Protein AF-A0A1X0QDD9-F1 (afdb_monomer_lite)

Foldseek 3Di:
DDEDEFADDPLLVVLLVLLVVLCVVVVHPLLCLLVDPDDDPVSVLSNVLNVCSQQAFLVLSLVSLVVVVVVQVVVVDPPDSCPDPSVVVSNVSSVVRVVVLVVVVVVCCVPDVDDDDDDDADDDDPDRDGDDGDLVRNCVRRLNVVVVVVCVVPVPFQEEEEEADPVSQVSVVVNCVVVPRDRYHYYYLVRLLPDQADDQRYEYEYSADDPSSVVVCVRRHVDRYHYYYYDYPPGPSVVSVVVVVVVVVVVVVVVVVVVVVVVVVVVVVVPPQPPDPQPAAWEKEFAPVCVVDPQVVLLVSNNSYDYDYDHDPAAGMAGPVLRAGEHEDEPVRLVVCLVVVVVVVRCVVPHQEYEYEYQDPDDDPPCDPVNVVSVVVVCVVRVRYYYHYDNDSNVVSVVVVVVVVVRPPDPPDPDPPVQLVVQCPQPLDDNQLSVLCVVPDVDVVCQLPDDLVVLCVSDPNVSSVSNNCRSVPDD

pLDDT: mean 75.13, std 14.87, range [26.61, 94.81]

Structure (mmCIF, N/CA/C/O backbone):
data_AF-A0A1X0QDD9-F1
#
_entry.id   AF-A0A1X0QDD9-F1
#
loop_
_atom_site.group_PDB
_atom_site.id
_atom_site.type_symbol
_atom_site.label_atom_id
_atom_site.label_alt_id
_atom_site.label_comp_id
_atom_site.label_asym_id
_atom_site.label_entity_id
_atom_site.label_seq_id
_atom_site.pdbx_PDB_ins_code
_atom_site.Cartn_x
_atom_site.Cartn_y
_atom_site.Cartn_z
_atom_site.occupancy
_atom_site.B_iso_or_equiv
_atom_site.auth_seq_id
_atom_site.auth_comp_id
_atom_site.auth_asym_id
_atom_site.auth_atom_id
_atom_site.pdbx_PDB_model_num
ATOM 1 N N . MET A 1 1 ? -27.969 7.303 19.891 1.00 76.69 1 MET A N 1
ATOM 2 C CA . MET A 1 1 ? -26.537 6.961 20.025 1.00 76.69 1 MET A CA 1
ATOM 3 C C . MET A 1 1 ? -26.000 7.583 21.304 1.00 76.69 1 MET A C 1
ATOM 5 O O . MET A 1 1 ? -26.308 8.738 21.564 1.00 76.69 1 MET A O 1
ATOM 9 N N . SER A 1 2 ? -25.249 6.839 22.111 1.00 81.94 2 SER A N 1
ATOM 10 C CA . SER A 1 2 ? -24.605 7.339 23.332 1.00 81.94 2 SER A CA 1
ATOM 11 C C . SER A 1 2 ? -23.143 6.913 23.369 1.00 81.94 2 SER A C 1
ATOM 13 O O . SER A 1 2 ? -22.840 5.727 23.225 1.00 81.94 2 SER A O 1
ATOM 15 N N . VAL A 1 3 ? -22.249 7.875 23.578 1.00 79.50 3 VAL A N 1
ATOM 16 C CA . VAL A 1 3 ? -20.815 7.630 23.754 1.00 79.50 3 VAL A CA 1
ATOM 17 C C . VAL A 1 3 ? -20.539 7.467 25.244 1.00 79.50 3 VAL A C 1
ATOM 19 O O . VAL A 1 3 ? -20.981 8.278 26.055 1.00 79.50 3 VAL A O 1
ATOM 22 N N . ILE A 1 4 ? -19.866 6.381 25.608 1.00 82.06 4 ILE A N 1
ATOM 23 C CA . ILE A 1 4 ? -19.446 6.091 26.975 1.00 82.06 4 ILE A CA 1
ATOM 24 C C . ILE A 1 4 ? -17.966 6.398 27.058 1.00 82.06 4 ILE A C 1
ATOM 26 O O . ILE A 1 4 ? -17.125 5.660 26.538 1.00 82.06 4 ILE A O 1
ATOM 30 N N . ASP A 1 5 ? -17.688 7.494 27.744 1.00 82.50 5 ASP A N 1
ATOM 31 C CA . ASP A 1 5 ? -16.347 7.996 27.955 1.00 82.50 5 ASP A CA 1
ATOM 32 C C . ASP A 1 5 ? -15.663 7.231 29.081 1.00 82.50 5 ASP A C 1
ATOM 34 O O . ASP A 1 5 ? -16.140 7.162 30.217 1.00 82.50 5 ASP A O 1
ATOM 38 N N . ILE A 1 6 ? -14.525 6.637 28.751 1.00 82.00 6 ILE A N 1
ATOM 39 C CA . ILE A 1 6 ? -13.714 5.854 29.667 1.00 82.00 6 ILE A CA 1
ATOM 40 C C . ILE A 1 6 ? -12.437 6.638 29.931 1.00 82.00 6 ILE A C 1
ATOM 42 O O . ILE A 1 6 ? -11.706 6.991 29.008 1.00 82.00 6 ILE A O 1
ATOM 46 N N . LYS A 1 7 ? -12.150 6.904 31.208 1.00 80.69 7 LYS A N 1
ATOM 47 C CA . LYS A 1 7 ? -10.894 7.546 31.602 1.00 80.69 7 LYS A CA 1
ATOM 48 C C . LYS A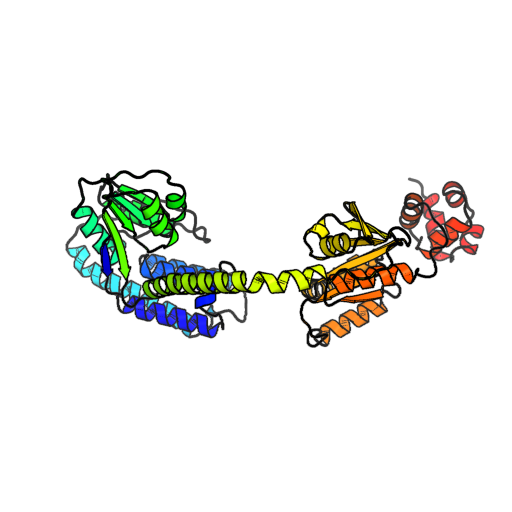 1 7 ? -9.722 6.627 31.263 1.00 80.69 7 LYS A C 1
ATOM 50 O O . LYS A 1 7 ? -9.707 5.466 31.683 1.00 80.69 7 LYS A O 1
ATOM 55 N N . THR A 1 8 ? -8.743 7.153 30.539 1.00 77.00 8 THR A N 1
ATOM 56 C CA . THR A 1 8 ? -7.539 6.401 30.181 1.00 77.00 8 THR A CA 1
ATOM 57 C C . THR A 1 8 ? -6.650 6.209 31.415 1.00 77.00 8 THR A C 1
ATOM 59 O O . THR A 1 8 ? -6.353 7.180 32.114 1.00 77.00 8 THR A O 1
ATOM 62 N N . PRO A 1 9 ? -6.243 4.968 31.739 1.00 78.94 9 PRO A N 1
ATOM 63 C CA . PRO A 1 9 ? -5.255 4.704 32.782 1.00 78.94 9 PRO A CA 1
ATOM 64 C C . PRO A 1 9 ? -3.921 5.409 32.499 1.00 78.94 9 PRO A C 1
ATOM 66 O O . PRO A 1 9 ? -3.457 5.418 31.360 1.00 78.94 9 PRO A O 1
ATOM 69 N N . THR A 1 10 ? -3.264 5.932 33.537 1.00 78.06 10 THR A N 1
ATOM 70 C CA . THR A 1 10 ? -1.965 6.628 33.423 1.00 78.06 10 THR A CA 1
ATOM 71 C C . THR A 1 10 ? -0.878 5.754 32.797 1.00 78.06 10 THR A C 1
ATOM 73 O O . THR A 1 10 ? -0.136 6.223 31.943 1.00 78.06 10 THR A O 1
ATOM 76 N N . PHE A 1 11 ? -0.844 4.460 33.126 1.00 77.31 11 PHE A N 1
ATOM 77 C CA . PHE A 1 11 ? 0.091 3.504 32.524 1.00 77.31 11 PHE A CA 1
ATOM 78 C C . PHE A 1 11 ? -0.073 3.372 31.003 1.00 77.31 11 PHE A C 1
ATOM 80 O O . PHE A 1 11 ? 0.915 3.281 30.281 1.00 77.31 11 PHE A O 1
ATOM 87 N N . ILE A 1 12 ? -1.313 3.408 30.500 1.00 77.06 12 ILE A N 1
ATOM 88 C CA . ILE A 1 12 ? -1.587 3.343 29.058 1.00 77.06 12 ILE A CA 1
ATOM 89 C C . ILE A 1 12 ? -1.065 4.607 28.364 1.00 77.06 12 ILE A C 1
ATOM 91 O O . ILE A 1 12 ? -0.484 4.515 27.285 1.00 77.06 12 ILE A O 1
ATOM 95 N N . LEU A 1 13 ? -1.206 5.772 29.002 1.00 78.69 13 LEU A N 1
ATOM 96 C CA . LEU A 1 13 ? -0.646 7.028 28.500 1.00 78.69 13 LEU A CA 1
ATOM 97 C C . LEU A 1 13 ? 0.887 6.970 28.429 1.00 78.69 13 LEU A C 1
ATOM 99 O O . LEU A 1 13 ? 1.445 7.248 27.372 1.00 78.69 13 LEU A O 1
ATOM 103 N N . GLU A 1 14 ? 1.560 6.536 29.497 1.00 80.56 14 GLU A N 1
ATOM 104 C CA . GLU A 1 14 ? 3.029 6.410 29.533 1.00 80.56 14 GLU A CA 1
ATOM 105 C C . GLU A 1 14 ? 3.574 5.440 28.475 1.00 80.56 14 GLU A C 1
ATOM 107 O O . GLU A 1 14 ? 4.566 5.726 27.808 1.00 80.56 14 GLU A O 1
ATOM 112 N N . ILE A 1 15 ? 2.928 4.288 28.285 1.00 81.25 15 ILE A N 1
ATOM 113 C CA . ILE A 1 15 ? 3.357 3.317 27.271 1.00 81.25 15 ILE A CA 1
ATOM 114 C C . ILE A 1 15 ? 3.113 3.874 25.860 1.00 81.25 15 ILE A C 1
ATOM 116 O O . ILE A 1 15 ? 3.958 3.725 24.976 1.00 81.25 15 ILE A O 1
ATOM 120 N N . SER A 1 16 ? 1.991 4.570 25.650 1.00 79.56 16 SER A N 1
ATOM 121 C CA . SER A 1 16 ? 1.663 5.177 24.357 1.00 79.56 16 SER A CA 1
ATOM 122 C C . SER A 1 16 ? 2.676 6.252 23.941 1.00 79.56 16 SER A C 1
ATOM 124 O O . SER A 1 16 ? 3.084 6.287 22.778 1.00 79.56 16 SER A O 1
ATOM 126 N N . THR A 1 17 ? 3.154 7.082 24.878 1.00 81.38 17 THR A N 1
ATOM 127 C CA . THR A 1 17 ? 4.172 8.107 24.594 1.00 81.38 17 THR A CA 1
ATOM 128 C C . THR A 1 17 ? 5.520 7.479 24.261 1.00 81.38 17 THR A C 1
ATOM 130 O O . THR A 1 17 ? 6.166 7.911 23.307 1.00 81.38 17 THR A O 1
ATOM 133 N N . LEU A 1 18 ? 5.911 6.409 24.959 1.00 80.44 18 LEU A N 1
ATOM 134 C CA . LEU A 1 18 ? 7.145 5.673 24.674 1.00 80.44 18 LEU A CA 1
ATOM 135 C C . LEU A 1 18 ? 7.142 5.037 23.281 1.00 80.44 18 LEU A C 1
ATOM 137 O O . LEU A 1 18 ? 8.135 5.139 22.558 1.00 80.44 18 LEU A O 1
ATOM 141 N N . ILE A 1 19 ? 6.024 4.430 22.871 1.00 78.88 19 ILE A N 1
ATOM 142 C CA . ILE A 1 19 ? 5.895 3.858 21.525 1.00 78.88 19 ILE A CA 1
ATOM 143 C C . ILE A 1 19 ? 5.967 4.963 20.461 1.00 78.88 19 ILE A C 1
ATOM 145 O O . ILE A 1 19 ? 6.662 4.810 19.453 1.00 78.88 19 ILE A O 1
ATOM 149 N N . LEU A 1 20 ? 5.314 6.107 20.689 1.00 76.31 20 LEU A N 1
ATOM 150 C CA . LEU A 1 20 ? 5.383 7.253 19.777 1.00 76.31 20 LEU A CA 1
ATOM 151 C C . LEU A 1 20 ? 6.803 7.820 19.663 1.00 76.31 20 LEU A C 1
ATOM 153 O O . LEU A 1 20 ? 7.259 8.139 18.564 1.00 76.31 20 LEU A O 1
ATOM 157 N N . ASP A 1 21 ? 7.530 7.923 20.771 1.00 78.38 21 ASP A N 1
ATOM 158 C CA . ASP A 1 21 ? 8.904 8.417 20.765 1.00 78.38 21 ASP A CA 1
ATOM 159 C C . ASP A 1 21 ? 9.880 7.447 20.099 1.00 78.38 21 ASP A C 1
ATOM 161 O O . ASP A 1 21 ? 10.873 7.895 19.512 1.00 78.38 21 ASP A O 1
ATOM 165 N N . LEU A 1 22 ? 9.605 6.144 20.160 1.00 76.75 22 LEU A N 1
ATOM 166 C CA . LEU A 1 22 ? 10.356 5.105 19.464 1.00 76.75 22 LEU A CA 1
ATOM 167 C C . LEU A 1 22 ? 10.107 5.156 17.944 1.00 76.75 22 LEU A C 1
ATOM 169 O O . LEU A 1 22 ? 11.061 5.130 17.162 1.00 76.75 22 LEU A O 1
ATOM 173 N N . LEU A 1 23 ? 8.856 5.364 17.519 1.00 72.50 23 LEU A N 1
ATOM 174 C CA . LEU A 1 23 ? 8.504 5.598 16.112 1.00 72.50 23 LEU A CA 1
ATOM 175 C C . LEU A 1 23 ? 9.161 6.868 15.549 1.00 72.50 23 LEU A C 1
ATOM 177 O O . LEU A 1 23 ? 9.715 6.844 14.447 1.00 72.50 23 LEU A O 1
ATOM 181 N N . LYS A 1 24 ? 9.185 7.963 16.323 1.00 72.19 24 LYS A N 1
ATOM 182 C CA . LYS A 1 24 ? 9.881 9.202 15.932 1.00 72.19 24 LYS A CA 1
ATOM 183 C C . LYS A 1 24 ? 11.381 8.986 15.731 1.00 72.19 24 LYS A C 1
ATOM 185 O O . LYS A 1 24 ? 11.941 9.526 14.780 1.00 72.19 24 LYS A O 1
ATOM 190 N N . SER A 1 25 ? 12.044 8.190 16.581 1.00 69.56 25 SER A N 1
ATOM 191 C CA . SER A 1 25 ? 13.472 7.874 16.382 1.00 69.56 25 SER A CA 1
ATOM 192 C C . SER A 1 25 ? 13.748 7.095 15.098 1.00 69.56 25 SER A C 1
ATOM 194 O O . SER A 1 25 ? 14.832 7.231 14.540 1.00 69.56 25 SER A O 1
ATOM 196 N N . MET A 1 26 ? 12.768 6.352 14.583 1.00 65.25 26 MET A N 1
ATOM 197 C CA . MET A 1 26 ? 12.878 5.652 13.299 1.00 65.25 26 MET A CA 1
ATOM 198 C C . MET A 1 26 ? 12.591 6.552 12.087 1.00 65.25 26 MET A C 1
ATOM 200 O O . MET A 1 26 ? 12.575 6.063 10.961 1.00 65.25 26 MET A O 1
ATOM 204 N N . LYS A 1 27 ? 12.361 7.862 12.289 1.00 61.50 27 LYS A N 1
ATOM 205 C CA . LYS A 1 27 ? 11.940 8.824 11.249 1.00 61.50 27 LYS A CA 1
ATOM 206 C C . LYS A 1 27 ? 10.673 8.395 10.495 1.00 61.50 27 LYS A C 1
ATOM 208 O O . LYS A 1 27 ? 10.457 8.814 9.359 1.00 61.50 27 LYS A O 1
ATOM 213 N N . ILE A 1 28 ? 9.832 7.575 11.120 1.00 59.09 28 ILE A N 1
ATOM 214 C CA . ILE A 1 28 ? 8.534 7.201 10.570 1.00 59.09 28 ILE A CA 1
ATOM 215 C C . ILE A 1 28 ? 7.546 8.289 10.973 1.00 59.09 28 ILE A C 1
ATOM 217 O O . ILE A 1 28 ? 7.386 8.599 12.156 1.00 59.09 28 ILE A O 1
ATOM 221 N N . ASP A 1 29 ? 6.874 8.875 9.988 1.00 55.72 29 ASP A N 1
ATOM 222 C CA . ASP A 1 29 ? 5.761 9.774 10.254 1.00 55.72 29 ASP A CA 1
ATOM 223 C C . ASP A 1 29 ? 4.583 8.950 10.788 1.00 55.72 29 ASP A C 1
ATOM 225 O O . ASP A 1 29 ? 3.884 8.254 10.046 1.00 55.72 29 ASP A O 1
ATOM 229 N N . TYR A 1 30 ? 4.430 8.964 12.113 1.00 56.34 30 TYR A N 1
ATOM 230 C CA . TYR A 1 30 ? 3.503 8.112 12.848 1.00 56.34 30 TYR A CA 1
ATOM 231 C C . TYR A 1 30 ? 2.071 8.224 12.307 1.00 56.34 30 TYR A C 1
ATOM 233 O O . TYR A 1 30 ? 1.445 7.196 12.060 1.00 56.34 30 TYR A O 1
ATOM 241 N N . LEU A 1 31 ? 1.568 9.430 12.003 1.00 54.31 31 LEU A N 1
ATOM 242 C CA . LEU A 1 31 ? 0.230 9.596 11.413 1.00 54.31 31 LEU A CA 1
ATOM 243 C C . LEU A 1 31 ? 0.096 8.877 10.073 1.00 54.31 31 LEU A C 1
ATOM 245 O O . LEU A 1 31 ? -0.909 8.211 9.814 1.00 54.31 31 LEU A O 1
ATOM 249 N N . ASN A 1 32 ? 1.101 9.029 9.215 1.00 54.78 32 ASN A N 1
ATOM 250 C CA . ASN A 1 32 ? 1.096 8.426 7.893 1.00 54.78 32 ASN A CA 1
ATOM 251 C C . ASN A 1 32 ? 1.218 6.898 7.979 1.00 54.78 32 ASN A C 1
ATOM 253 O O . ASN A 1 32 ? 0.568 6.208 7.198 1.00 54.78 32 ASN A O 1
ATOM 257 N N . ALA A 1 33 ? 1.917 6.350 8.978 1.00 52.28 33 ALA A N 1
ATOM 258 C CA . ALA A 1 33 ? 1.925 4.911 9.266 1.00 52.28 33 ALA A CA 1
ATOM 259 C C . ALA A 1 33 ? 0.574 4.374 9.767 1.00 52.28 33 ALA A C 1
ATOM 261 O O . ALA A 1 33 ? 0.136 3.289 9.369 1.00 52.28 33 ALA A O 1
ATOM 262 N N . PHE A 1 34 ? -0.142 5.138 10.596 1.00 54.88 34 PHE A N 1
ATOM 263 C CA . PHE A 1 34 ? -1.468 4.735 11.071 1.00 54.88 34 PHE A CA 1
ATOM 264 C C . PHE A 1 34 ? -2.535 4.794 9.971 1.00 54.88 34 PHE A C 1
ATOM 266 O O . PHE A 1 34 ? -3.437 3.951 9.957 1.00 54.88 34 PHE A O 1
ATOM 273 N N . LEU A 1 35 ? -2.414 5.717 9.017 1.00 53.94 35 LEU A N 1
ATOM 274 C CA . LEU A 1 35 ? -3.421 5.929 7.975 1.00 53.94 35 LEU A CA 1
ATOM 275 C C . LEU A 1 35 ? -3.078 5.285 6.618 1.00 53.94 35 LEU A C 1
ATOM 277 O O . LEU A 1 35 ? -3.975 5.109 5.795 1.00 53.94 35 LEU A O 1
ATOM 281 N N . SER A 1 36 ? -1.819 4.909 6.370 1.00 52.59 36 SER A N 1
ATOM 282 C CA . SER A 1 36 ? -1.400 4.203 5.152 1.00 52.59 36 SER A CA 1
ATOM 283 C C . SER A 1 36 ? -1.433 2.676 5.345 1.00 52.59 36 SER A C 1
ATOM 285 O O . SER A 1 36 ? -0.996 2.178 6.386 1.00 52.59 36 SER A O 1
ATOM 287 N N . PRO A 1 37 ? -1.936 1.901 4.364 1.00 48.81 37 PRO A N 1
ATOM 288 C CA . PRO A 1 37 ? -1.899 0.438 4.392 1.00 48.81 37 PRO A CA 1
ATOM 289 C C . PRO A 1 37 ? -0.529 -0.162 4.029 1.00 48.81 37 PRO A C 1
ATOM 291 O O . PRO A 1 37 ? -0.337 -1.355 4.238 1.00 48.81 37 PRO A O 1
ATOM 294 N N . PHE A 1 38 ? 0.419 0.635 3.521 1.00 46.44 38 PHE A N 1
ATOM 295 C CA . PHE A 1 38 ? 1.728 0.156 3.063 1.00 46.44 38 PHE A CA 1
ATOM 296 C C . PHE A 1 38 ? 2.860 0.977 3.670 1.00 46.44 38 PHE A C 1
ATOM 298 O O . PHE A 1 38 ? 3.272 1.978 3.088 1.00 46.44 38 PHE A O 1
ATOM 305 N N . ILE A 1 39 ? 3.367 0.552 4.825 1.00 52.56 39 ILE A N 1
ATOM 306 C CA . ILE A 1 39 ? 4.686 0.955 5.327 1.00 52.56 39 ILE A CA 1
ATOM 307 C C . ILE A 1 39 ? 5.344 -0.293 5.934 1.00 52.56 39 ILE A C 1
ATOM 309 O O . ILE A 1 39 ? 4.629 -1.175 6.405 1.00 52.56 39 ILE A O 1
ATOM 313 N N . ASP A 1 40 ? 6.676 -0.352 5.836 1.00 63.41 40 ASP A N 1
ATOM 314 C CA . ASP A 1 40 ? 7.637 -1.280 6.459 1.00 63.41 40 ASP A CA 1
ATOM 315 C C . ASP A 1 40 ? 7.094 -2.161 7.609 1.00 63.41 40 ASP A C 1
ATOM 317 O O . ASP A 1 40 ? 6.344 -1.692 8.467 1.00 63.41 40 ASP A O 1
ATOM 321 N N . GLU A 1 41 ? 7.523 -3.427 7.671 1.00 67.06 41 GLU A N 1
ATOM 322 C CA . GLU A 1 41 ? 7.015 -4.453 8.602 1.00 67.06 41 GLU A CA 1
ATOM 323 C C . GLU A 1 41 ? 7.024 -3.979 10.069 1.00 67.06 41 GLU A C 1
ATOM 325 O O . GLU A 1 41 ? 6.073 -4.208 10.819 1.00 67.06 41 GLU A O 1
ATOM 330 N N . ASN A 1 42 ? 8.041 -3.206 10.461 1.00 69.19 42 ASN A N 1
ATOM 331 C CA . ASN A 1 42 ? 8.134 -2.596 11.788 1.00 69.19 42 ASN A CA 1
ATOM 332 C C . ASN A 1 42 ? 7.025 -1.568 12.059 1.00 69.19 42 ASN A C 1
ATOM 334 O O . ASN A 1 42 ? 6.407 -1.586 13.123 1.00 69.19 42 ASN A O 1
ATOM 338 N N . SER A 1 43 ? 6.717 -0.700 11.093 1.00 67.31 43 SER A N 1
ATOM 339 C CA . SER A 1 43 ? 5.636 0.292 11.221 1.00 67.31 43 SER A CA 1
ATOM 340 C C . SER A 1 43 ? 4.281 -0.385 11.404 1.00 67.31 43 SER A C 1
ATOM 342 O O . SER A 1 43 ? 3.459 0.058 12.209 1.00 67.31 43 SER A O 1
ATOM 344 N N . TYR A 1 44 ? 4.063 -1.484 10.679 1.00 69.00 44 TYR A N 1
ATOM 345 C CA . TYR A 1 44 ? 2.879 -2.316 10.831 1.00 69.00 44 TYR A CA 1
ATOM 346 C C . TYR A 1 44 ? 2.805 -2.917 12.243 1.00 69.00 44 TYR A C 1
ATOM 348 O O . TYR A 1 44 ? 1.793 -2.760 12.925 1.00 69.00 44 TYR A O 1
ATOM 356 N N . ASN A 1 45 ? 3.889 -3.524 12.726 1.00 71.50 45 ASN A N 1
ATOM 357 C CA . ASN A 1 45 ? 3.947 -4.143 14.051 1.00 71.50 45 ASN A CA 1
ATOM 358 C C . ASN A 1 45 ? 3.685 -3.140 15.191 1.00 71.50 45 ASN A C 1
ATOM 360 O O . ASN A 1 45 ? 2.836 -3.394 16.048 1.00 71.50 45 ASN A O 1
ATOM 364 N N . PHE A 1 46 ? 4.315 -1.962 15.171 1.00 73.94 46 PHE A N 1
ATOM 365 C CA . PHE A 1 46 ? 4.083 -0.926 16.188 1.00 73.94 46 PHE A CA 1
ATOM 366 C C . PHE A 1 46 ? 2.674 -0.333 16.141 1.00 73.94 46 PHE A C 1
ATOM 368 O O . PHE A 1 46 ? 2.092 -0.031 17.186 1.00 73.94 46 PHE A O 1
ATOM 375 N N . LYS A 1 47 ? 2.082 -0.215 14.948 1.00 70.31 47 LYS A N 1
ATOM 376 C CA . LYS A 1 47 ? 0.674 0.168 14.795 1.00 70.31 47 LYS A CA 1
ATOM 377 C C . LYS A 1 47 ? -0.252 -0.820 15.501 1.00 70.31 47 LYS A C 1
ATOM 379 O O . LYS A 1 47 ? -1.163 -0.403 16.216 1.00 70.31 47 LYS A O 1
ATOM 384 N N . TRP A 1 48 ? -0.007 -2.116 15.336 1.00 70.56 48 TRP A N 1
ATOM 385 C CA . TRP A 1 48 ? -0.766 -3.157 16.026 1.00 70.56 48 TRP A CA 1
ATOM 386 C C . TRP A 1 48 ? -0.549 -3.142 17.534 1.00 70.56 48 TRP A C 1
ATOM 388 O O . TRP A 1 48 ? -1.524 -3.245 18.274 1.00 70.56 48 TRP A O 1
ATOM 398 N N . LEU A 1 49 ? 0.685 -2.923 17.994 1.00 75.88 49 LEU A N 1
ATOM 399 C CA . LEU A 1 49 ? 0.990 -2.794 19.419 1.00 75.88 49 LEU A CA 1
ATOM 400 C C . LEU A 1 49 ? 0.181 -1.662 20.074 1.00 75.88 49 LEU A C 1
ATOM 402 O O . LEU A 1 49 ? -0.420 -1.865 21.126 1.00 75.88 49 LEU A O 1
ATOM 406 N N . MET A 1 50 ? 0.086 -0.504 19.415 1.00 73.81 50 MET A N 1
ATOM 407 C CA . MET A 1 50 ? -0.721 0.628 19.894 1.00 73.81 50 MET A CA 1
ATOM 408 C C . MET A 1 50 ? -2.218 0.322 19.921 1.00 73.81 50 MET A C 1
ATOM 410 O O . MET A 1 50 ? -2.910 0.683 20.868 1.00 73.81 50 MET A O 1
ATOM 414 N N . ILE A 1 51 ? -2.732 -0.380 18.909 1.00 69.94 51 ILE A N 1
ATOM 415 C CA . ILE A 1 51 ? -4.135 -0.815 18.880 1.00 69.94 51 ILE A CA 1
ATOM 416 C C . ILE A 1 51 ? -4.425 -1.802 20.020 1.00 69.94 51 ILE A C 1
ATOM 418 O O . ILE A 1 51 ? -5.489 -1.742 20.640 1.00 69.94 51 ILE A O 1
ATOM 422 N N . PHE A 1 52 ? -3.495 -2.714 20.304 1.00 72.00 52 PHE A N 1
ATOM 423 C CA . PHE A 1 52 ? -3.650 -3.710 21.358 1.00 72.00 52 PHE A CA 1
ATOM 424 C C . PHE A 1 52 ? -3.502 -3.123 22.761 1.00 72.00 52 PHE A C 1
ATOM 426 O O . PHE A 1 52 ? -4.228 -3.559 23.650 1.00 72.00 52 PHE A O 1
ATOM 433 N N . LEU A 1 53 ? -2.678 -2.089 22.951 1.00 75.94 53 LEU A N 1
ATOM 434 C CA . LEU A 1 53 ? -2.488 -1.414 24.240 1.00 75.94 53 LEU A CA 1
ATOM 435 C C . LEU A 1 53 ? -3.810 -0.978 24.896 1.00 75.94 53 LEU A C 1
ATOM 437 O O . LEU A 1 53 ? -3.966 -1.074 26.110 1.00 75.94 53 LEU A O 1
ATOM 441 N N . HIS A 1 54 ? -4.777 -0.520 24.099 1.00 70.69 54 HIS A N 1
ATOM 442 C CA . HIS A 1 54 ? -6.076 -0.065 24.602 1.00 70.69 54 HIS A CA 1
ATOM 443 C C . HIS A 1 54 ? -7.101 -1.197 24.788 1.00 70.69 54 HIS A C 1
ATOM 445 O O . HIS A 1 54 ? -8.132 -0.991 25.423 1.00 70.69 54 HIS A O 1
ATOM 451 N N . ASN A 1 55 ? -6.860 -2.381 24.220 1.00 68.31 55 ASN A N 1
ATOM 452 C CA . ASN A 1 55 ? -7.910 -3.378 23.993 1.00 68.31 55 ASN A CA 1
ATOM 453 C C . ASN A 1 55 ? -7.575 -4.796 24.476 1.00 68.31 55 ASN A C 1
ATOM 455 O O . ASN A 1 55 ? -8.464 -5.643 24.452 1.00 68.31 55 ASN A O 1
ATOM 459 N N . ILE A 1 56 ? -6.332 -5.064 24.883 1.00 65.94 56 ILE A N 1
ATOM 460 C CA . ILE A 1 56 ? -5.829 -6.384 25.289 1.00 65.94 56 ILE A CA 1
ATOM 461 C C . ILE A 1 56 ? -5.231 -6.321 26.705 1.00 65.94 56 ILE A C 1
ATOM 463 O O . ILE A 1 56 ? -4.902 -5.248 27.210 1.00 65.94 56 ILE A O 1
ATOM 467 N N . ASP A 1 57 ? -5.128 -7.475 27.367 1.00 67.44 57 ASP A N 1
ATOM 468 C CA . ASP A 1 57 ? -4.478 -7.631 28.667 1.00 67.44 57 ASP A CA 1
ATOM 469 C C . ASP A 1 57 ? -2.951 -7.398 28.619 1.00 67.44 57 ASP A C 1
ATOM 471 O O . ASP A 1 57 ? -2.281 -7.602 27.605 1.00 67.44 57 ASP A O 1
ATOM 475 N N . ALA A 1 58 ? -2.383 -6.992 29.757 1.00 69.44 58 ALA A N 1
ATOM 476 C CA . ALA A 1 58 ? -0.964 -6.651 29.878 1.00 69.44 58 ALA A CA 1
ATOM 477 C C . ALA A 1 58 ? -0.012 -7.813 29.546 1.00 69.44 58 ALA A C 1
ATOM 479 O O . ALA A 1 58 ? 1.071 -7.588 29.007 1.00 69.44 58 ALA A O 1
ATOM 480 N N . PHE A 1 59 ? -0.408 -9.052 29.851 1.00 67.75 59 PHE A N 1
ATOM 481 C CA . PHE A 1 59 ? 0.426 -10.235 29.643 1.00 67.75 59 PHE A CA 1
ATOM 482 C C . PHE A 1 59 ? 0.523 -10.584 28.163 1.00 67.75 59 PHE A C 1
ATOM 484 O O . PHE A 1 59 ? 1.620 -10.784 27.640 1.00 67.75 59 PHE A O 1
ATOM 491 N N . THR A 1 60 ? -0.610 -10.596 27.464 1.00 68.38 60 THR A N 1
ATOM 492 C CA . THR A 1 60 ? -0.641 -10.793 26.017 1.00 68.38 60 THR A CA 1
ATOM 493 C C . THR A 1 60 ? 0.096 -9.673 25.297 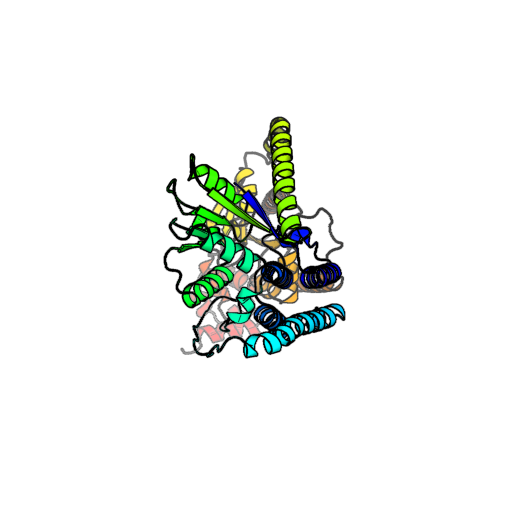1.00 68.38 60 THR A C 1
ATOM 495 O O . THR A 1 60 ? 0.839 -9.954 24.359 1.00 68.38 60 THR A O 1
ATOM 498 N N . LEU A 1 61 ? -0.044 -8.424 25.751 1.00 73.88 61 LEU A N 1
ATOM 499 C CA . LEU A 1 61 ? 0.693 -7.298 25.182 1.00 73.88 61 LEU A CA 1
ATOM 500 C C . LEU A 1 61 ? 2.215 -7.484 25.313 1.00 73.88 61 LEU A C 1
ATOM 502 O O . LEU A 1 61 ? 2.939 -7.300 24.334 1.00 73.88 61 LEU A O 1
ATOM 506 N N . LEU A 1 62 ? 2.692 -7.910 26.488 1.00 75.56 62 LEU A N 1
ATOM 507 C CA . LEU A 1 62 ? 4.107 -8.202 26.722 1.00 75.56 62 LEU A CA 1
ATOM 508 C C . LEU A 1 62 ? 4.599 -9.373 25.855 1.00 75.56 62 LEU A C 1
ATOM 510 O O . LEU A 1 62 ? 5.668 -9.280 25.255 1.00 75.56 62 LEU A O 1
ATOM 514 N N . ARG A 1 63 ? 3.810 -10.449 25.725 1.00 73.12 63 ARG A N 1
ATOM 515 C CA . ARG A 1 63 ? 4.141 -11.590 24.852 1.00 73.12 63 ARG A CA 1
ATOM 516 C C . ARG A 1 63 ? 4.267 -11.168 23.388 1.00 73.12 63 ARG A C 1
ATOM 518 O O . ARG A 1 63 ? 5.231 -11.546 22.731 1.00 73.12 63 ARG A O 1
ATOM 525 N N . ILE A 1 64 ? 3.331 -10.357 22.889 1.00 73.12 64 ILE A N 1
ATOM 526 C CA . ILE A 1 64 ? 3.370 -9.827 21.518 1.00 73.12 64 ILE A CA 1
ATOM 527 C C . ILE A 1 64 ? 4.649 -9.013 21.301 1.00 73.12 64 ILE A C 1
ATOM 529 O O . ILE A 1 64 ? 5.331 -9.202 20.295 1.00 73.12 64 ILE A O 1
ATOM 533 N N . TYR A 1 65 ? 4.996 -8.140 22.249 1.00 80.62 65 TYR A N 1
ATOM 534 C CA . TYR A 1 65 ? 6.201 -7.322 22.150 1.00 80.62 65 TYR A CA 1
ATOM 535 C C . TYR A 1 65 ? 7.488 -8.162 22.183 1.00 80.62 65 TYR A C 1
ATOM 537 O O . TYR A 1 65 ? 8.377 -7.954 21.358 1.00 80.62 65 TYR A O 1
ATOM 545 N N . ASN A 1 66 ? 7.568 -9.169 23.057 1.00 79.94 66 ASN A N 1
ATOM 546 C CA . ASN A 1 66 ? 8.702 -10.097 23.094 1.00 79.94 66 ASN A CA 1
ATOM 547 C C . ASN A 1 66 ? 8.852 -10.874 21.782 1.00 79.94 66 ASN A C 1
ATOM 549 O O . ASN A 1 66 ? 9.953 -10.980 21.250 1.00 79.94 66 ASN A O 1
ATOM 553 N N . SER A 1 67 ? 7.743 -11.319 21.194 1.00 76.25 67 SER A N 1
ATOM 554 C CA . SER A 1 67 ? 7.784 -12.013 19.909 1.00 76.25 67 SER A CA 1
ATOM 555 C C . SER A 1 67 ? 8.259 -11.113 18.756 1.00 76.25 67 SER A C 1
ATOM 557 O O . SER A 1 67 ? 8.979 -11.565 17.864 1.00 76.25 67 SER A O 1
ATOM 559 N N . MET A 1 68 ? 7.931 -9.812 18.786 1.00 77.62 68 MET A N 1
ATOM 560 C CA . MET A 1 68 ? 8.500 -8.836 17.843 1.00 77.62 68 MET A CA 1
ATOM 561 C C . MET A 1 68 ? 10.020 -8.721 17.997 1.00 77.62 68 MET A C 1
ATOM 563 O O . MET A 1 68 ? 10.730 -8.667 16.994 1.00 77.62 68 MET A O 1
ATOM 567 N N . ILE A 1 69 ? 10.518 -8.703 19.237 1.00 79.62 69 ILE A N 1
ATOM 568 C CA . ILE A 1 69 ? 11.955 -8.667 19.525 1.00 79.62 69 ILE A CA 1
ATOM 569 C C . ILE A 1 69 ? 12.641 -9.931 18.995 1.00 79.62 69 ILE A C 1
ATOM 571 O O . ILE A 1 69 ? 13.686 -9.829 18.354 1.00 79.62 69 ILE A O 1
ATOM 575 N N . ASP A 1 70 ? 12.074 -11.111 19.232 1.00 79.12 70 ASP A N 1
ATOM 576 C CA . ASP A 1 70 ? 12.722 -12.372 18.864 1.00 79.12 70 ASP A CA 1
ATOM 577 C C . ASP A 1 70 ? 12.807 -12.561 17.347 1.00 79.12 70 ASP A C 1
ATOM 579 O O . ASP A 1 70 ? 13.892 -12.827 16.830 1.00 79.12 70 ASP A O 1
ATOM 583 N N . LYS A 1 71 ? 11.737 -12.255 16.605 1.00 75.50 71 LYS A N 1
ATOM 584 C CA . LYS A 1 71 ? 11.778 -12.213 15.131 1.00 75.50 71 LYS A CA 1
ATOM 585 C C . LYS A 1 71 ? 12.847 -11.278 14.589 1.00 75.50 71 LYS A C 1
ATOM 587 O O . LYS A 1 71 ? 13.519 -11.548 13.598 1.00 75.50 71 LYS A O 1
ATOM 592 N N . GLN A 1 72 ? 12.991 -10.131 15.230 1.00 74.62 72 GLN A N 1
ATOM 593 C CA . GLN A 1 72 ? 13.908 -9.114 14.768 1.00 74.62 72 GLN A CA 1
ATOM 594 C C . GLN A 1 72 ? 15.370 -9.464 15.128 1.00 74.62 72 GLN A C 1
ATOM 596 O O . GLN A 1 72 ? 16.277 -9.074 14.387 1.00 74.62 72 GLN A O 1
ATOM 601 N N . LYS A 1 73 ? 15.606 -10.267 16.180 1.00 77.81 73 LYS A N 1
ATOM 602 C CA . LYS A 1 73 ? 16.902 -10.922 16.438 1.00 77.81 73 LYS A CA 1
ATOM 603 C C . LYS A 1 73 ? 17.223 -11.982 15.382 1.00 77.81 73 LYS A C 1
ATOM 605 O O . LYS A 1 73 ? 18.365 -12.037 14.934 1.00 77.81 73 LYS A O 1
ATOM 610 N N . GLU A 1 74 ? 16.242 -12.782 14.957 1.00 77.81 74 GLU A N 1
ATOM 611 C CA . GLU A 1 74 ? 16.422 -13.799 13.904 1.00 77.81 74 GLU A CA 1
ATOM 612 C C . GLU A 1 74 ? 16.869 -13.186 12.568 1.00 77.81 74 GLU A C 1
ATOM 614 O O . GLU A 1 74 ? 17.675 -13.777 11.851 1.00 77.81 74 GLU A O 1
ATOM 619 N N . LEU A 1 75 ? 16.411 -11.969 12.256 1.00 70.94 75 LEU A N 1
ATOM 620 C CA . LEU A 1 75 ? 16.804 -11.238 11.047 1.00 70.94 75 LEU A CA 1
ATOM 621 C C . LEU A 1 75 ? 18.257 -10.718 11.072 1.00 70.94 75 LEU A C 1
ATOM 623 O O . LEU A 1 75 ? 18.779 -10.344 10.023 1.00 70.94 75 LEU A O 1
ATOM 627 N N . GLY A 1 76 ? 18.922 -10.678 12.235 1.00 60.84 76 GLY A N 1
ATOM 628 C CA . GLY A 1 76 ? 20.354 -10.359 12.350 1.00 60.84 76 GLY A CA 1
ATOM 629 C C . GLY A 1 76 ? 20.770 -8.953 11.886 1.00 60.84 76 GLY A C 1
ATOM 630 O O . GLY A 1 76 ? 21.932 -8.736 11.539 1.00 60.84 76 GLY A O 1
ATOM 631 N N . ILE A 1 77 ? 19.843 -7.991 11.838 1.00 63.31 77 ILE A N 1
ATOM 632 C CA . ILE A 1 77 ? 20.108 -6.634 11.335 1.00 63.31 77 ILE A CA 1
ATOM 633 C C . ILE A 1 77 ? 20.860 -5.817 12.399 1.00 63.31 77 ILE A C 1
ATOM 635 O O . ILE A 1 77 ? 20.337 -5.571 13.484 1.00 63.31 77 ILE A O 1
ATOM 639 N N . VAL A 1 78 ? 22.073 -5.362 12.059 1.00 50.44 78 VAL A N 1
ATOM 640 C CA . VAL A 1 78 ? 22.998 -4.629 12.953 1.00 50.44 78 VAL A CA 1
ATOM 641 C C . VAL A 1 78 ? 22.421 -3.290 13.447 1.00 50.44 78 VAL A C 1
ATOM 643 O O . VAL A 1 78 ? 22.672 -2.909 14.585 1.00 50.44 78 VAL A O 1
ATOM 646 N N . ASP A 1 79 ? 21.571 -2.634 12.649 1.00 56.44 79 ASP A N 1
ATOM 647 C CA . ASP A 1 79 ? 20.880 -1.376 12.991 1.00 56.44 79 ASP A CA 1
ATOM 648 C C . ASP A 1 79 ? 19.413 -1.601 13.410 1.00 56.44 79 ASP A C 1
ATOM 650 O O . ASP A 1 79 ? 18.510 -0.836 13.062 1.00 56.44 79 ASP A O 1
ATOM 654 N N . SER A 1 80 ? 19.133 -2.698 14.115 1.00 67.50 80 SER A N 1
ATOM 655 C CA . SER A 1 80 ? 17.777 -2.970 14.586 1.00 67.50 80 SER A CA 1
ATOM 656 C C . SER A 1 80 ? 17.345 -2.019 15.708 1.00 67.50 80 SER A C 1
ATOM 658 O O . SER A 1 80 ? 18.109 -1.707 16.623 1.00 67.50 80 SER A O 1
ATOM 660 N N . TRP A 1 81 ? 16.067 -1.632 15.698 1.00 74.69 81 TRP A N 1
ATOM 661 C CA . TRP A 1 81 ? 15.454 -0.819 16.747 1.00 74.69 81 TRP A CA 1
ATOM 662 C C . TRP A 1 81 ? 15.486 -1.454 18.143 1.00 74.69 81 TRP A C 1
ATOM 664 O O . TRP A 1 81 ? 15.361 -0.722 19.126 1.00 74.69 81 TRP A O 1
ATOM 674 N N . ILE A 1 82 ? 15.677 -2.777 18.246 1.00 75.38 82 ILE A N 1
ATOM 675 C CA . ILE A 1 82 ? 15.773 -3.491 19.531 1.00 75.38 82 ILE A CA 1
ATOM 676 C C . ILE A 1 82 ? 16.887 -2.903 20.408 1.00 75.38 82 ILE A C 1
ATOM 678 O O . ILE A 1 82 ? 16.749 -2.848 21.626 1.00 75.38 82 ILE A O 1
ATOM 682 N N . TYR A 1 83 ? 17.984 -2.445 19.799 1.00 75.75 83 TYR A N 1
ATOM 683 C CA . TYR A 1 83 ? 19.157 -1.941 20.520 1.00 75.75 83 TYR A CA 1
ATOM 684 C C . TYR A 1 83 ? 19.020 -0.483 20.978 1.00 75.75 83 TYR A C 1
ATOM 686 O O . TYR A 1 83 ? 19.960 0.081 21.530 1.00 75.75 83 TYR A O 1
ATOM 694 N N . SER A 1 84 ? 17.868 0.150 20.749 1.00 79.12 84 SER A N 1
ATOM 695 C CA . SER A 1 84 ? 17.606 1.498 21.243 1.00 79.12 84 SER A CA 1
ATOM 696 C C . SER A 1 84 ? 17.285 1.485 22.739 1.00 79.12 84 SER A C 1
ATOM 698 O O . SER A 1 84 ? 16.446 0.703 23.188 1.00 79.12 84 SER A O 1
ATOM 700 N N . ASP A 1 85 ? 17.835 2.440 23.494 1.00 78.44 85 ASP A N 1
ATOM 701 C CA . ASP A 1 85 ? 17.508 2.657 24.916 1.00 78.44 85 ASP A CA 1
ATOM 702 C C . ASP A 1 85 ? 15.992 2.769 25.165 1.00 78.44 85 ASP A C 1
ATOM 704 O O . ASP A 1 85 ? 15.469 2.334 26.193 1.00 78.44 85 ASP A O 1
ATOM 708 N N . LYS A 1 86 ? 15.254 3.310 24.187 1.00 80.12 86 LYS A N 1
ATOM 709 C CA . LYS A 1 86 ? 13.793 3.443 24.236 1.00 80.12 86 LYS A CA 1
ATOM 710 C C . LYS A 1 86 ? 13.069 2.097 24.170 1.00 80.12 86 LYS A C 1
ATOM 712 O O . LYS A 1 86 ? 12.046 1.937 24.829 1.00 80.12 86 LYS A O 1
ATOM 717 N N . ALA A 1 87 ? 13.589 1.135 23.405 1.00 80.12 87 ALA A N 1
ATOM 718 C CA . ALA A 1 87 ? 13.004 -0.202 23.292 1.00 80.12 87 ALA A CA 1
ATOM 719 C C . ALA A 1 87 ? 13.134 -0.972 24.614 1.00 80.12 87 ALA A C 1
ATOM 721 O O . ALA A 1 87 ? 12.199 -1.664 25.027 1.00 80.12 87 ALA A O 1
ATOM 722 N N . PHE A 1 88 ? 14.263 -0.791 25.307 1.00 81.31 88 PHE A N 1
ATOM 723 C CA . PHE A 1 88 ? 14.490 -1.339 26.643 1.00 81.31 88 PHE A CA 1
ATOM 724 C C . PHE A 1 88 ? 13.587 -0.681 27.695 1.00 81.31 88 PHE A C 1
ATOM 726 O O . PHE A 1 88 ? 12.969 -1.369 28.507 1.00 81.31 88 PHE A O 1
ATOM 733 N N . LEU A 1 89 ? 13.450 0.650 27.653 1.00 84.19 89 LEU A N 1
ATOM 734 C CA . LEU A 1 89 ? 12.554 1.375 28.555 1.00 84.19 89 LEU A CA 1
ATOM 735 C C . LEU A 1 89 ? 11.089 0.946 28.378 1.00 84.19 89 LEU A C 1
ATOM 737 O O . LEU A 1 89 ? 10.378 0.777 29.369 1.00 84.19 89 LEU A O 1
ATOM 741 N N . LEU A 1 90 ? 10.654 0.730 27.132 1.00 83.69 90 LEU A N 1
ATOM 742 C CA . LEU A 1 90 ? 9.323 0.215 26.818 1.00 83.69 90 LEU A CA 1
ATOM 743 C C . LEU A 1 90 ? 9.101 -1.187 27.404 1.00 83.69 90 LEU A C 1
ATOM 745 O O . LEU A 1 90 ? 8.061 -1.419 28.016 1.00 83.69 90 LEU A O 1
ATOM 749 N N . LEU A 1 91 ? 10.080 -2.091 27.276 1.00 83.62 91 LEU A N 1
ATOM 750 C CA . LEU A 1 91 ? 10.002 -3.432 27.862 1.00 83.62 91 LEU A CA 1
ATOM 751 C C . LEU A 1 91 ? 9.810 -3.362 29.381 1.00 83.62 91 LEU A C 1
ATOM 753 O O . LEU A 1 91 ? 8.860 -3.935 29.909 1.00 83.62 91 LEU A O 1
ATOM 757 N N . LYS A 1 92 ? 10.657 -2.587 30.067 1.00 83.38 92 LYS A N 1
ATOM 758 C CA . LYS A 1 92 ? 10.585 -2.417 31.522 1.00 83.38 92 LYS A CA 1
ATOM 759 C C . LYS A 1 92 ? 9.231 -1.860 31.966 1.00 83.38 92 LYS A C 1
ATOM 761 O O . LYS A 1 92 ? 8.659 -2.321 32.945 1.00 83.38 92 LYS A O 1
ATOM 766 N N . LYS A 1 93 ? 8.689 -0.887 31.231 1.00 82.50 93 LYS A N 1
ATOM 767 C CA . LYS A 1 93 ? 7.376 -0.296 31.525 1.00 82.50 93 LYS A CA 1
ATOM 768 C C . LYS A 1 93 ? 6.218 -1.270 31.300 1.00 82.50 93 LYS A C 1
ATOM 770 O O . LYS A 1 93 ? 5.246 -1.232 32.049 1.00 82.50 93 LYS A O 1
ATOM 775 N N . LEU A 1 94 ? 6.319 -2.156 30.309 1.00 80.56 94 LEU A N 1
ATOM 776 C CA . LEU A 1 94 ? 5.352 -3.238 30.104 1.00 80.56 94 LEU A CA 1
ATOM 777 C C . LEU A 1 94 ? 5.414 -4.282 31.230 1.00 80.56 94 LEU A C 1
ATOM 779 O O . LEU A 1 94 ? 4.368 -4.764 31.664 1.00 80.56 94 LEU A O 1
ATOM 783 N N . GLU A 1 95 ? 6.608 -4.593 31.738 1.00 81.50 95 GLU A N 1
ATOM 784 C CA . GLU A 1 95 ? 6.789 -5.455 32.914 1.00 81.50 95 GLU A CA 1
ATOM 785 C C . GLU A 1 95 ? 6.234 -4.805 34.189 1.00 81.50 95 GLU A C 1
ATOM 787 O O . GLU A 1 95 ? 5.445 -5.433 34.886 1.00 81.50 95 GLU A O 1
ATOM 792 N N . GLU A 1 96 ? 6.529 -3.523 34.439 1.00 81.81 96 GLU A N 1
ATOM 793 C CA . GLU A 1 96 ? 5.934 -2.750 35.543 1.00 81.81 96 GLU A CA 1
ATOM 794 C C . GLU A 1 96 ? 4.398 -2.748 35.459 1.00 81.81 96 GLU A C 1
ATOM 796 O O . GLU A 1 96 ? 3.709 -2.916 36.467 1.00 81.81 96 GLU A O 1
ATOM 801 N N . TYR A 1 97 ? 3.840 -2.598 34.252 1.00 77.31 97 TYR A N 1
ATOM 802 C CA . TYR A 1 97 ? 2.396 -2.649 34.044 1.00 77.31 97 TYR A CA 1
ATOM 803 C C . TYR A 1 97 ? 1.825 -4.032 34.371 1.00 77.31 97 TYR A C 1
ATOM 805 O O . TYR A 1 97 ? 0.838 -4.120 35.102 1.00 77.31 97 TYR A O 1
ATOM 813 N N . ARG A 1 98 ? 2.462 -5.112 33.905 1.00 74.19 98 ARG A N 1
ATOM 814 C CA . ARG A 1 98 ? 2.104 -6.492 34.265 1.00 74.19 98 ARG A CA 1
ATOM 815 C C . ARG A 1 98 ? 2.127 -6.693 35.785 1.00 74.19 98 ARG A C 1
ATOM 817 O O . ARG A 1 98 ? 1.148 -7.185 36.349 1.00 74.19 98 ARG A O 1
ATOM 824 N N . ASP A 1 99 ? 3.204 -6.273 36.439 1.00 74.00 99 ASP A N 1
ATOM 825 C CA . ASP A 1 99 ? 3.444 -6.506 37.866 1.00 74.00 99 ASP A CA 1
ATOM 826 C C . ASP A 1 99 ? 2.478 -5.698 38.746 1.00 74.00 99 ASP A C 1
ATOM 828 O O . ASP A 1 99 ? 1.904 -6.233 39.694 1.00 74.00 99 ASP A O 1
ATOM 832 N N . SER A 1 100 ? 2.153 -4.460 38.353 1.00 69.56 100 SER A N 1
ATOM 833 C CA . SER A 1 100 ? 1.122 -3.651 39.024 1.00 69.56 100 SER A CA 1
ATOM 834 C C . SER A 1 100 ? -0.256 -4.324 39.037 1.00 69.56 100 SER A C 1
ATOM 836 O O . SER A 1 100 ? -1.072 -4.099 39.933 1.00 69.56 100 SER A O 1
ATOM 838 N N . ILE A 1 101 ? -0.542 -5.173 38.045 1.00 65.19 101 ILE A N 1
ATOM 839 C CA . ILE A 1 101 ? -1.812 -5.892 37.969 1.00 65.19 101 ILE A CA 1
ATOM 840 C C . ILE A 1 101 ? -1.771 -7.184 38.807 1.00 65.19 101 ILE A C 1
ATOM 842 O O . ILE A 1 101 ? -2.832 -7.597 39.296 1.00 65.19 101 ILE A O 1
ATOM 846 N N . LEU A 1 102 ? -0.583 -7.772 39.006 1.00 62.34 102 LEU A N 1
ATOM 847 C CA . LEU A 1 102 ? -0.308 -8.933 39.867 1.00 62.34 102 LEU A CA 1
ATOM 848 C C . LEU A 1 102 ? -0.407 -8.603 41.367 1.00 62.34 102 LEU A C 1
ATOM 850 O O . LEU A 1 102 ? -1.062 -9.329 42.112 1.00 62.34 102 LEU A O 1
ATOM 854 N N . GLU A 1 103 ? 0.131 -7.470 41.820 1.00 54.81 103 GLU A N 1
ATOM 855 C CA . GLU A 1 103 ? 0.018 -7.067 43.238 1.00 54.81 103 GLU A CA 1
ATOM 856 C C . GLU A 1 103 ? -1.450 -6.873 43.672 1.00 54.81 103 GLU A C 1
ATOM 858 O O . GLU A 1 103 ? -1.849 -7.166 44.801 1.00 54.81 103 GLU A O 1
ATOM 863 N N . VAL A 1 104 ? -2.304 -6.448 42.737 1.00 52.31 104 VAL A N 1
ATOM 864 C CA . VAL A 1 104 ? -3.754 -6.329 42.949 1.00 52.31 104 VAL A CA 1
ATOM 865 C C . VAL A 1 104 ? -4.458 -7.697 42.903 1.00 52.31 104 VAL A C 1
ATOM 867 O O . VAL A 1 104 ? -5.579 -7.818 43.390 1.00 52.31 104 VAL A O 1
ATOM 870 N N . THR A 1 105 ? -3.873 -8.738 42.291 1.00 44.09 105 THR A N 1
ATOM 871 C CA . THR A 1 105 ? -4.466 -10.090 42.312 1.00 44.09 105 THR A CA 1
ATOM 872 C C . THR A 1 105 ? -4.249 -10.815 43.630 1.00 44.09 105 THR A C 1
ATOM 874 O O . THR A 1 105 ? -5.199 -11.453 44.069 1.00 44.09 105 THR A O 1
ATOM 877 N N . ASP A 1 106 ? -3.108 -10.659 44.308 1.00 41.50 106 ASP A N 1
ATOM 878 C CA . ASP A 1 106 ? -2.838 -11.362 45.580 1.00 41.50 106 ASP A CA 1
ATOM 879 C C . ASP A 1 106 ? -3.785 -10.946 46.718 1.00 41.50 106 ASP A C 1
ATOM 881 O O . ASP A 1 106 ? -4.043 -11.702 47.653 1.00 41.50 106 ASP A O 1
ATOM 885 N N . THR A 1 107 ? -4.386 -9.761 46.610 1.00 42.41 107 THR A N 1
ATOM 886 C CA . THR A 1 107 ? -5.423 -9.281 47.534 1.00 42.41 107 THR A CA 1
ATOM 887 C C . THR A 1 107 ? -6.838 -9.773 47.190 1.00 42.41 107 THR A C 1
ATOM 889 O O . THR A 1 107 ? -7.690 -9.828 48.076 1.00 42.41 107 THR A O 1
ATOM 892 N N . ILE A 1 108 ? -7.109 -10.161 45.935 1.00 37.91 108 ILE A N 1
ATOM 893 C CA . ILE A 1 108 ? -8.445 -10.564 45.441 1.00 37.91 108 ILE A CA 1
ATOM 894 C C . ILE A 1 108 ? -8.573 -12.094 45.302 1.00 37.91 108 ILE A C 1
ATOM 896 O O . ILE A 1 108 ? -9.652 -12.646 45.520 1.00 37.91 108 ILE A O 1
ATOM 900 N N . SER A 1 109 ? -7.484 -12.808 45.010 1.00 36.28 109 SER A N 1
ATOM 901 C CA . SER A 1 109 ? -7.438 -14.279 44.990 1.00 36.28 109 SER A CA 1
ATOM 902 C C . SER A 1 109 ? -7.742 -14.886 46.366 1.00 36.28 109 SER A C 1
ATOM 904 O O . SER A 1 109 ? -8.329 -15.960 46.447 1.00 36.28 109 SER A O 1
ATOM 906 N N . ALA A 1 110 ? -7.468 -14.153 47.452 1.00 36.56 110 ALA A N 1
ATOM 907 C CA . ALA A 1 110 ? -7.879 -14.517 48.808 1.00 36.56 110 ALA A CA 1
ATOM 908 C C . ALA A 1 110 ? -9.406 -14.439 49.047 1.00 36.56 110 ALA A C 1
ATOM 910 O O . ALA A 1 110 ? -9.899 -14.992 50.027 1.00 36.56 110 ALA A O 1
ATOM 911 N N . THR A 1 111 ? -10.168 -13.754 48.182 1.00 35.62 111 THR A N 1
ATOM 912 C CA . THR A 1 111 ? -11.622 -13.547 48.341 1.00 35.62 111 THR A CA 1
ATOM 913 C C . THR A 1 111 ? -12.485 -14.334 47.355 1.00 35.62 111 THR A C 1
ATOM 915 O O . THR A 1 111 ? -13.684 -14.479 47.592 1.00 35.62 111 THR A O 1
ATOM 918 N N . LEU A 1 112 ? -11.919 -14.871 46.271 1.00 32.16 112 LEU A N 1
ATOM 919 C CA . LEU A 1 112 ? -12.662 -15.610 45.249 1.00 32.16 112 LEU A CA 1
ATOM 920 C C . LEU A 1 112 ? -11.906 -16.893 44.880 1.00 32.16 112 LEU A C 1
ATOM 922 O O . LEU A 1 112 ? -10.917 -16.847 44.155 1.00 32.16 112 LEU A O 1
ATOM 926 N N . ASN A 1 113 ? -12.399 -18.037 45.370 1.00 36.44 113 ASN A N 1
ATOM 927 C CA . ASN A 1 113 ? -11.953 -19.376 44.968 1.00 36.44 113 ASN A CA 1
ATOM 928 C C . ASN A 1 113 ? -12.149 -19.559 43.453 1.00 36.44 113 ASN A C 1
ATOM 930 O O . ASN A 1 113 ? -13.244 -19.899 43.001 1.00 36.44 113 ASN A O 1
ATOM 934 N N . LEU A 1 114 ? -11.101 -19.322 42.670 1.00 35.06 114 LEU A N 1
ATOM 935 C CA . LEU A 1 114 ? -11.098 -19.479 41.219 1.00 35.06 114 LEU A CA 1
ATOM 936 C C . LEU A 1 114 ? -10.148 -20.625 40.861 1.00 35.06 114 LEU A C 1
ATOM 938 O O . LEU A 1 114 ? -8.933 -20.473 40.928 1.00 35.06 114 LEU A O 1
ATOM 942 N N . ASN A 1 115 ? -10.717 -21.775 40.488 1.00 31.11 115 ASN A N 1
ATOM 943 C CA . ASN A 1 115 ? -9.968 -22.879 39.891 1.00 31.11 115 ASN A CA 1
ATOM 944 C C . ASN A 1 115 ? -9.641 -22.521 38.435 1.00 31.11 115 ASN A C 1
ATOM 946 O O . ASN A 1 115 ? -10.540 -22.299 37.620 1.00 31.11 115 ASN A O 1
ATOM 950 N N . SER A 1 116 ? -8.350 -22.449 38.133 1.00 32.56 116 SER A N 1
ATOM 951 C CA . SER A 1 116 ? -7.786 -22.279 36.799 1.00 32.56 116 SER A CA 1
ATOM 952 C C . SER A 1 116 ? -7.759 -23.624 36.080 1.00 32.56 116 SER A C 1
ATOM 954 O O . SER A 1 116 ? -6.916 -24.430 36.430 1.00 32.56 116 SER A O 1
ATOM 956 N N . ASP A 1 117 ? -8.640 -23.877 35.112 1.00 28.06 117 ASP A N 1
ATOM 957 C CA . ASP A 1 117 ? -8.474 -24.994 34.164 1.00 28.06 117 ASP A CA 1
ATOM 958 C C . ASP A 1 117 ? -9.453 -24.852 32.989 1.00 28.06 117 ASP A C 1
ATOM 960 O O . ASP A 1 117 ? -10.505 -25.472 33.006 1.00 28.06 117 ASP A O 1
ATOM 964 N N . TYR A 1 118 ? -9.139 -24.038 31.973 1.00 31.20 118 TYR A N 1
ATOM 965 C CA . TYR A 1 118 ? -9.678 -24.204 30.609 1.00 31.20 118 TYR A CA 1
ATOM 966 C C . TYR A 1 118 ? -8.728 -23.547 29.593 1.00 31.20 118 TYR A C 1
ATOM 968 O O . TYR A 1 118 ? -8.529 -22.334 29.606 1.00 31.20 118 TYR A O 1
ATOM 976 N N . VAL A 1 119 ? -8.139 -24.361 28.711 1.00 26.61 119 VAL A N 1
ATOM 977 C CA . VAL A 1 119 ? -7.201 -23.966 27.643 1.00 26.61 119 VAL A CA 1
ATOM 978 C C . VAL A 1 119 ? -7.889 -24.181 26.293 1.00 26.61 119 VAL A C 1
ATOM 980 O O . VAL A 1 119 ? -8.394 -25.272 26.041 1.00 26.61 119 VAL A O 1
ATOM 983 N N . PHE A 1 120 ? -7.903 -23.168 25.421 1.00 32.69 120 PHE A N 1
ATOM 984 C CA . PHE A 1 120 ? -8.368 -23.291 24.031 1.00 32.69 120 PHE A CA 1
ATOM 985 C C . PHE A 1 120 ? -7.388 -22.621 23.056 1.00 32.69 120 PHE A C 1
ATOM 987 O O . PHE A 1 120 ? -6.891 -21.526 23.320 1.00 32.69 120 PHE A O 1
ATOM 994 N N . GLU A 1 121 ? -7.122 -23.300 21.936 1.00 26.83 121 GLU A N 1
ATOM 995 C CA . GLU A 1 121 ? -6.131 -22.942 20.909 1.00 26.83 121 GLU A CA 1
ATOM 996 C C . GLU A 1 121 ? -6.623 -21.847 19.942 1.00 26.83 121 GLU A C 1
ATOM 998 O O . GLU A 1 121 ? -7.800 -21.797 19.583 1.00 26.83 121 GLU A O 1
ATOM 1003 N N . ILE A 1 122 ? -5.705 -20.984 19.480 1.00 33.84 122 ILE A N 1
ATOM 1004 C CA . ILE A 1 122 ? -5.942 -19.964 18.443 1.00 33.84 122 ILE A CA 1
ATOM 1005 C C . ILE A 1 122 ? -4.723 -19.892 17.515 1.00 33.84 122 ILE A C 1
ATOM 1007 O O . ILE A 1 122 ? -3.601 -19.749 17.995 1.00 33.84 122 ILE A O 1
ATOM 1011 N N . ASN A 1 123 ? -4.975 -19.886 16.203 1.00 30.48 123 ASN A N 1
ATOM 1012 C CA . ASN A 1 123 ? -4.050 -19.443 15.154 1.00 30.48 123 ASN A CA 1
ATOM 1013 C C . ASN A 1 123 ? -4.495 -18.053 14.651 1.00 30.48 123 ASN A C 1
ATOM 1015 O O . ASN A 1 123 ? -5.695 -17.796 14.623 1.00 30.48 123 ASN A O 1
ATOM 1019 N N . GLU A 1 124 ? -3.544 -17.207 14.222 1.00 34.81 124 GLU A N 1
ATOM 1020 C CA . GLU A 1 124 ? -3.692 -15.861 13.600 1.00 34.81 124 GLU A CA 1
ATOM 1021 C C . GLU A 1 124 ? -3.239 -14.628 14.425 1.00 34.81 124 GLU A C 1
ATOM 1023 O O . GLU A 1 124 ? -3.885 -13.579 14.449 1.00 34.81 124 GLU A O 1
ATOM 1028 N N . ILE A 1 125 ? -2.041 -14.698 15.009 1.00 36.16 125 ILE A N 1
ATOM 1029 C CA . ILE A 1 125 ? -1.053 -13.598 14.931 1.00 36.16 125 ILE A CA 1
ATOM 1030 C C . ILE A 1 125 ? 0.041 -14.075 13.955 1.00 36.16 125 ILE A C 1
ATOM 1032 O O . ILE A 1 125 ? 0.136 -15.283 13.736 1.00 36.16 125 ILE A O 1
ATOM 1036 N N . PRO A 1 126 ? 0.890 -13.221 13.340 1.00 36.62 126 PRO A N 1
ATOM 1037 C CA . PRO A 1 126 ? 2.019 -13.678 12.517 1.00 36.62 126 PRO A CA 1
ATOM 1038 C C . PRO A 1 126 ? 3.084 -14.469 13.298 1.00 36.62 126 PRO A C 1
ATOM 1040 O O . PRO A 1 126 ? 4.234 -14.530 12.882 1.00 36.62 126 PRO A O 1
ATOM 1043 N N . THR A 1 127 ? 2.747 -15.007 14.458 1.00 35.62 127 THR A N 1
ATOM 1044 C CA . THR A 1 127 ? 3.542 -15.880 15.302 1.00 35.62 127 THR A CA 1
ATOM 1045 C C . THR A 1 127 ? 2.637 -17.079 15.537 1.00 35.62 127 THR A C 1
ATOM 1047 O O . THR A 1 127 ? 1.509 -16.911 16.002 1.00 35.62 127 THR A O 1
ATOM 1050 N N . ASN A 1 128 ? 3.085 -18.271 15.147 1.00 36.19 128 ASN A N 1
ATOM 1051 C CA . ASN A 1 128 ? 2.394 -19.540 15.389 1.00 36.19 128 ASN A CA 1
ATOM 1052 C C . ASN A 1 128 ? 2.391 -19.869 16.899 1.00 36.19 128 ASN A C 1
ATOM 1054 O O . ASN A 1 128 ? 2.903 -20.901 17.315 1.00 36.19 128 ASN A O 1
ATOM 1058 N N . GLU A 1 129 ? 1.876 -18.966 17.731 1.00 36.66 129 GLU A N 1
ATOM 1059 C CA . GLU A 1 129 ? 1.777 -19.119 19.175 1.00 36.66 129 GLU A CA 1
ATOM 1060 C C . GLU A 1 129 ? 0.340 -18.863 19.624 1.00 36.66 129 GLU A C 1
ATOM 1062 O O . GLU A 1 129 ? -0.257 -17.819 19.348 1.00 36.66 129 GLU A O 1
ATOM 1067 N N . THR A 1 130 ? -0.202 -19.838 20.348 1.00 40.72 130 THR A N 1
ATOM 1068 C CA . THR A 1 130 ? -1.525 -19.809 20.968 1.00 40.72 130 THR A CA 1
ATOM 1069 C C . THR A 1 130 ? -1.618 -18.683 21.993 1.00 40.72 130 THR A C 1
ATOM 1071 O O . THR A 1 130 ? -0.967 -18.707 23.042 1.00 40.72 130 THR A O 1
ATOM 1074 N N . ILE A 1 131 ? -2.463 -17.693 21.713 1.00 46.41 131 ILE A N 1
ATOM 1075 C CA . ILE A 1 131 ? -2.707 -16.574 22.621 1.00 46.41 131 ILE A CA 1
ATOM 1076 C C . ILE A 1 131 ? -3.721 -17.006 23.676 1.00 46.41 131 ILE A C 1
ATOM 1078 O O . ILE A 1 131 ? -4.929 -16.926 23.476 1.00 46.41 131 ILE A O 1
ATOM 1082 N N . LEU A 1 132 ? -3.223 -17.463 24.818 1.00 48.41 132 LEU A N 1
ATOM 1083 C CA . LEU A 1 132 ? -4.033 -17.589 26.029 1.00 48.41 132 LEU A CA 1
ATOM 1084 C C . LEU A 1 132 ? -4.305 -16.194 26.602 1.00 48.41 132 LEU A C 1
ATOM 1086 O O . LEU A 1 132 ? -3.350 -15.457 26.855 1.00 48.41 132 LEU A O 1
ATOM 1090 N N . PHE A 1 133 ? -5.585 -15.856 26.774 1.00 58.84 133 PHE A N 1
ATOM 1091 C CA . PHE A 1 133 ? -6.045 -14.671 27.495 1.00 58.84 133 PHE A CA 1
ATOM 1092 C C . PHE A 1 133 ? -6.423 -15.082 28.916 1.00 58.84 133 PHE A C 1
ATOM 1094 O O . PHE A 1 133 ? -7.265 -15.960 29.106 1.00 58.84 133 PHE A O 1
ATOM 1101 N N . ASP A 1 134 ? -5.832 -14.444 29.922 1.00 61.81 134 ASP A N 1
ATOM 1102 C CA . ASP A 1 134 ? -6.212 -14.712 31.305 1.00 61.81 134 ASP A CA 1
ATOM 1103 C C . ASP A 1 134 ? -7.464 -13.901 31.680 1.00 61.81 134 ASP A C 1
ATOM 1105 O O . ASP A 1 134 ? -7.450 -12.669 31.793 1.00 61.81 134 ASP A O 1
ATOM 1109 N N . ILE A 1 135 ? -8.573 -14.619 31.866 1.00 62.06 135 ILE A N 1
ATOM 1110 C CA . ILE A 1 135 ? -9.912 -14.070 32.110 1.00 62.06 135 ILE A CA 1
ATOM 1111 C C . ILE A 1 135 ? -9.926 -13.155 33.342 1.00 62.06 135 ILE A C 1
ATOM 1113 O O . ILE A 1 135 ? -10.600 -12.121 33.326 1.00 62.06 135 ILE A O 1
ATOM 1117 N N . ASN A 1 136 ? -9.134 -13.467 34.374 1.00 60.59 136 ASN A N 1
ATOM 1118 C CA . ASN A 1 136 ? -9.060 -12.665 35.598 1.00 60.59 136 ASN A CA 1
ATOM 1119 C C . ASN A 1 136 ? -8.511 -11.254 35.337 1.00 60.59 136 ASN A C 1
ATOM 1121 O O . ASN A 1 136 ? -8.871 -10.289 36.020 1.00 60.59 136 ASN A O 1
ATOM 1125 N N . TYR A 1 137 ? -7.672 -11.115 34.314 1.00 64.50 137 TYR A N 1
ATOM 1126 C CA . TYR A 1 137 ? -7.049 -9.855 33.925 1.00 64.50 137 TYR A CA 1
ATOM 1127 C C . TYR A 1 137 ? -7.890 -9.108 32.888 1.00 64.50 137 TYR A C 1
ATOM 1129 O O . TYR A 1 137 ? -7.976 -7.879 32.947 1.00 64.50 137 TYR A O 1
ATOM 1137 N N . VAL A 1 138 ? -8.608 -9.823 32.018 1.00 66.94 138 VAL A N 1
ATOM 1138 C CA . VAL A 1 138 ? -9.541 -9.227 31.044 1.00 66.94 138 VAL A CA 1
ATOM 1139 C C . VAL A 1 138 ? -10.642 -8.412 31.742 1.00 66.94 138 VAL A C 1
ATOM 1141 O O . VAL A 1 138 ? -10.968 -7.313 31.290 1.00 66.94 138 VAL A O 1
ATOM 1144 N N . ILE A 1 139 ? -11.150 -8.857 32.903 1.00 65.88 139 ILE A N 1
ATOM 1145 C CA . ILE A 1 139 ? -12.128 -8.096 33.720 1.00 65.88 139 ILE A CA 1
ATOM 1146 C C . ILE A 1 139 ? -11.583 -6.720 34.123 1.00 65.88 139 ILE A C 1
ATOM 1148 O O . ILE A 1 139 ? -12.343 -5.766 34.313 1.00 65.88 139 ILE A O 1
ATOM 1152 N N . LYS A 1 140 ? -10.265 -6.596 34.317 1.00 68.25 140 LYS A N 1
ATOM 1153 C CA . LYS A 1 140 ? -9.655 -5.361 34.818 1.00 68.25 140 LYS A CA 1
ATOM 1154 C C . LYS A 1 140 ? -9.622 -4.262 33.753 1.00 68.25 140 LYS A C 1
ATOM 1156 O O . LYS A 1 140 ? -9.591 -3.090 34.138 1.00 68.25 140 LYS A O 1
ATOM 1161 N N . ILE A 1 141 ? -9.730 -4.615 32.468 1.00 76.94 141 ILE A N 1
ATOM 1162 C CA . ILE A 1 141 ? -9.769 -3.670 31.347 1.00 76.94 141 ILE A CA 1
ATOM 1163 C C . ILE A 1 141 ? -10.984 -2.731 31.500 1.00 76.94 141 ILE A C 1
ATOM 1165 O O . ILE A 1 141 ? -12.127 -3.196 31.547 1.00 76.94 141 ILE A O 1
ATOM 1169 N N . PRO A 1 142 ? -10.786 -1.398 31.547 1.00 79.25 142 PRO A N 1
ATOM 1170 C CA . PRO A 1 142 ? -11.880 -0.439 31.721 1.00 79.25 142 PRO A CA 1
ATOM 1171 C C . PRO A 1 142 ? -13.007 -0.563 30.683 1.00 79.25 142 PRO A C 1
ATOM 1173 O O . PRO A 1 142 ? -14.180 -0.503 31.056 1.00 79.25 142 PRO A O 1
ATOM 1176 N N . LYS A 1 143 ? -12.680 -0.811 29.404 1.00 83.19 143 LYS A N 1
ATOM 1177 C CA . LYS A 1 143 ? -13.673 -1.102 28.354 1.00 83.19 143 LYS A CA 1
ATOM 1178 C C . LYS A 1 143 ? -14.510 -2.339 28.651 1.00 83.19 143 LYS A C 1
ATOM 1180 O O . LYS A 1 143 ? -15.728 -2.283 28.512 1.00 83.19 143 LYS A O 1
ATOM 1185 N N . VAL A 1 144 ? -13.893 -3.421 29.123 1.00 82.06 144 VAL A N 1
ATOM 1186 C CA . VAL A 1 144 ? -14.608 -4.653 29.486 1.00 82.06 144 VAL A CA 1
ATOM 1187 C C . VAL A 1 144 ? -15.509 -4.422 30.704 1.00 82.06 144 VAL A C 1
ATOM 1189 O O . VAL A 1 144 ? -16.649 -4.879 30.712 1.00 82.06 144 VAL A O 1
ATOM 1192 N N . LYS A 1 145 ? -15.082 -3.625 31.695 1.00 80.81 145 LYS A N 1
ATOM 1193 C CA . LYS A 1 145 ? -15.951 -3.224 32.822 1.00 80.81 145 LYS A CA 1
ATOM 1194 C C . LYS A 1 145 ? -17.174 -2.431 32.360 1.00 80.81 145 LYS A C 1
ATOM 1196 O O . LYS A 1 145 ? -18.278 -2.662 32.850 1.00 80.81 145 LYS A O 1
ATOM 1201 N N . SER A 1 146 ? -16.993 -1.492 31.433 1.00 83.56 146 SER A N 1
ATOM 1202 C CA . SER A 1 146 ? -18.101 -0.729 30.845 1.00 83.56 146 SER A CA 1
ATOM 1203 C C . SER A 1 146 ? -19.018 -1.617 30.004 1.00 83.56 146 SER A C 1
ATOM 1205 O O . SER A 1 146 ? -20.238 -1.505 30.109 1.00 83.56 146 SER A O 1
ATOM 1207 N N . LEU A 1 147 ? -18.446 -2.556 29.248 1.00 85.25 147 LEU A N 1
ATOM 1208 C CA . LEU A 1 147 ? -19.185 -3.562 28.493 1.00 85.25 147 LEU A CA 1
ATOM 1209 C C . LEU A 1 147 ? -20.040 -4.439 29.421 1.00 85.25 147 LEU A C 1
ATOM 1211 O O . LEU A 1 147 ? -21.234 -4.579 29.186 1.00 85.25 147 LEU A O 1
ATOM 1215 N N . LEU A 1 148 ? -19.481 -4.940 30.527 1.00 82.19 148 LEU A N 1
ATOM 1216 C CA . LEU A 1 148 ? -20.218 -5.704 31.539 1.00 82.19 148 LEU A CA 1
ATOM 1217 C C . LEU A 1 148 ? -21.401 -4.922 32.125 1.00 82.19 148 LEU A C 1
ATOM 1219 O O . LEU A 1 148 ? -22.472 -5.487 32.340 1.00 82.19 148 LEU A O 1
ATOM 1223 N N . LYS A 1 149 ? -21.230 -3.620 32.392 1.00 82.38 149 LYS A N 1
ATOM 1224 C CA . LYS A 1 149 ? -22.326 -2.762 32.875 1.00 82.38 149 LYS A CA 1
ATOM 1225 C C . LYS A 1 149 ? -23.461 -2.668 31.853 1.00 82.38 149 LYS A C 1
ATOM 1227 O O . LYS A 1 149 ? -24.623 -2.673 32.249 1.00 82.38 149 LYS A O 1
ATOM 1232 N N . LEU A 1 150 ? -23.139 -2.607 30.560 1.00 83.56 150 LEU A N 1
ATOM 1233 C CA . LEU A 1 150 ? -24.135 -2.576 29.486 1.00 83.56 150 LEU A CA 1
ATOM 1234 C C . LEU A 1 150 ? -24.827 -3.922 29.304 1.00 83.56 150 LEU A C 1
ATOM 1236 O O . LEU A 1 150 ? -26.050 -3.957 29.236 1.00 83.56 150 LEU A O 1
ATOM 1240 N N . ILE A 1 151 ? -24.069 -5.018 29.304 1.00 83.44 151 ILE A N 1
ATOM 1241 C CA . ILE A 1 151 ? -24.623 -6.373 29.206 1.00 83.44 151 ILE A CA 1
ATOM 1242 C C . ILE A 1 151 ? -25.583 -6.633 30.371 1.00 83.44 151 ILE A C 1
ATOM 1244 O O . ILE A 1 151 ? -26.694 -7.107 30.167 1.00 83.44 151 ILE A O 1
ATOM 1248 N N . ASN A 1 152 ? -25.209 -6.239 31.593 1.00 80.56 152 ASN A N 1
ATOM 1249 C CA . ASN A 1 152 ? -26.084 -6.370 32.758 1.00 80.56 152 ASN A CA 1
ATOM 1250 C C . ASN A 1 152 ? -27.344 -5.498 32.684 1.00 80.56 152 ASN A C 1
ATOM 1252 O O . ASN A 1 152 ? -28.365 -5.871 33.257 1.00 80.56 152 ASN A O 1
ATOM 1256 N N . LYS A 1 153 ? -27.277 -4.347 32.008 1.00 81.81 153 LYS A N 1
ATOM 1257 C CA . LYS A 1 153 ? -28.416 -3.439 31.832 1.00 81.81 153 LYS A CA 1
ATOM 1258 C C . LYS A 1 153 ? -29.417 -3.947 30.789 1.00 81.81 153 LYS A C 1
ATOM 1260 O O . LYS A 1 153 ? -30.598 -3.644 30.909 1.00 81.81 153 LYS A O 1
ATOM 1265 N N . PHE A 1 154 ? -28.955 -4.697 29.792 1.00 79.94 154 PHE A N 1
ATOM 1266 C CA . PHE A 1 154 ? -29.738 -5.123 28.628 1.00 79.94 154 PHE A CA 1
ATOM 1267 C C . PHE A 1 154 ? -29.766 -6.651 28.476 1.00 79.94 154 PHE A C 1
ATOM 1269 O O . PHE A 1 154 ? -29.643 -7.166 27.371 1.00 79.94 154 PHE A O 1
ATOM 1276 N N . LYS A 1 155 ? -29.911 -7.388 29.586 1.00 69.12 155 LYS A N 1
ATOM 1277 C CA . LYS A 1 155 ? -29.861 -8.864 29.594 1.00 69.12 155 LYS A CA 1
ATOM 1278 C C . LYS A 1 155 ? -30.916 -9.544 28.712 1.00 69.12 155 LYS A C 1
ATOM 1280 O O . LYS A 1 155 ? -30.693 -10.676 28.302 1.00 69.12 155 LYS A O 1
ATOM 1285 N N . GLU A 1 156 ? -32.044 -8.880 28.466 1.00 69.25 156 GLU A N 1
ATOM 1286 C CA . GLU A 1 156 ? -33.175 -9.422 27.696 1.00 69.25 156 GLU A CA 1
ATOM 1287 C C . GLU A 1 156 ? -33.144 -9.026 26.208 1.00 69.25 156 GLU A C 1
ATOM 1289 O O . GLU A 1 156 ? -33.824 -9.650 25.397 1.00 69.25 156 GLU A O 1
ATOM 1294 N N . ASP A 1 157 ? -32.331 -8.031 25.832 1.00 75.56 157 ASP A N 1
ATOM 1295 C CA . ASP A 1 157 ? -32.240 -7.538 24.453 1.00 75.56 157 ASP A CA 1
ATOM 1296 C C . ASP A 1 157 ? -31.192 -8.335 23.650 1.00 75.56 157 ASP A C 1
ATOM 1298 O O . ASP A 1 157 ? -30.192 -8.822 24.187 1.00 75.56 157 ASP A O 1
ATOM 1302 N N . LYS A 1 158 ? -31.359 -8.422 22.322 1.00 77.81 158 LYS A N 1
ATOM 1303 C CA . LYS A 1 158 ? -30.331 -9.000 21.437 1.00 77.81 158 LYS A CA 1
ATOM 1304 C C . LYS A 1 158 ? -29.128 -8.057 21.342 1.00 77.81 158 LYS A C 1
ATOM 1306 O O . LYS A 1 158 ? -29.184 -7.020 20.675 1.00 77.81 158 LYS A O 1
ATOM 1311 N N . LEU A 1 159 ? -28.026 -8.432 21.989 1.00 84.69 159 LEU A N 1
ATOM 1312 C CA . LEU A 1 159 ? -26.792 -7.646 22.032 1.00 84.69 159 LEU A CA 1
ATOM 1313 C C . LEU A 1 159 ? -25.870 -7.988 20.858 1.00 84.69 159 LEU A C 1
ATOM 1315 O O . LEU A 1 159 ? -25.469 -9.140 20.687 1.00 84.69 159 LEU A O 1
ATOM 1319 N N . LYS A 1 160 ? -25.462 -6.976 20.086 1.00 87.00 160 LYS A N 1
ATOM 1320 C CA . LYS A 1 160 ? -24.426 -7.113 19.053 1.00 87.00 160 LYS A CA 1
ATOM 1321 C C . LYS A 1 160 ? -23.201 -6.293 19.425 1.00 87.00 160 LYS A C 1
ATOM 1323 O O . LYS A 1 160 ? -23.280 -5.072 19.547 1.00 87.00 160 LYS A O 1
ATOM 1328 N N . ILE A 1 161 ? -22.059 -6.955 19.569 1.00 87.88 161 ILE A N 1
ATOM 1329 C CA . ILE A 1 161 ? -20.787 -6.320 19.916 1.00 87.88 161 ILE A CA 1
ATOM 1330 C C . ILE A 1 161 ? -19.925 -6.235 18.660 1.00 87.88 161 ILE A C 1
ATOM 1332 O O . ILE A 1 161 ? -19.653 -7.242 18.008 1.00 87.88 161 ILE A O 1
ATOM 1336 N N . ILE A 1 162 ? -19.485 -5.029 18.316 1.00 88.81 162 ILE A N 1
ATOM 1337 C CA . ILE A 1 162 ? -18.655 -4.773 17.142 1.00 88.81 162 ILE A CA 1
ATOM 1338 C C . ILE A 1 162 ? -17.232 -4.472 17.609 1.00 88.81 162 ILE A C 1
ATOM 1340 O O . ILE A 1 162 ? -17.006 -3.563 18.411 1.00 88.81 162 ILE A O 1
ATOM 1344 N N . VAL A 1 163 ? -16.273 -5.246 17.102 1.00 87.38 163 VAL A N 1
ATOM 1345 C CA . VAL A 1 163 ? -14.860 -5.194 17.497 1.00 87.38 163 VAL A CA 1
ATOM 1346 C C . VAL A 1 163 ? -13.943 -4.941 16.306 1.00 87.38 163 VAL A C 1
ATOM 1348 O O . VAL A 1 163 ? -14.290 -5.200 15.152 1.00 87.38 163 VAL A O 1
ATOM 1351 N N . GLN A 1 164 ? -12.726 -4.475 16.587 1.00 80.62 164 GLN A N 1
ATOM 1352 C CA . GLN A 1 164 ? -11.773 -4.133 15.536 1.00 80.62 164 GLN A CA 1
ATOM 1353 C C . GLN A 1 164 ? -11.183 -5.349 14.824 1.00 80.62 164 GLN A C 1
ATOM 1355 O O . GLN A 1 164 ? -11.118 -5.366 13.596 1.00 80.62 164 GLN A O 1
ATOM 1360 N N . ASN A 1 165 ? -10.779 -6.363 15.592 1.00 78.75 165 ASN A N 1
ATOM 1361 C CA . ASN A 1 165 ? -9.957 -7.474 15.115 1.00 78.75 165 ASN A CA 1
ATOM 1362 C C . ASN A 1 165 ? -10.461 -8.821 15.640 1.00 78.75 165 ASN A C 1
ATOM 1364 O O . ASN A 1 165 ? -11.151 -8.883 16.661 1.00 78.75 165 ASN A O 1
ATOM 1368 N N . THR A 1 166 ? -10.068 -9.903 14.967 1.00 74.69 166 THR A N 1
ATOM 1369 C CA . THR A 1 166 ? -10.399 -11.287 15.344 1.00 74.69 166 THR A CA 1
ATOM 1370 C C . THR A 1 166 ? -9.845 -11.658 16.719 1.00 74.69 166 THR A C 1
ATOM 1372 O O . THR A 1 166 ? -10.559 -12.274 17.502 1.00 74.69 166 THR A O 1
ATOM 1375 N N . SER A 1 167 ? -8.648 -11.196 17.087 1.00 70.88 167 SER A N 1
ATOM 1376 C CA . SER A 1 167 ? -8.068 -11.454 18.416 1.00 70.88 167 SER A CA 1
ATOM 1377 C C . SER A 1 167 ? -8.941 -10.898 19.551 1.00 70.88 167 SER A C 1
ATOM 1379 O O . SER A 1 167 ? -9.214 -11.592 20.525 1.00 70.88 167 SER A O 1
ATOM 1381 N N . ILE A 1 168 ? -9.460 -9.671 19.394 1.00 77.06 168 ILE A N 1
ATOM 1382 C CA . ILE A 1 168 ? -10.371 -9.045 20.372 1.00 77.06 168 ILE A CA 1
ATOM 1383 C C . ILE A 1 168 ? -11.717 -9.778 20.387 1.00 77.06 168 ILE A C 1
ATOM 1385 O O . ILE A 1 168 ? -12.287 -9.991 21.454 1.00 77.06 168 ILE A O 1
ATOM 1389 N N . LYS A 1 169 ? -12.219 -10.203 19.216 1.00 80.31 169 LYS A N 1
ATOM 1390 C CA . LYS A 1 169 ? -13.432 -11.029 19.118 1.00 80.31 169 LYS A CA 1
ATOM 1391 C C . LYS A 1 169 ? -13.292 -12.280 19.980 1.00 80.31 169 LYS A C 1
ATOM 1393 O O . LYS A 1 169 ? -14.167 -12.537 20.797 1.00 80.31 169 LYS A O 1
ATOM 1398 N N . ILE A 1 170 ? -12.188 -13.013 19.834 1.00 73.56 170 ILE A N 1
ATOM 1399 C CA . ILE A 1 170 ? -11.958 -14.254 20.578 1.00 73.56 170 ILE A CA 1
ATOM 1400 C C . ILE A 1 170 ? -11.829 -13.981 22.080 1.00 73.56 170 ILE A C 1
ATOM 1402 O O . ILE A 1 170 ? -12.485 -14.663 22.861 1.00 73.56 170 ILE A O 1
ATOM 1406 N N . MET A 1 171 ? -11.083 -12.943 22.478 1.00 78.25 171 MET A N 1
ATOM 1407 C CA . MET A 1 171 ? -10.968 -12.531 23.883 1.00 78.25 171 MET A CA 1
ATOM 1408 C C . MET A 1 171 ? -12.348 -12.289 24.517 1.00 78.25 171 MET A C 1
ATOM 1410 O O . MET A 1 171 ? -12.631 -12.793 25.602 1.00 78.25 171 MET A O 1
ATOM 1414 N N . ILE A 1 172 ? -13.235 -11.550 23.838 1.00 78.88 172 ILE A N 1
ATOM 1415 C CA . ILE A 1 172 ? -14.580 -11.269 24.362 1.00 78.88 172 ILE A CA 1
ATOM 1416 C C . ILE A 1 172 ? -15.452 -12.533 24.361 1.00 78.88 172 ILE A C 1
ATOM 1418 O O . ILE A 1 172 ? -16.185 -12.742 25.323 1.00 78.88 172 ILE A O 1
ATOM 1422 N N . VAL A 1 173 ? -15.365 -13.403 23.346 1.00 79.12 173 VAL A N 1
ATOM 1423 C CA . VAL A 1 173 ? -16.088 -14.692 23.344 1.00 79.12 173 VAL A CA 1
ATOM 1424 C C . VAL A 1 173 ? -15.665 -15.559 24.533 1.00 79.12 173 VAL A C 1
ATOM 1426 O O . VAL A 1 173 ? -16.524 -16.027 25.278 1.00 79.12 173 VAL A O 1
ATOM 1429 N N . GLN A 1 174 ? -14.358 -15.731 24.756 1.00 72.06 174 GLN A N 1
ATOM 1430 C CA . GLN A 1 174 ? -13.826 -16.504 25.883 1.00 72.06 174 GLN A CA 1
ATOM 1431 C C . GLN A 1 174 ? -14.317 -15.929 27.214 1.00 72.06 174 GLN A C 1
ATOM 1433 O O . GLN A 1 174 ? -14.873 -16.647 28.047 1.00 72.06 174 GLN A O 1
ATOM 1438 N N . PHE 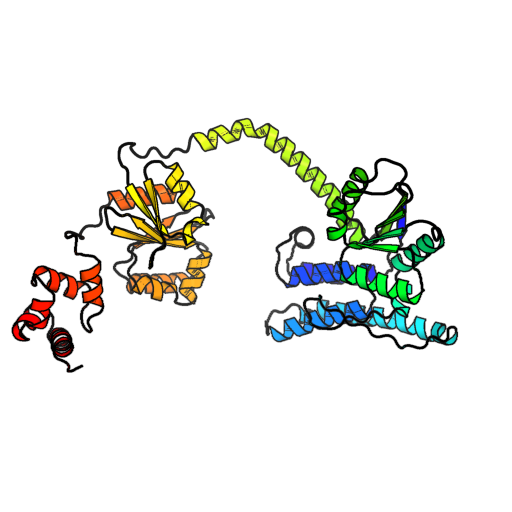A 1 175 ? -14.214 -14.612 27.365 1.00 75.94 175 PHE A N 1
ATOM 1439 C CA . PHE A 1 175 ? -14.687 -13.895 28.538 1.00 75.94 175 PHE A CA 1
ATOM 1440 C C . PHE A 1 175 ? -16.189 -14.095 28.795 1.00 75.94 175 PHE A C 1
ATOM 1442 O O . PHE A 1 175 ? -16.593 -14.429 29.906 1.00 75.94 175 PHE A O 1
ATOM 1449 N N . LEU A 1 176 ? -17.038 -13.927 27.781 1.00 76.50 176 LEU A N 1
ATOM 1450 C CA . LEU A 1 176 ? -18.486 -14.072 27.943 1.00 76.50 176 LEU A CA 1
ATOM 1451 C C . LEU A 1 176 ? -18.908 -15.526 28.172 1.00 76.50 176 LEU A C 1
ATOM 1453 O O . LEU A 1 176 ? -19.848 -15.762 28.933 1.00 76.50 176 LEU A O 1
ATOM 1457 N N . SER A 1 177 ? -18.199 -16.488 27.572 1.00 74.06 177 SER A N 1
ATOM 1458 C CA . SER A 1 177 ? -18.442 -17.917 27.798 1.00 74.06 177 SER A CA 1
ATOM 1459 C C . SER A 1 177 ? -18.146 -18.328 29.243 1.00 74.06 177 SER A C 1
ATOM 1461 O O . SER A 1 177 ? -18.928 -19.062 29.843 1.00 74.06 177 SER A O 1
ATOM 1463 N N . TYR A 1 178 ? -17.091 -17.767 29.845 1.00 71.38 178 TYR A N 1
ATOM 1464 C CA . TYR A 1 178 ? -16.751 -17.985 31.249 1.00 71.38 178 TYR A CA 1
ATOM 1465 C C . TYR A 1 178 ? -17.872 -17.539 32.198 1.00 71.38 178 TYR A C 1
ATOM 1467 O O . TYR A 1 178 ? -18.210 -18.239 33.151 1.00 71.38 178 TYR A O 1
ATOM 1475 N N . TYR A 1 179 ? -18.506 -16.402 31.900 1.00 68.62 179 TYR A N 1
ATOM 1476 C CA . TYR A 1 179 ? -19.620 -15.868 32.688 1.00 68.62 179 TYR A CA 1
ATOM 1477 C C . TYR A 1 179 ? -21.004 -16.407 32.286 1.00 68.62 179 TYR A C 1
ATOM 1479 O O . TYR A 1 179 ? -22.005 -15.952 32.840 1.00 68.62 179 TYR A O 1
ATOM 1487 N N . LYS A 1 180 ? -21.075 -17.380 31.364 1.00 68.31 180 LYS A N 1
ATOM 1488 C CA . LYS A 1 180 ? -22.318 -18.017 30.885 1.00 68.31 180 LYS A CA 1
ATOM 1489 C C . LYS A 1 180 ? -23.370 -17.035 30.347 1.00 68.31 180 LYS A C 1
ATOM 1491 O O . LYS A 1 180 ? -24.563 -17.196 30.591 1.00 68.31 180 LYS A O 1
ATOM 1496 N N . TYR A 1 181 ? -22.943 -16.008 29.616 1.00 70.62 181 TYR A N 1
ATOM 1497 C CA . TYR A 1 181 ? -23.878 -15.203 28.827 1.00 70.62 181 TYR A CA 1
ATOM 1498 C C . TYR A 1 181 ? -24.187 -15.933 27.514 1.00 70.62 181 TYR A C 1
ATOM 1500 O O . TYR A 1 181 ? -23.263 -16.373 26.843 1.00 70.62 181 TYR A O 1
ATOM 1508 N N . GLU A 1 182 ? -25.458 -16.062 27.131 1.00 66.00 182 GLU A N 1
ATOM 1509 C CA . GLU A 1 182 ? -25.855 -16.826 25.927 1.00 66.00 182 GLU A CA 1
ATOM 1510 C C . GLU A 1 182 ? -26.489 -15.956 24.824 1.00 66.00 182 GLU A C 1
ATOM 1512 O O . GLU A 1 182 ? -26.626 -16.392 23.685 1.00 66.00 182 GLU A O 1
ATOM 1517 N N . HIS A 1 183 ? -26.836 -14.700 25.121 1.00 74.62 183 HIS A N 1
ATOM 1518 C CA . HIS A 1 183 ? -27.587 -13.823 24.213 1.00 74.62 183 HIS A CA 1
ATOM 1519 C C . HIS A 1 183 ? -26.724 -12.707 23.601 1.00 74.62 183 HIS A C 1
ATOM 1521 O O . HIS A 1 183 ? -27.006 -11.523 23.787 1.00 74.62 183 HIS A O 1
ATOM 1527 N N . TYR A 1 184 ? -25.654 -13.062 22.881 1.00 80.31 184 TYR A N 1
ATOM 1528 C CA . TYR A 1 184 ? -24.807 -12.078 22.196 1.00 80.31 184 TYR A CA 1
ATOM 1529 C C . TYR A 1 184 ? -24.322 -12.545 20.814 1.00 80.31 184 TYR A C 1
ATOM 1531 O O . TYR A 1 184 ? -24.026 -13.717 20.602 1.00 80.31 184 TYR A O 1
ATOM 1539 N N . GLU A 1 185 ? -24.168 -11.602 19.883 1.00 84.75 185 GLU A N 1
ATOM 1540 C CA . GLU A 1 185 ? -23.463 -11.802 18.611 1.00 84.75 185 GLU A CA 1
ATOM 1541 C C . GLU A 1 185 ? -22.246 -10.869 18.544 1.00 84.75 185 GLU A C 1
ATOM 1543 O O . GLU A 1 185 ? -22.368 -9.669 18.794 1.00 84.75 185 GLU A O 1
ATOM 1548 N N . ILE A 1 186 ? -21.066 -11.384 18.179 1.00 85.31 186 ILE A N 1
ATOM 1549 C CA . ILE A 1 186 ? -19.853 -10.560 18.028 1.00 85.31 186 ILE A CA 1
ATOM 1550 C C . ILE A 1 186 ? -19.408 -10.523 16.569 1.00 85.31 186 ILE A C 1
ATOM 1552 O O . ILE A 1 186 ? -19.155 -11.563 15.956 1.00 85.31 186 ILE A O 1
ATOM 1556 N N . PHE A 1 187 ? -19.235 -9.318 16.035 1.00 86.44 187 PHE A N 1
ATOM 1557 C CA . PHE A 1 187 ? -18.799 -9.076 14.662 1.00 86.44 187 PHE A CA 1
ATOM 1558 C C . PHE A 1 187 ? -17.497 -8.285 14.640 1.00 86.44 187 PHE A C 1
ATOM 1560 O O . PHE A 1 187 ? -17.332 -7.328 15.396 1.00 86.44 187 PHE A O 1
ATOM 1567 N N . THR A 1 188 ? -16.575 -8.637 13.743 1.00 87.12 188 THR A N 1
ATOM 1568 C CA . THR A 1 188 ? -15.504 -7.695 13.395 1.00 87.12 188 THR A CA 1
ATOM 1569 C C . THR A 1 188 ? -16.071 -6.574 12.519 1.00 87.12 188 THR A C 1
ATOM 1571 O O . THR A 1 188 ? -17.089 -6.768 11.853 1.00 87.12 188 THR A O 1
ATOM 1574 N N . HIS A 1 189 ? -15.413 -5.412 12.444 1.00 85.38 189 HIS A N 1
ATOM 1575 C CA . HIS A 1 189 ? -15.828 -4.352 11.507 1.00 85.38 189 HIS A CA 1
ATOM 1576 C C . HIS A 1 189 ? -15.897 -4.834 10.046 1.00 85.38 189 HIS A C 1
ATOM 1578 O O . HIS A 1 189 ? -16.694 -4.312 9.270 1.00 85.38 189 HIS A O 1
ATOM 1584 N N . LYS A 1 190 ? -15.080 -5.824 9.654 1.00 84.06 190 LYS A N 1
ATOM 1585 C CA . LYS A 1 190 ? -15.125 -6.423 8.310 1.00 84.06 190 LYS A CA 1
ATOM 1586 C C . LYS A 1 190 ? -16.377 -7.276 8.127 1.00 84.06 190 LYS A C 1
ATOM 1588 O O . LYS A 1 190 ? -17.096 -7.077 7.155 1.00 84.06 190 LYS A O 1
ATOM 1593 N N . ASP A 1 191 ? -16.664 -8.157 9.083 1.00 85.31 191 ASP A N 1
ATOM 1594 C CA . ASP A 1 191 ? -17.855 -9.016 9.044 1.00 85.31 191 ASP A CA 1
ATOM 1595 C C . ASP A 1 191 ? -19.135 -8.176 9.070 1.00 85.31 191 ASP A C 1
ATOM 1597 O O . ASP A 1 191 ? -20.099 -8.464 8.366 1.00 85.31 191 ASP A O 1
ATOM 1601 N N . PHE A 1 192 ? -19.128 -7.099 9.861 1.00 85.69 192 PHE A N 1
ATOM 1602 C CA . PHE A 1 192 ? -20.280 -6.227 10.032 1.00 85.69 192 PHE A CA 1
ATOM 1603 C C . PHE A 1 192 ? -20.670 -5.502 8.738 1.00 85.69 192 PHE A C 1
ATOM 1605 O O . PHE A 1 192 ? -21.858 -5.353 8.467 1.00 85.69 192 PHE A O 1
ATOM 1612 N N . LYS A 1 193 ? -19.696 -5.118 7.901 1.00 83.94 193 LYS A N 1
ATOM 1613 C CA . LYS A 1 193 ? -19.953 -4.489 6.591 1.00 83.94 193 LYS A CA 1
ATOM 1614 C C . LYS A 1 193 ? -20.728 -5.383 5.624 1.00 83.94 193 LYS A C 1
ATOM 1616 O O . LYS A 1 193 ? -21.435 -4.867 4.768 1.00 83.94 193 LYS A O 1
ATOM 1621 N N . ASN A 1 194 ? -20.612 -6.702 5.755 1.00 82.62 194 ASN A N 1
ATOM 1622 C CA . ASN A 1 194 ? -21.319 -7.645 4.886 1.00 82.62 194 ASN A CA 1
ATOM 1623 C C . ASN A 1 194 ? -22.778 -7.863 5.313 1.00 82.62 194 ASN A C 1
ATOM 1625 O O . ASN A 1 194 ? -23.543 -8.491 4.585 1.00 82.62 194 ASN A O 1
ATOM 1629 N N . LYS A 1 195 ? -23.174 -7.379 6.495 1.00 79.56 195 LYS A N 1
ATOM 1630 C CA . LYS A 1 195 ? -24.545 -7.512 6.989 1.00 79.56 195 LYS A CA 1
ATOM 1631 C C . LYS A 1 195 ? -25.457 -6.549 6.229 1.00 79.56 195 LYS A C 1
ATOM 1633 O O . LYS A 1 195 ? -25.106 -5.387 6.072 1.00 79.56 195 LYS A O 1
ATOM 1638 N N . THR A 1 196 ? -26.610 -7.020 5.771 1.00 69.81 196 THR A N 1
ATOM 1639 C CA . THR A 1 196 ? -27.551 -6.227 4.957 1.00 69.81 196 THR A CA 1
ATOM 1640 C C . THR A 1 196 ? -28.805 -5.806 5.717 1.00 69.81 196 THR A C 1
ATOM 1642 O O . THR A 1 196 ? -29.440 -4.832 5.335 1.00 69.81 196 THR A O 1
ATOM 1645 N N . GLU A 1 197 ? -29.149 -6.508 6.800 1.00 74.31 197 GLU A N 1
ATOM 1646 C CA . GLU A 1 197 ? -30.386 -6.296 7.555 1.00 74.31 197 GLU A CA 1
ATOM 1647 C C . GLU A 1 197 ? -30.139 -6.221 9.066 1.00 74.31 197 GLU A C 1
ATOM 1649 O O . GLU A 1 197 ? -29.233 -6.858 9.623 1.00 74.31 197 GLU A O 1
ATOM 1654 N N . GLY A 1 198 ? -30.978 -5.429 9.729 1.00 72.69 198 GLY A N 1
ATOM 1655 C CA . GLY A 1 198 ? -30.909 -5.140 11.150 1.00 72.69 198 GLY A CA 1
ATOM 1656 C C . GLY A 1 198 ? -32.300 -5.020 11.757 1.00 72.69 198 GLY A C 1
ATOM 1657 O O . GLY A 1 198 ? -33.223 -4.524 11.114 1.00 72.69 198 GLY A O 1
ATOM 1658 N N . GLN A 1 199 ? -32.465 -5.511 12.985 1.00 72.88 199 GLN A N 1
ATOM 1659 C CA . GLN A 1 199 ? -33.748 -5.483 13.689 1.00 72.88 199 GLN A CA 1
ATOM 1660 C C . GLN A 1 199 ? -33.805 -4.281 14.638 1.00 72.88 199 GLN A C 1
ATOM 1662 O O . GLN A 1 199 ? -32.802 -3.879 15.224 1.00 72.88 199 GLN A O 1
ATOM 1667 N N . LYS A 1 200 ? -34.999 -3.709 14.805 1.00 65.62 200 LYS A N 1
ATOM 1668 C CA . LYS A 1 200 ? -35.218 -2.482 15.585 1.00 65.62 200 LYS A CA 1
ATOM 1669 C C . LYS A 1 200 ? -34.883 -2.627 17.077 1.00 65.62 200 LYS A C 1
ATOM 1671 O O . LYS A 1 200 ? -34.401 -1.672 17.676 1.00 65.62 200 LYS A O 1
ATOM 1676 N N . ASP A 1 201 ? -35.079 -3.816 17.645 1.00 71.94 201 ASP A N 1
ATOM 1677 C CA . ASP A 1 201 ? -34.898 -4.088 19.082 1.00 71.94 201 ASP A CA 1
ATOM 1678 C C . ASP A 1 201 ? -33.466 -4.512 19.453 1.00 71.94 201 ASP A C 1
ATOM 1680 O O . ASP A 1 201 ? -33.205 -5.011 20.547 1.00 71.94 201 ASP A O 1
ATOM 1684 N N . GLU A 1 202 ? -32.511 -4.343 18.540 1.00 81.94 202 GLU A N 1
ATOM 1685 C CA . GLU A 1 202 ? -31.123 -4.726 18.773 1.00 81.94 202 GLU A CA 1
ATOM 1686 C C . GLU A 1 202 ? -30.341 -3.604 19.458 1.00 81.94 202 GLU A C 1
ATOM 1688 O O . GLU A 1 202 ? -30.504 -2.412 19.180 1.00 81.94 202 GLU A O 1
ATOM 1693 N N . VAL A 1 203 ? -29.441 -3.999 20.357 1.00 86.12 203 VAL A N 1
ATOM 1694 C CA . VAL A 1 203 ? -28.522 -3.081 21.028 1.00 86.12 203 VAL A CA 1
ATOM 1695 C C . VAL A 1 203 ? -27.136 -3.270 20.429 1.00 86.12 203 VAL A C 1
ATOM 1697 O O . VAL A 1 203 ? -26.534 -4.338 20.550 1.00 86.12 203 VAL A O 1
ATOM 1700 N N . LEU A 1 204 ? -26.621 -2.223 19.782 1.00 88.50 204 LEU A N 1
ATOM 1701 C CA . LEU A 1 204 ? -25.299 -2.229 19.161 1.00 88.50 204 LEU A CA 1
ATOM 1702 C C . LEU A 1 204 ? -24.276 -1.629 20.120 1.00 88.50 204 LEU A C 1
ATOM 1704 O O . LEU A 1 204 ? -24.413 -0.481 20.540 1.00 88.50 204 LEU A O 1
ATOM 1708 N N . ILE A 1 205 ? -23.230 -2.385 20.437 1.00 89.56 205 ILE A N 1
ATOM 1709 C CA . ILE A 1 205 ? -22.120 -1.931 21.273 1.00 89.56 205 ILE A CA 1
ATOM 1710 C C . ILE A 1 205 ? -20.842 -1.946 20.442 1.00 89.56 205 ILE A C 1
ATOM 1712 O O . ILE A 1 205 ? -20.303 -2.999 20.111 1.00 89.56 205 ILE A O 1
ATOM 1716 N N . PHE A 1 206 ? -20.331 -0.766 20.127 1.00 89.75 206 PHE A N 1
ATOM 1717 C CA . PHE A 1 206 ? -19.029 -0.586 19.507 1.00 89.75 206 PHE A CA 1
ATOM 1718 C C . PHE A 1 206 ? -17.956 -0.600 20.590 1.00 89.75 206 PHE A C 1
ATOM 1720 O O . PHE A 1 206 ? -17.861 0.329 21.393 1.00 89.75 206 PHE A O 1
ATOM 1727 N N . PHE A 1 207 ? -17.154 -1.665 20.614 1.00 86.62 207 PHE A N 1
ATOM 1728 C CA . PHE A 1 207 ? -16.006 -1.763 21.515 1.00 86.62 207 PHE A CA 1
ATOM 1729 C C . PHE A 1 207 ? -14.900 -0.783 21.107 1.00 86.62 207 PHE A C 1
ATOM 1731 O O . PHE A 1 207 ? -14.272 -0.166 21.967 1.00 86.62 207 PHE A O 1
ATOM 1738 N N . ASN A 1 208 ? -14.725 -0.614 19.791 1.00 83.50 208 ASN A N 1
ATOM 1739 C CA . ASN A 1 208 ? -13.846 0.373 19.173 1.00 83.50 208 ASN A CA 1
ATOM 1740 C C . ASN A 1 208 ? -14.630 1.166 18.129 1.00 83.50 208 ASN A C 1
ATOM 1742 O O . ASN A 1 208 ? -15.573 0.659 17.509 1.00 83.50 208 ASN A O 1
ATOM 1746 N N . TYR A 1 209 ? -14.206 2.405 17.911 1.00 83.25 209 TYR A N 1
ATOM 1747 C CA . TYR A 1 209 ? -14.796 3.259 16.897 1.00 83.25 209 TYR A CA 1
ATOM 1748 C C . TYR A 1 209 ? -14.344 2.867 15.477 1.00 83.25 209 TYR A C 1
ATOM 1750 O O . TYR A 1 209 ? -13.160 2.655 15.214 1.00 83.25 209 TYR A O 1
ATOM 1758 N N . ASN A 1 210 ? -15.284 2.849 14.526 1.00 85.38 210 ASN A N 1
ATOM 1759 C CA . ASN A 1 210 ? -14.975 2.793 13.099 1.00 85.38 210 ASN A CA 1
ATOM 1760 C C . ASN A 1 210 ? -16.041 3.527 12.279 1.00 85.38 210 ASN A C 1
ATOM 1762 O O . ASN A 1 210 ? -17.193 3.091 12.236 1.00 85.38 210 ASN A O 1
ATOM 1766 N N . LEU A 1 211 ? -15.635 4.585 11.572 1.00 85.00 211 LEU A N 1
ATOM 1767 C CA . LEU A 1 211 ? -16.538 5.453 10.808 1.00 85.00 211 LEU A CA 1
ATOM 1768 C C . LEU A 1 211 ? -17.332 4.684 9.747 1.00 85.00 211 LEU A C 1
ATOM 1770 O O . LEU A 1 211 ? -18.541 4.857 9.620 1.00 85.00 211 LEU A O 1
ATOM 1774 N N . GLY A 1 212 ? -16.676 3.762 9.038 1.00 86.81 212 GLY A N 1
ATOM 1775 C CA . GLY A 1 212 ? -17.332 2.938 8.023 1.00 86.81 212 GLY A CA 1
ATOM 1776 C C . GLY A 1 212 ? -18.400 2.008 8.601 1.00 86.81 212 GLY A C 1
ATOM 1777 O O . GLY A 1 212 ? -19.443 1.826 7.987 1.00 86.81 212 GLY A O 1
ATOM 1778 N N . SER A 1 213 ? -18.167 1.439 9.785 1.00 87.94 213 SER A N 1
ATOM 1779 C CA . SER A 1 213 ? -19.160 0.583 10.450 1.00 87.94 213 SER A CA 1
ATOM 1780 C C . SER A 1 213 ? -20.313 1.396 11.037 1.00 87.94 213 SER A C 1
ATOM 1782 O O . SER A 1 213 ? -21.447 0.936 11.010 1.00 87.94 213 SER A O 1
ATOM 1784 N N . LEU A 1 214 ? -20.038 2.605 11.532 1.00 88.38 214 LEU A N 1
ATOM 1785 C CA . LEU A 1 214 ? -21.056 3.512 12.055 1.00 88.38 214 LEU A CA 1
ATOM 1786 C C . LEU A 1 214 ? -22.011 3.989 10.950 1.00 88.38 214 LEU A C 1
ATOM 1788 O O . LEU A 1 214 ? -23.221 3.845 11.081 1.00 88.38 214 LEU A O 1
ATOM 1792 N N . ARG A 1 215 ? -21.491 4.423 9.801 1.00 88.00 215 ARG A N 1
ATOM 1793 C CA . ARG A 1 215 ? -22.334 4.751 8.636 1.00 88.00 215 ARG A CA 1
ATOM 1794 C C . ARG A 1 215 ? -23.112 3.554 8.110 1.00 88.00 215 ARG A C 1
ATOM 1796 O O . ARG A 1 215 ? -24.257 3.680 7.694 1.00 88.00 215 ARG A O 1
ATOM 1803 N N . HIS A 1 216 ? -22.511 2.367 8.174 1.00 88.44 216 HIS A N 1
ATOM 1804 C CA . HIS A 1 216 ? -23.219 1.135 7.840 1.00 88.44 216 HIS A CA 1
ATOM 1805 C C . HIS A 1 216 ? -24.394 0.881 8.791 1.00 88.44 216 HIS A C 1
ATOM 1807 O O . HIS A 1 216 ? -25.455 0.451 8.348 1.00 88.44 216 HIS A O 1
ATOM 1813 N N . THR A 1 217 ? -24.259 1.207 10.086 1.00 87.75 217 THR A N 1
ATOM 1814 C CA . THR A 1 217 ? -25.405 1.146 11.009 1.00 87.75 217 THR A CA 1
ATOM 1815 C C . THR A 1 217 ? -26.498 2.146 10.664 1.00 87.75 217 THR A C 1
ATOM 1817 O O . THR A 1 217 ? -27.665 1.782 10.733 1.00 87.75 217 THR A O 1
ATOM 1820 N N . GLU A 1 218 ? -26.144 3.362 10.249 1.00 86.38 218 GLU A N 1
ATOM 1821 C CA . GLU A 1 218 ? -27.124 4.364 9.808 1.00 86.38 218 GLU A CA 1
ATOM 1822 C C . GLU A 1 218 ? -27.908 3.884 8.579 1.00 86.38 218 GLU A C 1
ATOM 1824 O O . GLU A 1 218 ? -29.100 4.148 8.465 1.00 86.38 218 GLU A O 1
ATOM 1829 N N . PHE A 1 219 ? -27.256 3.135 7.685 1.00 86.56 219 PHE A N 1
ATOM 1830 C CA . PHE A 1 219 ? -27.896 2.573 6.499 1.00 86.56 219 PHE A CA 1
ATOM 1831 C C . PHE A 1 219 ? -28.814 1.382 6.814 1.00 86.56 219 PHE A C 1
ATOM 1833 O O . PHE A 1 219 ? -29.943 1.330 6.332 1.00 86.56 219 PHE A O 1
ATOM 1840 N N . ILE A 1 220 ? -28.342 0.413 7.606 1.00 86.12 220 ILE A N 1
ATOM 1841 C CA . ILE A 1 220 ? -29.098 -0.820 7.881 1.00 86.12 220 ILE A CA 1
ATOM 1842 C C . ILE A 1 220 ? -30.287 -0.571 8.824 1.00 86.12 220 ILE A C 1
ATOM 1844 O O . ILE A 1 220 ? -31.305 -1.257 8.724 1.00 86.12 220 ILE A O 1
ATOM 1848 N N . TYR A 1 221 ? -30.154 0.359 9.774 1.00 84.19 221 TYR A N 1
ATOM 1849 C CA . TYR A 1 221 ? -31.122 0.550 10.853 1.00 84.19 221 TYR A CA 1
ATOM 1850 C C . TYR A 1 221 ? -31.840 1.898 10.714 1.00 84.19 221 TYR A C 1
ATOM 1852 O O . TYR A 1 221 ? -31.341 2.901 11.223 1.00 84.19 221 TYR A O 1
ATOM 1860 N N . PRO A 1 222 ? -33.026 1.938 10.077 1.00 68.69 222 PRO A N 1
ATOM 1861 C CA . PRO A 1 222 ? -33.708 3.192 9.768 1.00 68.69 222 PRO A CA 1
ATOM 1862 C C . PRO A 1 222 ? -34.135 3.976 11.019 1.00 68.69 222 PRO A C 1
ATOM 1864 O O . PRO A 1 222 ? -33.914 5.180 11.062 1.00 68.69 222 PRO A O 1
ATOM 1867 N N . GLU A 1 223 ? -34.692 3.330 12.058 1.00 73.25 223 GLU A N 1
ATOM 1868 C CA . GLU A 1 223 ? -35.053 3.993 13.326 1.00 73.25 223 GLU A CA 1
ATOM 1869 C C . GLU A 1 223 ? -35.113 3.021 14.518 1.00 73.25 223 GLU A C 1
ATOM 1871 O O . GLU A 1 223 ? -35.542 1.878 14.374 1.00 73.25 223 GLU A O 1
ATOM 1876 N N . GLY A 1 224 ? -34.794 3.507 15.728 1.00 73.25 224 GLY A N 1
ATOM 1877 C CA . GLY A 1 224 ? -35.099 2.832 17.004 1.00 73.25 224 GLY A CA 1
ATOM 1878 C C . GLY A 1 224 ? -33.968 2.037 17.664 1.00 73.25 224 GLY A C 1
ATOM 1879 O O . GLY A 1 224 ? -34.161 1.538 18.770 1.00 73.25 224 GLY A O 1
ATOM 1880 N N . VAL A 1 225 ? -32.782 1.974 17.055 1.00 83.94 225 VAL A N 1
ATOM 1881 C CA . VAL A 1 225 ? -31.648 1.205 17.591 1.00 83.94 225 VAL A CA 1
ATOM 1882 C C . VAL A 1 225 ? -30.852 1.970 18.640 1.00 83.94 225 VAL A C 1
ATOM 1884 O O . VAL A 1 225 ? -30.479 3.138 18.472 1.00 83.94 225 VAL A O 1
ATOM 1887 N N . LYS A 1 226 ? -30.525 1.278 19.734 1.00 86.50 226 LYS A N 1
ATOM 1888 C CA . LYS A 1 226 ? -29.660 1.809 20.792 1.00 86.50 226 LYS A CA 1
ATOM 1889 C C . LYS A 1 226 ? -28.204 1.507 20.451 1.00 86.50 226 LYS A C 1
ATOM 1891 O O . LYS A 1 226 ? -27.750 0.373 20.570 1.00 86.50 226 LYS A O 1
ATOM 1896 N N . ILE A 1 227 ? -27.474 2.542 20.045 1.00 88.81 227 ILE A N 1
ATOM 1897 C CA . ILE A 1 227 ? -26.040 2.463 19.739 1.00 88.81 227 ILE A CA 1
ATOM 1898 C C . ILE A 1 227 ? -25.230 2.992 20.923 1.00 88.81 227 ILE A C 1
ATOM 1900 O O . ILE A 1 227 ? -25.390 4.158 21.297 1.00 88.81 227 ILE A O 1
ATOM 1904 N N . PHE A 1 228 ? -24.343 2.162 21.467 1.00 90.19 228 PHE A N 1
ATOM 1905 C CA . PHE A 1 228 ? -23.358 2.507 22.488 1.00 90.19 228 PHE A CA 1
ATOM 1906 C C . PHE A 1 228 ? -21.952 2.439 21.898 1.00 90.19 228 PHE A C 1
ATOM 1908 O O . PHE A 1 228 ? -21.591 1.436 21.293 1.00 90.19 228 PHE A O 1
ATOM 1915 N N . ILE A 1 229 ? -21.148 3.482 22.091 1.00 89.00 229 ILE A N 1
ATOM 1916 C CA . ILE A 1 229 ? -19.748 3.514 21.645 1.00 89.00 229 ILE A CA 1
ATOM 1917 C C . ILE A 1 229 ? -18.862 3.654 22.871 1.00 89.00 229 ILE A C 1
ATOM 1919 O O . ILE A 1 229 ? -19.044 4.590 23.645 1.00 89.00 229 ILE A O 1
ATOM 1923 N N . LEU A 1 230 ? -17.923 2.731 23.060 1.00 88.69 230 LEU A N 1
ATOM 1924 C CA . LEU A 1 230 ? -16.911 2.825 24.108 1.00 88.69 230 LEU A CA 1
ATOM 1925 C C . LEU A 1 230 ? -15.713 3.602 23.561 1.00 88.69 230 LEU A C 1
ATOM 1927 O O . LEU A 1 230 ? -15.124 3.185 22.567 1.00 88.69 230 LEU A O 1
ATOM 1931 N N . ASN A 1 231 ? -15.346 4.709 24.206 1.00 84.75 231 ASN A N 1
ATOM 1932 C CA . ASN A 1 231 ? -14.194 5.505 23.790 1.00 84.75 231 ASN A CA 1
ATOM 1933 C C . ASN A 1 231 ? -13.301 5.858 24.982 1.00 84.75 231 ASN A C 1
ATOM 1935 O O . ASN A 1 231 ? -13.797 6.222 26.050 1.00 84.75 231 ASN A O 1
ATOM 1939 N N . TYR A 1 232 ? -11.985 5.767 24.798 1.00 84.19 232 TYR A N 1
ATOM 1940 C CA . TYR A 1 232 ? -11.016 6.244 25.779 1.00 84.19 232 TYR A CA 1
ATOM 1941 C C . TYR A 1 232 ? -10.763 7.736 25.588 1.00 84.19 232 TYR A C 1
ATOM 1943 O O . TYR A 1 232 ? -10.291 8.148 24.532 1.00 84.19 232 TYR A O 1
ATOM 1951 N N . ARG A 1 233 ? -11.022 8.539 26.622 1.00 83.69 233 ARG A N 1
ATOM 1952 C CA . ARG A 1 233 ? -10.748 9.981 26.594 1.00 83.69 233 ARG A CA 1
ATOM 1953 C C . ARG A 1 233 ? -9.274 10.291 26.785 1.00 83.69 233 ARG A C 1
ATOM 1955 O O . ARG A 1 233 ? -8.602 9.599 27.548 1.00 83.69 233 ARG A O 1
ATOM 1962 N N . GLU A 1 234 ? -8.808 11.350 26.132 1.00 82.19 234 GLU A N 1
ATOM 1963 C CA . GLU A 1 234 ? -7.416 11.811 26.172 1.00 82.19 234 GLU A CA 1
ATOM 1964 C C . GLU A 1 234 ? -6.441 10.713 25.715 1.00 82.19 234 GLU A C 1
ATOM 1966 O O . GLU A 1 234 ? -5.342 10.586 26.241 1.00 82.19 234 GLU A O 1
ATOM 1971 N N . SER A 1 235 ? -6.853 9.867 24.765 1.00 81.62 235 SER A N 1
ATOM 1972 C CA . SER A 1 235 ? -6.072 8.710 24.316 1.00 81.62 235 SER A CA 1
ATOM 1973 C C . SER A 1 235 ? -5.694 8.785 22.840 1.00 81.62 235 SER A C 1
ATOM 1975 O O . SER A 1 235 ? -6.306 9.510 22.055 1.00 81.62 235 SER A O 1
ATOM 1977 N N . VAL A 1 236 ? -4.722 7.958 22.444 1.00 76.75 236 VAL A N 1
ATOM 1978 C CA . VAL A 1 236 ? -4.346 7.794 21.032 1.00 76.75 236 VAL A CA 1
ATOM 1979 C C . VAL A 1 236 ? -5.510 7.233 20.204 1.00 76.75 236 VAL A C 1
ATOM 1981 O O . VAL A 1 236 ? -5.650 7.583 19.035 1.00 76.75 236 VAL A O 1
ATOM 1984 N N . GLU A 1 237 ? -6.388 6.414 20.795 1.00 78.38 237 GLU A N 1
ATOM 1985 C CA . GLU A 1 237 ? -7.601 5.931 20.120 1.00 78.38 237 GLU A CA 1
ATOM 1986 C C . GLU A 1 237 ? -8.544 7.087 19.738 1.00 78.38 237 GLU A C 1
ATOM 1988 O O . GLU A 1 237 ? -9.016 7.140 18.600 1.00 78.38 237 GLU A O 1
ATOM 1993 N N . GLU A 1 238 ? -8.766 8.042 20.648 1.00 83.25 238 GLU A N 1
ATOM 1994 C CA . GLU A 1 238 ? -9.579 9.236 20.378 1.00 83.25 238 GLU A CA 1
ATOM 1995 C C . GLU A 1 238 ? -8.924 10.136 19.323 1.00 83.25 238 GLU A C 1
ATOM 1997 O O . GLU A 1 238 ? -9.600 10.621 18.417 1.00 83.25 238 GLU A O 1
ATOM 2002 N N . GLU A 1 239 ? -7.604 10.316 19.380 1.00 82.25 239 GLU A N 1
ATOM 2003 C CA . GLU A 1 239 ? -6.878 11.125 18.399 1.00 82.25 239 GLU A CA 1
ATOM 2004 C C . GLU A 1 239 ? -6.957 10.530 16.982 1.00 82.25 239 GLU A C 1
ATOM 2006 O O . GLU A 1 239 ? -7.211 11.253 16.015 1.00 82.25 239 GLU A O 1
ATOM 2011 N N . ILE A 1 240 ? -6.787 9.207 16.850 1.00 78.94 240 ILE A N 1
ATOM 2012 C CA . ILE A 1 240 ? -6.947 8.492 15.573 1.00 78.94 240 ILE A CA 1
ATOM 2013 C C . ILE A 1 240 ? -8.364 8.692 15.036 1.00 78.94 240 ILE A C 1
ATOM 2015 O O . ILE A 1 240 ? -8.541 8.938 13.839 1.00 78.94 240 ILE A O 1
ATOM 2019 N N . TYR A 1 241 ? -9.367 8.615 15.912 1.00 81.62 241 TYR A N 1
ATOM 2020 C CA . TYR A 1 241 ? -10.751 8.853 15.534 1.00 81.62 241 TYR A CA 1
ATOM 2021 C C . TYR A 1 241 ? -10.958 10.278 14.996 1.00 81.62 241 TYR A C 1
ATOM 2023 O O . TYR A 1 241 ? -11.400 10.437 13.855 1.00 81.62 241 TYR A O 1
ATOM 2031 N N . LEU A 1 242 ? -10.587 11.307 15.759 1.00 85.44 242 LEU A N 1
ATOM 2032 C CA . LEU A 1 242 ? -10.772 12.708 15.361 1.00 85.44 242 LEU A CA 1
ATOM 2033 C C . LEU A 1 242 ? -10.044 13.034 14.050 1.00 85.44 242 LEU A C 1
ATOM 2035 O O . LEU A 1 242 ? -10.600 13.690 13.170 1.00 85.44 242 LEU A O 1
ATOM 2039 N N . LYS A 1 243 ? -8.828 12.506 13.873 1.00 83.12 243 LYS A N 1
ATOM 2040 C CA . LYS A 1 243 ? -8.058 12.663 12.632 1.00 83.12 243 LYS A CA 1
ATOM 2041 C C . LYS A 1 243 ? -8.688 11.953 11.445 1.00 83.12 243 LYS A C 1
ATOM 2043 O O . LYS A 1 243 ? -8.570 12.448 10.330 1.00 83.12 243 LYS A O 1
ATOM 2048 N N . SER A 1 244 ? -9.338 10.809 11.659 1.00 82.00 244 SER A N 1
ATOM 2049 C CA . SER A 1 244 ? -10.029 10.103 10.578 1.00 82.00 244 SER A CA 1
ATOM 2050 C C . SER A 1 244 ? -11.200 10.913 10.020 1.00 82.00 244 SER A C 1
ATOM 2052 O O . SER A 1 244 ? -11.358 10.940 8.804 1.00 82.00 244 SER A O 1
ATOM 2054 N N . ILE A 1 245 ? -11.944 11.622 10.882 1.00 87.25 245 ILE A N 1
ATOM 2055 C CA . ILE A 1 245 ? -13.013 12.538 10.459 1.00 87.25 245 ILE A CA 1
ATOM 2056 C C . ILE A 1 245 ? -12.414 13.730 9.717 1.00 87.25 245 ILE A C 1
ATOM 2058 O O . ILE A 1 245 ? -12.742 13.944 8.558 1.00 87.25 245 ILE A O 1
ATOM 2062 N N . SER A 1 246 ? -11.476 14.445 10.349 1.00 89.06 246 SER A N 1
ATOM 2063 C CA . SER A 1 246 ? -10.871 15.649 9.759 1.00 89.06 246 SER A CA 1
ATOM 2064 C C . SER A 1 246 ? -10.248 15.366 8.393 1.00 89.06 246 SER A C 1
ATOM 2066 O O . SER A 1 246 ? -10.451 16.119 7.451 1.00 89.06 246 SER A O 1
ATOM 2068 N N . ARG A 1 247 ? -9.530 14.244 8.253 1.00 87.38 247 ARG A N 1
ATOM 2069 C CA . ARG A 1 247 ? -8.933 13.846 6.975 1.00 87.38 247 ARG A CA 1
ATOM 2070 C C . ARG A 1 247 ? -9.987 13.569 5.909 1.00 87.38 247 ARG A C 1
ATOM 2072 O O . ARG A 1 247 ? -9.719 13.787 4.732 1.00 87.38 247 ARG A O 1
ATOM 2079 N N . GLU A 1 248 ? -11.121 12.992 6.285 1.00 87.38 248 GLU A N 1
ATOM 2080 C CA . GLU A 1 248 ? -12.188 12.740 5.328 1.00 87.38 248 GLU A CA 1
ATOM 2081 C C . GLU A 1 248 ? -12.786 14.055 4.819 1.00 87.38 248 GLU A C 1
ATOM 2083 O O . GLU A 1 248 ? -12.918 14.216 3.606 1.00 87.38 248 GLU A O 1
ATOM 2088 N N . ASP A 1 249 ? -13.042 15.002 5.721 1.00 91.56 249 ASP A N 1
ATOM 2089 C CA . ASP A 1 249 ? -13.538 16.338 5.379 1.00 91.56 249 ASP A CA 1
ATOM 2090 C C . ASP A 1 249 ? -12.568 17.063 4.427 1.00 91.56 249 ASP A C 1
ATOM 2092 O O . ASP A 1 249 ? -12.968 17.480 3.337 1.00 91.56 249 ASP A O 1
ATOM 2096 N N . ASP A 1 250 ? -11.272 17.086 4.761 1.00 92.38 250 ASP A N 1
ATOM 2097 C CA . ASP A 1 250 ? -10.222 17.696 3.931 1.00 92.38 250 ASP A CA 1
ATOM 2098 C C . ASP A 1 250 ? -10.155 17.068 2.522 1.00 92.38 250 ASP A C 1
ATOM 2100 O O . ASP A 1 250 ? -9.939 17.745 1.510 1.00 92.38 250 ASP A O 1
ATOM 2104 N N . LEU A 1 251 ? -10.320 15.741 2.431 1.00 90.62 251 LEU A N 1
ATOM 2105 C CA . LEU A 1 251 ? -10.295 15.019 1.157 1.00 90.62 251 LEU A CA 1
ATOM 2106 C C . LEU A 1 251 ? -11.526 15.330 0.300 1.00 90.62 251 LEU A C 1
ATOM 2108 O O . LEU A 1 251 ? -11.394 15.431 -0.924 1.00 90.62 251 LEU A O 1
ATOM 2112 N N . PHE A 1 252 ? -12.702 15.485 0.912 1.00 93.19 252 PHE A N 1
ATOM 2113 C CA . PHE A 1 252 ? -13.914 15.876 0.196 1.00 93.19 252 PHE A CA 1
ATOM 2114 C C . PHE A 1 252 ? -13.837 17.309 -0.317 1.00 93.19 252 PHE A C 1
ATOM 2116 O O . PHE A 1 252 ? -14.159 17.535 -1.486 1.00 93.19 252 PHE A O 1
ATOM 2123 N N . GLU A 1 253 ? -13.362 18.253 0.496 1.00 94.56 253 GLU A N 1
ATOM 2124 C CA . GLU A 1 253 ? -13.137 19.633 0.052 1.00 94.56 253 GLU A CA 1
ATOM 2125 C C . GLU A 1 253 ? -12.189 19.668 -1.144 1.00 94.56 253 GLU A C 1
ATOM 2127 O O . GLU A 1 253 ? -12.532 20.208 -2.200 1.00 94.56 253 GLU A O 1
ATOM 2132 N N . LYS A 1 254 ? -11.046 18.981 -1.038 1.00 92.56 254 LYS A N 1
ATOM 2133 C CA . LYS A 1 254 ? -10.084 18.884 -2.136 1.00 92.56 254 LYS A CA 1
ATOM 2134 C C . LYS A 1 254 ? -10.699 18.281 -3.400 1.00 92.56 254 LYS A C 1
ATOM 2136 O O . LYS A 1 254 ? -10.470 18.788 -4.494 1.00 92.56 254 LYS A O 1
ATOM 2141 N N . MET A 1 255 ? -11.502 17.224 -3.273 1.00 92.44 255 MET A N 1
ATOM 2142 C CA . MET A 1 255 ? -12.170 16.599 -4.418 1.00 92.44 255 MET A CA 1
ATOM 2143 C C . MET A 1 255 ? -13.166 17.553 -5.095 1.00 92.44 255 MET A C 1
ATOM 2145 O O . MET A 1 255 ? -13.271 17.562 -6.324 1.00 92.44 255 MET A O 1
ATOM 2149 N N . ILE A 1 256 ? -13.895 18.357 -4.318 1.00 92.12 256 ILE A N 1
ATOM 2150 C CA . ILE A 1 256 ? -14.823 19.368 -4.839 1.00 92.12 256 ILE A CA 1
ATOM 2151 C C . ILE A 1 256 ? -14.050 20.474 -5.566 1.00 92.12 256 ILE A C 1
ATOM 2153 O O . ILE A 1 256 ? -14.418 20.841 -6.685 1.00 92.12 256 ILE A O 1
ATOM 2157 N N . GLU A 1 257 ? -12.955 20.961 -4.980 1.00 90.62 257 GLU A N 1
ATOM 2158 C CA . GLU A 1 257 ? -12.082 21.946 -5.618 1.00 90.62 257 GLU A CA 1
ATOM 2159 C C . GLU A 1 257 ? -11.477 21.434 -6.928 1.00 90.62 257 GLU A C 1
ATOM 2161 O O . GLU A 1 257 ? -11.508 22.131 -7.945 1.00 90.62 257 GLU A O 1
ATOM 2166 N N . ASP A 1 258 ? -10.932 20.216 -6.913 1.00 86.81 258 ASP A N 1
ATOM 2167 C CA . ASP A 1 258 ? -10.311 19.593 -8.079 1.00 86.81 258 ASP A CA 1
ATOM 2168 C C . ASP A 1 258 ? -11.348 19.401 -9.191 1.00 86.81 258 ASP A C 1
ATOM 2170 O O . ASP A 1 258 ? -11.081 19.740 -10.346 1.00 86.81 258 ASP A O 1
ATOM 2174 N N . ARG A 1 259 ? -12.571 18.967 -8.846 1.00 85.19 259 ARG A N 1
ATOM 2175 C CA . ARG A 1 259 ? -13.695 18.873 -9.790 1.00 85.19 259 ARG A CA 1
ATOM 2176 C C . ARG A 1 259 ? -14.051 20.231 -10.400 1.00 85.19 259 ARG A C 1
ATOM 2178 O O . ARG A 1 259 ? -14.306 20.293 -11.601 1.00 85.19 259 ARG A O 1
ATOM 2185 N N . GLY A 1 260 ? -14.028 21.309 -9.615 1.00 85.69 260 GLY A N 1
ATOM 2186 C CA . GLY A 1 260 ? -14.216 22.676 -10.116 1.00 85.69 260 GLY A CA 1
ATOM 2187 C C . GLY A 1 260 ? -13.133 23.111 -11.114 1.00 85.69 260 GLY A C 1
ATOM 2188 O O . GLY A 1 260 ? -13.419 23.847 -12.056 1.00 85.69 260 GLY A O 1
ATOM 2189 N N . LYS A 1 261 ? -11.903 22.604 -10.961 1.00 83.75 261 LYS A N 1
ATOM 2190 C CA . LYS A 1 261 ? -10.745 22.906 -11.825 1.00 83.75 261 LYS A CA 1
ATOM 2191 C C . LYS A 1 261 ? -10.635 21.989 -13.061 1.00 83.75 261 LYS A C 1
ATOM 2193 O O . LYS A 1 261 ? -9.881 22.309 -13.982 1.00 83.75 261 LYS A O 1
ATOM 2198 N N . MET A 1 262 ? -11.387 20.880 -13.140 1.00 67.69 262 MET A N 1
ATOM 2199 C CA . MET A 1 262 ? -11.256 19.859 -14.206 1.00 67.69 262 MET A CA 1
ATOM 2200 C C . MET A 1 262 ? -11.429 20.391 -15.640 1.00 67.69 262 MET A C 1
ATOM 2202 O O . MET A 1 262 ? -10.813 19.845 -16.560 1.00 67.69 262 MET A O 1
ATOM 2206 N N . SER A 1 263 ? -12.215 21.456 -15.850 1.00 59.69 263 SER A N 1
ATOM 2207 C CA . SER A 1 263 ? -12.406 22.046 -17.188 1.00 59.69 263 SER A CA 1
ATOM 2208 C C . SER A 1 263 ? -11.095 22.538 -17.814 1.00 59.69 263 SER A C 1
ATOM 2210 O O . SER A 1 263 ? -10.975 22.534 -19.032 1.00 59.69 263 SER A O 1
ATOM 2212 N N . LEU A 1 264 ? -10.101 22.914 -17.001 1.00 57.41 264 LEU A N 1
ATOM 2213 C CA . LEU A 1 264 ? -8.809 23.425 -17.473 1.00 57.41 264 LEU A CA 1
ATOM 2214 C C . LEU A 1 264 ? -7.811 22.300 -17.792 1.00 57.41 264 LEU A C 1
ATOM 2216 O O . LEU A 1 264 ? -6.931 22.459 -18.629 1.00 57.41 264 LEU A O 1
ATOM 2220 N N . VAL A 1 265 ? -7.933 21.143 -17.137 1.00 52.50 265 VAL A N 1
ATOM 2221 C CA . VAL A 1 265 ? -6.942 20.052 -17.206 1.00 52.50 265 VAL A CA 1
ATOM 2222 C C . VAL A 1 265 ? -7.115 19.188 -18.463 1.00 52.50 265 VAL A C 1
ATOM 2224 O O . VAL A 1 265 ? -6.141 18.670 -19.012 1.00 52.50 265 VAL A O 1
ATOM 2227 N N . THR A 1 266 ? -8.344 19.055 -18.965 1.00 50.31 266 THR A N 1
ATOM 2228 C CA . THR A 1 266 ? -8.655 18.213 -20.136 1.00 50.31 266 THR A CA 1
ATOM 2229 C C . THR A 1 266 ? -8.023 18.755 -21.431 1.00 50.31 266 THR A C 1
ATOM 2231 O O . THR A 1 266 ? -7.602 17.976 -22.292 1.00 50.31 266 THR A O 1
ATOM 2234 N N . GLU A 1 267 ? -7.855 20.075 -21.549 1.00 46.56 267 GLU A N 1
ATOM 2235 C CA . GLU A 1 267 ? -7.182 20.721 -22.688 1.00 46.56 267 GLU A CA 1
ATOM 2236 C C . GLU A 1 267 ? -5.673 20.411 -22.738 1.00 46.56 267 GLU A C 1
ATOM 2238 O O . GLU A 1 267 ? -5.102 20.223 -23.813 1.00 46.56 267 GLU A O 1
ATOM 2243 N N . PHE A 1 268 ? -5.014 20.245 -21.586 1.00 48.34 268 PHE A N 1
ATOM 2244 C CA . PHE A 1 268 ? -3.588 19.895 -21.544 1.00 48.34 268 PHE A CA 1
ATOM 2245 C C . PHE A 1 268 ? -3.310 18.459 -21.996 1.00 48.34 268 PHE A C 1
ATOM 2247 O O . PHE A 1 268 ? -2.287 18.197 -22.627 1.00 48.34 268 PHE A O 1
ATOM 2254 N N . TYR A 1 269 ? -4.200 17.508 -21.699 1.00 47.19 269 TYR A N 1
ATOM 2255 C CA . TYR A 1 269 ? -3.991 16.114 -22.099 1.00 47.19 269 TYR A CA 1
ATOM 2256 C C . TYR A 1 269 ? -4.327 15.857 -23.566 1.00 47.19 269 TYR A C 1
ATOM 2258 O O . TYR A 1 269 ? -3.723 14.962 -24.159 1.00 47.19 269 TYR A O 1
ATOM 2266 N N . THR A 1 270 ? -5.263 16.600 -24.154 1.00 49.94 270 THR A N 1
ATOM 2267 C CA . THR A 1 270 ? -5.667 16.451 -25.564 1.00 49.94 270 THR A CA 1
ATOM 2268 C C . THR A 1 270 ? -4.629 17.025 -26.530 1.00 49.94 270 THR A C 1
ATOM 2270 O O . THR A 1 270 ? -4.374 16.414 -27.563 1.00 49.94 270 THR A O 1
ATOM 2273 N N . ASN A 1 271 ? -3.928 18.094 -26.143 1.00 47.16 271 ASN A N 1
ATOM 2274 C CA . ASN A 1 271 ? -2.910 18.751 -26.974 1.00 47.16 271 ASN A CA 1
ATOM 2275 C C . ASN A 1 271 ? -1.531 18.065 -26.995 1.00 47.16 271 ASN A C 1
ATOM 2277 O O . ASN A 1 271 ? -0.607 18.557 -27.634 1.00 47.16 271 ASN A O 1
ATOM 2281 N N . THR A 1 272 ? -1.361 16.921 -26.325 1.00 49.06 272 THR A N 1
ATOM 2282 C CA . THR A 1 272 ? -0.088 16.171 -26.332 1.00 49.06 272 THR A CA 1
ATOM 2283 C C . THR A 1 272 ? -0.073 15.003 -27.313 1.00 49.06 272 THR A C 1
ATOM 2285 O O . THR A 1 272 ? 0.519 13.964 -27.022 1.00 49.06 272 THR A O 1
ATOM 2288 N N . ASN A 1 273 ? -0.747 15.140 -28.452 1.00 53.19 273 ASN A N 1
ATOM 2289 C CA . ASN A 1 273 ? -0.449 14.269 -29.580 1.00 53.19 273 ASN A CA 1
ATOM 2290 C C . ASN A 1 273 ? 0.942 14.676 -30.074 1.00 53.19 273 ASN A C 1
ATOM 2292 O O . ASN A 1 273 ? 1.160 15.823 -30.456 1.00 53.19 273 ASN A O 1
ATOM 2296 N N . LEU A 1 274 ? 1.912 13.772 -29.960 1.00 53.88 274 LEU A N 1
ATOM 2297 C CA . LEU A 1 274 ? 3.212 13.972 -30.585 1.00 53.88 274 LEU A CA 1
ATOM 2298 C C . LEU A 1 274 ? 2.955 14.072 -32.092 1.00 53.88 274 LEU A C 1
ATOM 2300 O O . LEU A 1 274 ? 2.390 13.142 -32.662 1.00 53.88 274 LEU A O 1
ATOM 2304 N N . ASN A 1 275 ? 3.330 15.195 -32.712 1.00 51.72 275 ASN A N 1
ATOM 2305 C CA . ASN A 1 275 ? 3.292 15.391 -34.164 1.00 51.72 275 ASN A CA 1
ATOM 2306 C C . ASN A 1 275 ? 4.365 14.506 -34.817 1.00 51.72 275 ASN A C 1
ATOM 2308 O O . ASN A 1 275 ? 5.394 14.991 -35.283 1.00 51.72 275 ASN A O 1
ATOM 2312 N N . ILE A 1 276 ? 4.176 13.194 -34.763 1.00 57.22 276 ILE A N 1
ATOM 2313 C CA . ILE A 1 276 ? 4.931 12.246 -35.569 1.00 57.22 276 ILE A CA 1
ATOM 2314 C C . ILE A 1 276 ? 4.213 12.190 -36.916 1.00 57.22 276 ILE A C 1
ATOM 2316 O O . ILE A 1 276 ? 2.992 12.071 -36.951 1.00 57.22 276 ILE A O 1
ATOM 2320 N N . GLU A 1 277 ? 4.970 12.361 -38.003 1.00 57.25 277 GLU A N 1
ATOM 2321 C CA . GLU A 1 277 ? 4.474 12.351 -39.386 1.00 57.25 277 GLU A CA 1
ATOM 2322 C C . GLU A 1 277 ? 3.501 11.171 -39.589 1.00 57.25 277 GLU A C 1
ATOM 2324 O O . GLU A 1 277 ? 3.869 10.023 -39.334 1.00 57.25 277 GLU A O 1
ATOM 2329 N N . GLU A 1 278 ? 2.257 11.464 -39.995 1.00 55.81 278 GLU A N 1
ATOM 2330 C CA . GLU A 1 278 ? 1.109 10.534 -39.974 1.00 55.81 278 GLU A CA 1
ATOM 2331 C C . GLU A 1 278 ? 1.260 9.305 -40.897 1.00 55.81 278 GLU A C 1
ATOM 2333 O O . GLU A 1 278 ? 0.485 8.359 -40.782 1.00 55.81 278 GLU A O 1
ATOM 2338 N N . ASP A 1 279 ? 2.289 9.266 -41.747 1.00 59.75 279 ASP A N 1
ATOM 2339 C CA . ASP A 1 279 ? 2.434 8.261 -42.809 1.00 59.75 279 ASP A CA 1
ATOM 2340 C C . ASP A 1 279 ? 3.350 7.069 -42.467 1.00 59.75 279 ASP A C 1
ATOM 2342 O O . ASP A 1 279 ? 3.543 6.185 -43.303 1.00 59.75 279 ASP A O 1
ATOM 2346 N N . VAL A 1 280 ? 3.935 6.999 -41.262 1.00 68.44 280 VAL A N 1
ATOM 2347 C CA . VAL A 1 280 ? 4.835 5.889 -40.884 1.00 68.44 280 VAL A CA 1
ATOM 2348 C C . VAL A 1 280 ? 4.206 5.013 -39.802 1.00 68.44 280 VAL A C 1
ATOM 2350 O O . VAL A 1 280 ? 4.171 5.390 -38.631 1.00 68.44 280 VAL A O 1
ATOM 2353 N N . SER A 1 281 ? 3.763 3.813 -40.187 1.00 81.19 281 SER A N 1
ATOM 2354 C CA . SER A 1 281 ? 3.353 2.752 -39.262 1.00 81.19 281 SER A CA 1
ATOM 2355 C C . SER A 1 281 ? 4.547 1.865 -38.903 1.00 81.19 281 SER A C 1
ATOM 2357 O O . SER A 1 281 ? 5.089 1.192 -39.777 1.00 81.19 281 SER A O 1
ATOM 2359 N N . ILE A 1 282 ? 4.950 1.857 -37.632 1.00 85.94 282 ILE A N 1
ATOM 2360 C CA . ILE A 1 282 ? 6.048 1.026 -37.118 1.00 85.94 282 ILE A CA 1
ATOM 2361 C C . ILE A 1 282 ? 5.468 -0.179 -36.384 1.00 85.94 282 ILE A C 1
ATOM 2363 O O . ILE A 1 282 ? 4.719 -0.018 -35.418 1.00 85.94 282 ILE A O 1
ATOM 2367 N N . ASP A 1 283 ? 5.869 -1.378 -36.785 1.00 88.56 283 ASP A N 1
ATOM 2368 C CA . ASP A 1 283 ? 5.447 -2.614 -36.137 1.00 88.56 283 ASP A CA 1
ATOM 2369 C C . ASP A 1 283 ? 6.326 -2.932 -34.912 1.00 88.56 283 ASP A C 1
ATOM 2371 O O . ASP A 1 283 ? 7.543 -3.123 -35.017 1.00 88.56 283 ASP A O 1
ATOM 2375 N N . ILE A 1 284 ? 5.707 -3.045 -33.733 1.00 90.69 284 ILE A N 1
ATOM 2376 C CA . ILE A 1 284 ? 6.390 -3.360 -32.469 1.00 90.69 284 ILE A CA 1
ATOM 2377 C C . ILE A 1 284 ? 5.811 -4.635 -31.862 1.00 90.69 284 ILE A C 1
ATOM 2379 O O . ILE A 1 284 ? 4.612 -4.705 -31.597 1.00 90.69 284 ILE A O 1
ATOM 2383 N N . MET A 1 285 ? 6.664 -5.618 -31.559 1.00 91.38 285 MET A N 1
ATOM 2384 C CA . MET A 1 285 ? 6.302 -6.710 -30.653 1.00 91.38 285 MET A CA 1
ATOM 2385 C C . MET A 1 285 ? 6.615 -6.337 -29.205 1.00 91.38 285 MET A C 1
ATOM 2387 O O . MET A 1 285 ? 7.713 -5.864 -28.911 1.00 91.38 285 MET A O 1
ATOM 2391 N N . ILE A 1 286 ? 5.670 -6.582 -28.302 1.00 93.88 286 ILE A N 1
ATOM 2392 C CA . ILE A 1 286 ? 5.795 -6.291 -26.868 1.00 93.88 286 ILE A CA 1
ATOM 2393 C C . ILE A 1 286 ? 5.670 -7.591 -26.078 1.00 93.88 286 ILE A C 1
ATOM 2395 O O . ILE A 1 286 ? 4.743 -8.371 -26.318 1.00 93.88 286 ILE A O 1
ATOM 2399 N N . ASP A 1 287 ? 6.559 -7.804 -25.105 1.00 93.12 287 ASP A N 1
ATOM 2400 C CA . ASP A 1 287 ? 6.412 -8.899 -24.152 1.00 93.12 287 ASP A CA 1
ATOM 2401 C C . ASP A 1 287 ? 5.163 -8.698 -23.276 1.00 93.12 287 ASP A C 1
ATOM 2403 O O . ASP A 1 287 ? 4.969 -7.663 -22.643 1.00 93.12 287 ASP A O 1
ATOM 2407 N N . SER A 1 288 ? 4.313 -9.719 -23.182 1.00 92.88 288 SER A N 1
ATOM 2408 C CA . SER A 1 288 ? 3.098 -9.702 -22.352 1.00 92.88 288 SER A CA 1
ATOM 2409 C C . SER A 1 288 ? 3.313 -9.264 -20.891 1.00 92.88 288 SER A C 1
ATOM 2411 O O . SER A 1 288 ? 2.413 -8.681 -20.283 1.00 92.88 288 SER A O 1
ATOM 2413 N N . ARG A 1 289 ? 4.496 -9.515 -20.312 1.00 89.44 289 ARG A N 1
ATOM 2414 C CA . ARG A 1 289 ? 4.847 -9.132 -18.933 1.00 89.44 289 ARG A CA 1
ATOM 2415 C C . ARG A 1 289 ? 5.007 -7.623 -18.779 1.00 89.44 289 ARG A C 1
ATOM 2417 O O . ARG A 1 289 ? 4.787 -7.095 -17.690 1.00 89.44 289 ARG A O 1
ATOM 2424 N N . GLU A 1 290 ? 5.326 -6.944 -19.871 1.00 90.62 290 GLU A N 1
ATOM 2425 C CA . GLU A 1 290 ? 5.603 -5.518 -19.916 1.00 90.62 290 GLU A CA 1
ATOM 2426 C C . GLU A 1 290 ? 4.320 -4.667 -20.012 1.00 90.62 290 GLU A C 1
ATOM 2428 O O . GLU A 1 290 ? 4.333 -3.472 -19.724 1.00 90.62 290 GLU A O 1
ATOM 2433 N N . MET A 1 291 ? 3.160 -5.293 -20.255 1.00 91.25 291 MET A N 1
ATOM 2434 C CA . MET A 1 291 ? 1.839 -4.637 -20.261 1.00 91.25 291 MET A CA 1
ATOM 2435 C C . MET A 1 291 ? 1.435 -3.994 -18.924 1.00 91.25 291 MET A C 1
ATOM 2437 O O . MET A 1 291 ? 0.462 -3.246 -18.868 1.00 91.25 291 MET A O 1
ATOM 2441 N N . ARG A 1 292 ? 2.162 -4.273 -17.837 1.00 87.25 292 ARG A N 1
ATOM 2442 C CA . ARG A 1 292 ? 1.954 -3.637 -16.526 1.00 87.25 292 ARG A CA 1
ATOM 2443 C C . ARG A 1 292 ? 2.529 -2.219 -16.454 1.00 87.25 292 ARG A C 1
ATOM 2445 O O . ARG A 1 292 ? 2.239 -1.508 -15.494 1.00 87.25 292 ARG A O 1
ATOM 2452 N N . SER A 1 293 ? 3.366 -1.817 -17.412 1.00 87.25 293 SER A N 1
ATOM 2453 C CA . SER A 1 293 ? 4.001 -0.499 -17.427 1.00 87.25 293 SER A CA 1
ATOM 2454 C C . SER A 1 293 ? 3.165 0.552 -18.177 1.00 87.25 293 SER A C 1
ATOM 2456 O O . SER A 1 293 ? 2.197 0.242 -18.869 1.00 87.25 293 SER A O 1
ATOM 2458 N N . LYS A 1 294 ? 3.521 1.837 -18.028 1.00 87.00 294 LYS A N 1
ATOM 2459 C CA . LYS A 1 294 ? 2.836 2.969 -18.691 1.00 87.00 294 LYS A CA 1
ATOM 2460 C C . LYS A 1 294 ? 3.198 3.098 -20.182 1.00 87.00 294 LYS A C 1
ATOM 2462 O O . LYS A 1 294 ? 2.509 3.800 -20.931 1.00 87.00 294 LYS A O 1
ATOM 2467 N N . LEU A 1 295 ? 4.294 2.469 -20.611 1.00 89.62 295 LEU A N 1
ATOM 2468 C CA . LEU A 1 295 ? 4.877 2.661 -21.938 1.00 89.62 295 LEU A CA 1
ATOM 2469 C C . LEU A 1 295 ? 4.038 2.029 -23.067 1.00 89.62 295 LEU A C 1
ATOM 2471 O O . LEU A 1 295 ? 3.782 2.746 -24.034 1.00 89.62 295 LEU A O 1
ATOM 2475 N N . PRO A 1 296 ? 3.497 0.797 -22.950 1.00 91.19 296 PRO A N 1
ATOM 2476 C CA . PRO A 1 296 ? 2.618 0.220 -23.972 1.00 91.19 296 PRO A CA 1
ATOM 2477 C C . PRO A 1 296 ? 1.400 1.100 -24.271 1.00 91.19 296 PRO A C 1
ATOM 2479 O O . PRO A 1 296 ? 1.068 1.339 -25.430 1.00 91.19 296 PRO A O 1
ATOM 2482 N N . PHE A 1 297 ? 0.779 1.672 -23.232 1.00 88.69 297 PHE A N 1
ATOM 2483 C CA . PHE A 1 297 ? -0.333 2.610 -23.403 1.00 88.69 297 PHE A CA 1
ATOM 248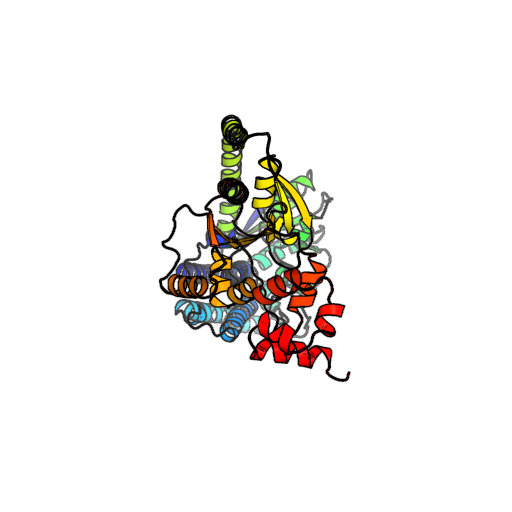4 C C . PHE A 1 297 ? 0.095 3.905 -24.117 1.00 88.69 297 PHE A C 1
ATOM 2486 O O . PHE A 1 297 ? -0.640 4.438 -24.948 1.00 88.69 297 PHE A O 1
ATOM 2493 N N . SER A 1 298 ? 1.297 4.406 -23.822 1.00 87.06 298 SER A N 1
ATOM 2494 C CA . SER A 1 298 ? 1.849 5.606 -24.468 1.00 87.06 298 SER A CA 1
ATOM 2495 C C . SER A 1 298 ? 2.172 5.368 -25.951 1.00 87.06 298 SER A C 1
ATOM 2497 O O . SER A 1 298 ? 1.854 6.217 -26.788 1.00 87.06 298 SER A O 1
ATOM 2499 N N . LEU A 1 299 ? 2.720 4.196 -26.290 1.00 87.75 299 LEU A N 1
ATOM 2500 C CA . LEU A 1 299 ? 2.977 3.784 -27.673 1.00 87.75 299 LEU A CA 1
ATOM 2501 C C . LEU A 1 299 ? 1.669 3.667 -28.462 1.00 87.75 299 LEU A C 1
ATOM 2503 O O . LEU A 1 299 ? 1.557 4.240 -29.542 1.00 87.75 299 LEU A O 1
ATOM 2507 N N . TYR A 1 300 ? 0.649 3.032 -27.875 1.00 85.81 300 TYR A N 1
ATOM 2508 C CA . TYR A 1 300 ? -0.684 2.927 -28.476 1.00 85.81 300 TYR A CA 1
ATOM 2509 C C . TYR A 1 300 ? -1.288 4.305 -28.772 1.00 85.81 300 TYR A C 1
ATOM 2511 O O . TYR A 1 300 ? -1.790 4.565 -29.865 1.00 85.81 300 TYR A O 1
ATOM 2519 N N . ARG A 1 301 ? -1.202 5.229 -27.806 1.00 83.69 301 ARG A N 1
ATOM 2520 C CA . ARG A 1 301 ? -1.771 6.576 -27.937 1.00 83.69 301 ARG A CA 1
ATOM 2521 C C . ARG A 1 301 ? -1.124 7.400 -29.052 1.00 83.69 301 ARG A C 1
ATOM 2523 O O . ARG A 1 301 ? -1.779 8.274 -29.611 1.00 83.69 301 ARG A O 1
ATOM 2530 N N . THR A 1 302 ? 0.138 7.124 -29.364 1.00 77.94 302 THR A N 1
ATOM 2531 C CA . THR A 1 302 ? 0.909 7.841 -30.386 1.00 77.94 302 THR A CA 1
ATOM 2532 C C . THR A 1 302 ? 0.411 7.571 -31.816 1.00 77.94 302 THR A C 1
ATOM 2534 O O . THR A 1 302 ? 0.714 8.351 -32.707 1.00 77.94 302 THR A O 1
ATOM 2537 N N . LYS A 1 303 ? -0.399 6.523 -32.045 1.00 72.56 303 LYS A N 1
ATOM 2538 C CA . LYS A 1 303 ? -0.970 6.104 -33.348 1.00 72.56 303 LYS A CA 1
ATOM 2539 C C . LYS A 1 303 ? 0.027 5.705 -34.451 1.00 72.56 303 LYS A C 1
ATOM 2541 O O . LYS A 1 303 ? -0.375 4.988 -35.356 1.00 72.56 303 LYS A O 1
ATOM 2546 N N . SER A 1 304 ? 1.303 6.076 -34.365 1.00 79.12 304 SER A N 1
ATOM 2547 C CA . SER A 1 304 ? 2.352 5.670 -35.322 1.00 79.12 304 SER A CA 1
ATOM 2548 C C . SER A 1 304 ? 2.891 4.249 -35.104 1.00 79.12 304 SER A C 1
ATOM 2550 O O . SER A 1 304 ? 3.726 3.783 -35.874 1.00 79.12 304 SER A O 1
ATOM 2552 N N . PHE A 1 305 ? 2.458 3.559 -34.046 1.00 86.06 305 PHE A N 1
ATOM 2553 C CA . PHE A 1 305 ? 2.938 2.225 -33.692 1.00 86.06 305 PHE A CA 1
ATOM 2554 C C . PHE A 1 305 ? 1.812 1.199 -33.767 1.00 86.06 305 PHE A C 1
ATOM 2556 O O . PHE A 1 305 ? 0.775 1.355 -33.121 1.00 86.06 305 PHE A O 1
ATOM 2563 N N . ASN A 1 306 ? 2.048 0.121 -34.505 1.00 89.44 306 ASN A N 1
ATOM 2564 C CA . ASN A 1 306 ? 1.196 -1.054 -34.521 1.00 89.44 306 ASN A CA 1
ATOM 2565 C C . ASN A 1 306 ? 1.744 -2.076 -33.517 1.00 89.44 306 ASN A C 1
ATOM 2567 O O . ASN A 1 306 ? 2.874 -2.552 -33.647 1.00 89.44 306 ASN A O 1
ATOM 2571 N N . LEU A 1 307 ? 0.966 -2.364 -32.474 1.00 91.62 307 LEU A N 1
ATOM 2572 C CA . LEU A 1 307 ? 1.418 -3.160 -31.336 1.00 91.62 307 LEU A CA 1
ATOM 2573 C C . LEU A 1 307 ? 0.966 -4.614 -31.464 1.00 91.62 307 LEU A C 1
ATOM 2575 O O . LEU A 1 307 ? -0.228 -4.902 -31.515 1.00 91.62 307 LEU A O 1
ATOM 2579 N N . GLU A 1 308 ? 1.918 -5.538 -31.409 1.00 92.00 308 GLU A N 1
ATOM 2580 C CA . GLU A 1 308 ? 1.665 -6.972 -31.343 1.00 92.00 308 GLU A CA 1
ATOM 2581 C C . GLU A 1 308 ? 2.151 -7.530 -30.001 1.00 92.00 308 GLU A C 1
ATOM 2583 O O . GLU A 1 308 ? 3.342 -7.544 -29.700 1.00 92.00 308 GLU A O 1
ATOM 2588 N N . ILE A 1 309 ? 1.231 -8.009 -29.167 1.00 94.81 309 ILE A N 1
ATOM 2589 C CA . ILE A 1 309 ? 1.575 -8.525 -27.838 1.00 94.81 309 ILE A CA 1
ATOM 2590 C C . ILE A 1 309 ? 1.873 -10.020 -27.946 1.00 94.81 309 ILE A C 1
ATOM 2592 O O . ILE A 1 309 ? 1.021 -10.800 -28.374 1.00 94.81 309 ILE A O 1
ATOM 2596 N N . LYS A 1 310 ? 3.074 -10.431 -27.532 1.00 90.56 310 LYS A N 1
ATOM 2597 C CA . LYS A 1 310 ? 3.535 -11.827 -27.562 1.00 90.56 310 LYS A CA 1
ATOM 2598 C C . LYS A 1 310 ? 4.281 -12.185 -26.282 1.00 90.56 310 LYS A C 1
ATOM 2600 O O . LYS A 1 310 ? 4.726 -11.324 -25.535 1.00 90.56 310 LYS A O 1
ATOM 2605 N N . VAL A 1 311 ? 4.426 -13.477 -26.008 1.00 90.56 311 VAL A N 1
ATOM 2606 C CA . VAL A 1 311 ? 5.353 -13.949 -24.970 1.00 90.56 311 VAL A CA 1
ATOM 2607 C C . VAL A 1 311 ? 6.722 -14.095 -25.625 1.00 90.56 311 VAL A C 1
ATOM 2609 O O . VAL A 1 311 ? 6.904 -14.975 -26.467 1.00 90.56 311 VAL A O 1
ATOM 2612 N N . LEU A 1 312 ? 7.671 -13.222 -25.281 1.00 84.00 312 LEU A N 1
ATOM 2613 C CA . LEU A 1 312 ? 9.001 -13.224 -25.882 1.00 84.00 312 LEU A CA 1
ATOM 2614 C C . LEU A 1 312 ? 9.962 -14.061 -25.030 1.00 84.00 312 LEU A C 1
ATOM 2616 O O . LEU A 1 312 ? 9.932 -14.049 -23.797 1.00 84.00 312 LEU A O 1
ATOM 2620 N N . LYS A 1 313 ? 10.850 -14.814 -25.691 1.00 82.06 313 LYS A N 1
ATOM 2621 C CA . LYS A 1 313 ? 11.899 -15.573 -24.988 1.00 82.06 313 LYS A CA 1
ATOM 2622 C C . LYS A 1 313 ? 12.965 -14.643 -24.397 1.00 82.06 313 LYS A C 1
ATOM 2624 O O . LYS A 1 313 ? 13.598 -14.995 -23.402 1.00 82.06 313 LYS A O 1
ATOM 2629 N N . THR A 1 314 ? 13.218 -13.495 -25.025 1.00 80.06 314 THR A N 1
ATOM 2630 C CA . THR A 1 314 ? 14.237 -12.509 -24.628 1.00 80.06 314 THR A CA 1
ATOM 2631 C C . THR A 1 314 ? 13.841 -11.121 -25.144 1.00 80.06 314 THR A C 1
ATOM 2633 O O . THR A 1 314 ? 13.328 -11.026 -26.259 1.00 80.06 314 THR A O 1
ATOM 2636 N N . GLY A 1 315 ? 14.096 -10.081 -24.342 1.00 81.81 315 GLY A N 1
ATOM 2637 C CA . GLY A 1 315 ? 13.759 -8.686 -24.635 1.00 81.81 315 GLY A CA 1
ATOM 2638 C C . GLY A 1 315 ? 12.326 -8.305 -24.257 1.00 81.81 315 GLY A C 1
ATOM 2639 O O . GLY A 1 315 ? 11.440 -9.160 -24.216 1.00 81.81 315 GLY A O 1
ATOM 2640 N N . ASP A 1 316 ? 12.110 -7.011 -24.009 1.00 89.75 316 ASP A N 1
ATOM 2641 C CA . ASP A 1 316 ? 10.796 -6.463 -23.643 1.00 89.75 316 ASP A CA 1
ATOM 2642 C C . ASP A 1 316 ? 10.055 -5.881 -24.855 1.00 89.75 316 ASP A C 1
ATOM 2644 O O . ASP A 1 316 ? 8.847 -6.074 -25.000 1.00 89.75 316 ASP A O 1
ATOM 2648 N N . TYR A 1 317 ? 10.779 -5.197 -25.747 1.00 91.81 317 TYR A N 1
ATOM 2649 C CA . TYR A 1 317 ? 10.238 -4.615 -26.976 1.00 91.81 317 TYR A CA 1
ATOM 2650 C C . TYR A 1 317 ? 11.113 -4.986 -28.172 1.00 91.81 317 TYR A C 1
ATOM 2652 O O . TYR A 1 317 ? 12.340 -4.913 -28.101 1.00 91.81 317 TYR A O 1
ATOM 2660 N N . ILE A 1 318 ? 10.489 -5.339 -29.293 1.00 89.31 318 ILE A N 1
ATOM 2661 C CA . ILE A 1 318 ? 11.176 -5.622 -30.556 1.00 89.31 318 ILE A CA 1
ATOM 2662 C C . ILE A 1 318 ? 10.546 -4.769 -31.653 1.00 89.31 318 ILE A C 1
ATOM 2664 O O . ILE A 1 318 ? 9.361 -4.911 -31.945 1.00 89.31 318 ILE A O 1
ATOM 2668 N N . LEU A 1 319 ? 11.341 -3.903 -32.280 1.00 88.25 319 LEU A N 1
ATOM 2669 C CA . LEU A 1 319 ? 10.951 -3.210 -33.510 1.00 88.25 319 LEU A CA 1
ATOM 2670 C C . LEU A 1 319 ? 11.154 -4.181 -34.677 1.00 88.25 319 LEU A C 1
ATOM 2672 O O . LEU A 1 319 ? 12.297 -4.562 -34.944 1.00 88.25 319 LEU A O 1
ATOM 2676 N N . LYS A 1 320 ? 10.073 -4.602 -35.343 1.00 81.31 320 LYS A N 1
ATOM 2677 C CA . LYS A 1 320 ? 10.129 -5.696 -36.328 1.00 81.31 320 LYS A CA 1
ATOM 2678 C C . LYS A 1 320 ? 10.966 -5.340 -37.550 1.00 81.31 320 LYS A C 1
ATOM 2680 O O . LYS A 1 320 ? 11.846 -6.106 -37.920 1.00 81.31 320 LYS A O 1
ATOM 2685 N N . ASP A 1 321 ? 10.738 -4.161 -38.118 1.00 76.75 321 ASP A N 1
ATOM 2686 C CA . ASP A 1 321 ? 11.290 -3.776 -39.424 1.00 76.75 321 ASP A CA 1
ATOM 2687 C C . ASP A 1 321 ? 12.824 -3.718 -39.454 1.00 76.75 321 ASP A C 1
ATOM 2689 O O . ASP A 1 321 ? 13.442 -3.963 -40.483 1.00 76.75 321 ASP A O 1
ATOM 2693 N N . ASN A 1 322 ? 13.448 -3.411 -38.313 1.00 72.38 322 ASN A N 1
ATOM 2694 C CA . ASN A 1 322 ? 14.904 -3.326 -38.178 1.00 72.38 322 ASN A CA 1
ATOM 2695 C C . ASN A 1 322 ? 15.469 -4.387 -37.211 1.00 72.38 322 ASN A C 1
ATOM 2697 O O . ASN A 1 322 ? 16.635 -4.287 -36.829 1.00 72.38 322 ASN A O 1
ATOM 2701 N N . PHE A 1 323 ? 14.646 -5.341 -36.750 1.00 78.06 323 PHE A N 1
ATOM 2702 C CA . PHE A 1 323 ? 14.985 -6.335 -35.719 1.00 78.06 323 PHE A CA 1
ATOM 2703 C C . PHE A 1 323 ? 15.734 -5.752 -34.505 1.00 78.06 323 PHE A C 1
ATOM 2705 O O . PHE A 1 323 ? 16.683 -6.335 -33.979 1.00 78.06 323 PHE A O 1
ATOM 2712 N N . VAL A 1 324 ? 15.304 -4.578 -34.036 1.00 83.38 324 VAL A N 1
ATOM 2713 C CA . VAL A 1 324 ? 15.932 -3.904 -32.893 1.00 83.38 324 VAL A CA 1
ATOM 2714 C C . VAL A 1 324 ? 15.270 -4.369 -31.607 1.00 83.38 324 VAL A C 1
ATOM 2716 O O . VAL A 1 324 ? 14.090 -4.099 -31.385 1.00 83.38 324 VAL A O 1
ATOM 2719 N N . MET A 1 325 ? 16.046 -5.013 -30.735 1.00 87.50 325 MET A N 1
ATOM 2720 C CA . MET A 1 325 ? 15.592 -5.413 -29.404 1.00 87.50 325 MET A CA 1
ATOM 2721 C C . MET A 1 325 ? 15.913 -4.324 -28.375 1.00 87.50 325 MET A C 1
ATOM 2723 O O . MET A 1 325 ? 17.052 -3.856 -28.285 1.00 87.50 325 MET A O 1
ATOM 2727 N N . ILE A 1 326 ? 14.916 -3.956 -27.576 1.00 90.38 326 ILE A N 1
ATOM 2728 C CA . ILE A 1 326 ? 15.021 -2.984 -26.492 1.00 90.38 326 ILE A CA 1
ATOM 2729 C C . ILE A 1 326 ? 14.642 -3.674 -25.176 1.00 90.38 326 ILE A C 1
ATOM 2731 O O . ILE A 1 326 ? 13.527 -4.173 -25.022 1.00 90.38 326 ILE A O 1
ATOM 2735 N N . GLU A 1 327 ? 15.568 -3.681 -24.219 1.00 91.50 327 GLU A N 1
ATOM 2736 C CA . GLU A 1 327 ? 15.317 -4.087 -22.830 1.00 91.50 327 GLU A CA 1
ATOM 2737 C C . GLU A 1 327 ? 14.992 -2.830 -22.014 1.00 91.50 327 GLU A C 1
ATOM 2739 O O . GLU A 1 327 ? 15.791 -1.888 -21.989 1.00 91.50 327 GLU A O 1
ATOM 2744 N N . ARG A 1 328 ? 13.836 -2.788 -21.346 1.00 91.81 328 ARG A N 1
ATOM 2745 C CA . ARG A 1 328 ? 13.416 -1.647 -20.525 1.00 91.81 328 ARG A CA 1
ATOM 2746 C C . ARG A 1 328 ? 13.710 -1.918 -19.057 1.00 91.81 328 ARG A C 1
ATOM 2748 O O . ARG A 1 328 ? 13.363 -2.951 -18.495 1.00 91.81 328 ARG A O 1
ATOM 2755 N N . LYS A 1 329 ? 14.293 -0.931 -18.376 1.00 90.56 329 LYS A N 1
ATOM 2756 C CA . LYS A 1 329 ? 14.587 -1.024 -16.947 1.00 90.56 329 LYS A CA 1
ATOM 2757 C C . LYS A 1 329 ? 14.265 0.259 -16.207 1.00 90.56 329 LYS A C 1
ATOM 2759 O O . LYS A 1 329 ? 14.702 1.341 -16.591 1.00 90.56 329 LYS A O 1
ATOM 2764 N N . THR A 1 330 ? 13.544 0.128 -15.095 1.00 88.50 330 THR A N 1
ATOM 2765 C CA . THR A 1 330 ? 13.412 1.228 -14.135 1.00 88.50 330 THR A CA 1
ATOM 2766 C C . THR A 1 330 ? 14.752 1.466 -13.438 1.00 88.50 330 THR A C 1
ATOM 2768 O O . THR A 1 330 ? 15.585 0.562 -13.324 1.00 88.50 330 THR A O 1
ATOM 2771 N N . LEU A 1 331 ? 14.968 2.674 -12.918 1.00 85.62 331 LEU A N 1
ATOM 2772 C CA . LEU A 1 331 ? 16.205 3.015 -12.212 1.00 85.62 331 LEU A CA 1
ATOM 2773 C C . LEU A 1 331 ? 16.488 2.114 -10.993 1.00 85.62 331 LEU A C 1
ATOM 2775 O O . LEU A 1 331 ? 17.648 1.800 -10.708 1.00 85.62 331 LEU A O 1
ATOM 2779 N N . GLN A 1 332 ? 15.446 1.686 -10.273 1.00 84.31 332 GLN A N 1
ATOM 2780 C CA . GLN A 1 332 ? 15.581 0.774 -9.132 1.00 84.31 332 GLN A CA 1
ATOM 2781 C C . GLN A 1 332 ? 15.984 -0.626 -9.598 1.00 84.31 332 GLN A C 1
ATOM 2783 O O . GLN A 1 332 ? 16.970 -1.185 -9.105 1.00 84.31 332 GLN A O 1
ATOM 2788 N N . ASP A 1 333 ? 15.296 -1.144 -10.616 1.00 87.38 333 ASP A N 1
ATOM 2789 C CA . ASP A 1 333 ? 15.593 -2.455 -11.179 1.00 87.38 333 ASP A CA 1
ATOM 2790 C C . ASP A 1 333 ? 16.989 -2.493 -11.794 1.00 87.38 333 ASP A C 1
ATOM 2792 O O . ASP A 1 333 ? 17.685 -3.501 -11.672 1.00 87.38 333 ASP A O 1
ATOM 2796 N N . PHE A 1 334 ? 17.422 -1.415 -12.447 1.00 88.31 334 PHE A N 1
ATOM 2797 C CA . PHE A 1 334 ? 18.748 -1.291 -13.048 1.00 88.31 334 PHE A CA 1
ATOM 2798 C C . PHE A 1 334 ? 19.865 -1.425 -12.009 1.00 88.31 334 PHE A C 1
ATOM 2800 O O . PHE A 1 334 ? 20.768 -2.251 -12.170 1.00 88.31 334 PHE A O 1
ATOM 2807 N N . LYS A 1 335 ? 19.767 -0.688 -10.895 1.00 86.38 335 LYS A N 1
ATOM 2808 C CA . LYS A 1 335 ? 20.712 -0.805 -9.774 1.00 86.38 335 LYS A CA 1
ATOM 2809 C C . LYS A 1 335 ? 20.736 -2.220 -9.198 1.00 86.38 335 LYS A C 1
ATOM 2811 O O . LYS A 1 335 ? 21.817 -2.763 -8.958 1.00 86.38 335 LYS A O 1
ATOM 2816 N N . GLY A 1 336 ? 19.561 -2.818 -8.992 1.00 86.19 336 GLY A N 1
ATOM 2817 C CA . GLY A 1 336 ? 19.433 -4.182 -8.478 1.00 86.19 336 GLY A CA 1
ATOM 2818 C C . GLY A 1 336 ? 20.054 -5.225 -9.411 1.00 86.19 336 GLY A C 1
ATOM 2819 O O . GLY A 1 336 ? 20.796 -6.103 -8.968 1.00 86.19 336 GLY A O 1
ATOM 2820 N N . SER A 1 337 ? 19.826 -5.104 -10.721 1.00 87.81 337 SER A N 1
ATOM 2821 C CA . SER A 1 337 ? 20.375 -6.030 -11.720 1.00 87.81 337 SER A CA 1
ATOM 2822 C C . SER A 1 337 ? 21.868 -5.868 -11.971 1.00 87.81 337 SER A C 1
ATOM 2824 O O . SER A 1 337 ? 22.523 -6.853 -12.300 1.00 87.81 337 SER A O 1
ATOM 2826 N N . LEU A 1 338 ? 22.409 -4.656 -11.818 1.00 86.44 338 LEU A N 1
ATOM 2827 C CA . LEU A 1 338 ? 23.852 -4.426 -11.874 1.00 86.44 338 LEU A CA 1
ATOM 2828 C C . LEU A 1 338 ? 24.555 -5.082 -10.685 1.00 86.44 338 LEU A C 1
ATOM 2830 O O . LEU A 1 338 ? 25.551 -5.771 -10.869 1.00 86.44 338 LEU A O 1
ATOM 2834 N N . LYS A 1 339 ? 24.016 -4.907 -9.471 1.00 84.75 339 LYS A N 1
ATOM 2835 C CA . LYS A 1 339 ? 24.579 -5.502 -8.249 1.00 84.75 339 LYS A CA 1
ATOM 2836 C C . LYS A 1 339 ? 24.530 -7.025 -8.247 1.00 84.75 339 LYS A C 1
ATOM 2838 O O . LYS A 1 339 ? 25.489 -7.660 -7.833 1.00 84.75 339 LYS A O 1
ATOM 2843 N N . SER A 1 340 ? 23.415 -7.597 -8.692 1.00 86.25 340 SER A N 1
ATOM 2844 C CA . SER A 1 340 ? 23.229 -9.054 -8.742 1.00 86.25 340 SER A CA 1
ATOM 2845 C C . SER A 1 340 ? 23.923 -9.726 -9.928 1.00 86.25 340 SER A C 1
ATOM 2847 O O . SER A 1 340 ? 23.916 -10.947 -10.017 1.00 86.25 340 SER A O 1
ATOM 2849 N N . GLY A 1 341 ? 24.463 -8.957 -10.879 1.00 82.56 341 GLY A N 1
ATOM 2850 C CA . GLY A 1 341 ? 25.004 -9.491 -12.130 1.00 82.56 341 GLY A CA 1
ATOM 2851 C C . GLY A 1 341 ? 23.938 -9.983 -13.119 1.00 82.56 341 GLY A C 1
ATOM 2852 O O . GLY A 1 341 ? 24.276 -10.342 -14.246 1.00 82.56 341 GLY A O 1
ATOM 2853 N N . ARG A 1 342 ? 22.643 -9.940 -12.766 1.00 84.31 342 ARG A N 1
ATOM 2854 C CA . ARG A 1 342 ? 21.543 -10.348 -13.656 1.00 84.31 342 ARG A CA 1
ATOM 2855 C C . ARG A 1 342 ? 21.579 -9.600 -14.992 1.00 84.31 342 ARG A C 1
ATOM 2857 O O . ARG A 1 342 ? 21.352 -10.224 -16.024 1.00 84.31 342 ARG A O 1
ATOM 2864 N N . LEU A 1 343 ? 21.922 -8.308 -14.991 1.00 86.88 343 LEU A N 1
ATOM 2865 C CA . LEU A 1 343 ? 22.002 -7.521 -16.229 1.00 86.88 343 LEU A CA 1
ATOM 2866 C C . LEU A 1 343 ? 23.046 -8.088 -17.203 1.00 86.88 343 LEU A C 1
ATOM 2868 O O . LEU A 1 343 ? 22.786 -8.149 -18.399 1.00 86.88 343 LEU A O 1
ATOM 2872 N N . TYR A 1 344 ? 24.186 -8.568 -16.697 1.00 85.88 344 TYR A N 1
ATOM 2873 C CA . TYR A 1 344 ? 25.215 -9.198 -17.529 1.00 85.88 344 TYR A CA 1
ATOM 2874 C C . TYR A 1 344 ? 24.690 -10.477 -18.188 1.00 85.88 344 TYR A C 1
ATOM 2876 O O . TYR A 1 344 ? 24.870 -10.658 -19.385 1.00 85.88 344 TYR A O 1
ATOM 2884 N N . SER A 1 345 ? 23.969 -11.323 -17.444 1.00 81.62 345 SER A N 1
ATOM 2885 C CA . SER A 1 345 ? 23.367 -12.552 -17.993 1.00 81.62 345 SER A CA 1
ATOM 2886 C C . SER A 1 345 ? 22.252 -12.306 -19.019 1.00 81.62 345 SER A C 1
ATOM 2888 O O . SER A 1 345 ? 21.934 -13.185 -19.816 1.00 81.62 345 SER A O 1
ATOM 2890 N N . GLN A 1 346 ? 21.624 -11.128 -18.979 1.00 81.12 346 GLN A N 1
ATOM 2891 C CA . GLN A 1 346 ? 20.637 -10.711 -19.975 1.00 81.12 346 GLN A CA 1
ATOM 2892 C C . GLN A 1 346 ? 21.333 -10.140 -21.213 1.00 81.12 346 GLN A C 1
ATOM 2894 O O . GLN A 1 346 ? 20.944 -10.456 -22.331 1.00 81.12 346 GLN A O 1
ATOM 2899 N N . ALA A 1 347 ? 22.396 -9.358 -21.020 1.00 78.88 347 ALA A N 1
ATOM 2900 C CA . ALA A 1 347 ? 23.162 -8.749 -22.102 1.00 78.88 347 ALA A CA 1
ATOM 2901 C C . ALA A 1 347 ? 23.952 -9.766 -22.939 1.00 78.88 347 ALA A C 1
ATOM 2903 O O . ALA A 1 347 ? 24.119 -9.558 -24.137 1.00 78.88 347 ALA A O 1
ATOM 2904 N N . THR A 1 348 ? 24.343 -10.912 -22.368 1.00 74.75 348 THR A N 1
ATOM 2905 C CA . THR A 1 348 ? 24.899 -12.035 -23.150 1.00 74.75 348 THR A CA 1
ATOM 2906 C C . THR A 1 348 ? 23.915 -12.606 -24.172 1.00 74.75 348 THR A C 1
ATOM 2908 O O . THR A 1 348 ? 24.341 -13.261 -25.116 1.00 74.75 348 THR A O 1
ATOM 2911 N N . ARG A 1 349 ? 22.609 -12.346 -24.024 1.00 67.06 349 ARG A N 1
ATOM 2912 C CA . ARG A 1 349 ? 21.575 -12.727 -24.999 1.00 67.06 349 ARG A CA 1
ATOM 2913 C C . ARG A 1 349 ? 21.349 -11.659 -26.086 1.00 67.06 349 ARG A C 1
ATOM 2915 O O . ARG A 1 349 ? 20.363 -11.753 -26.806 1.00 67.06 349 ARG A O 1
ATOM 2922 N N . TYR A 1 350 ? 22.257 -10.680 -26.191 1.00 65.19 350 TYR A N 1
ATOM 2923 C CA . TYR A 1 350 ? 22.326 -9.603 -27.188 1.00 65.19 350 TYR A CA 1
ATOM 2924 C C . TYR A 1 350 ? 21.015 -8.815 -27.384 1.00 65.19 350 TYR A C 1
ATOM 2926 O O . TYR A 1 350 ? 20.306 -9.005 -28.369 1.00 65.19 350 TYR A O 1
ATOM 2934 N N . PHE A 1 351 ? 20.721 -7.862 -26.490 1.00 71.38 351 PHE A N 1
ATOM 2935 C CA . PHE A 1 351 ? 19.762 -6.787 -26.794 1.00 71.38 351 PHE A CA 1
ATOM 2936 C C . PHE A 1 351 ? 20.479 -5.590 -27.438 1.00 71.38 351 PHE A C 1
ATOM 2938 O O . PHE A 1 351 ? 21.584 -5.232 -27.039 1.00 71.38 351 PHE A O 1
ATOM 2945 N N . SER A 1 352 ? 19.865 -4.945 -28.432 1.00 79.19 352 SER A N 1
ATOM 2946 C CA . SER A 1 352 ? 20.488 -3.831 -29.166 1.00 79.19 352 SER A CA 1
ATOM 2947 C C . SER A 1 352 ? 20.538 -2.547 -28.334 1.00 79.19 352 SER A C 1
ATOM 2949 O O . SER A 1 352 ? 21.527 -1.810 -28.372 1.00 79.19 352 SER A O 1
ATOM 2951 N N . TYR A 1 353 ? 19.479 -2.282 -27.564 1.00 88.81 353 TYR A N 1
ATOM 2952 C CA . TYR A 1 353 ? 19.373 -1.102 -26.712 1.00 88.81 353 TYR A CA 1
ATOM 2953 C C . TYR A 1 353 ? 18.915 -1.455 -25.294 1.00 88.81 353 TYR A C 1
ATOM 2955 O O . TYR A 1 353 ? 17.954 -2.195 -25.102 1.00 88.81 353 TYR A O 1
ATOM 2963 N N . LEU A 1 354 ? 19.569 -0.860 -24.299 1.00 90.81 354 LEU A N 1
ATOM 2964 C CA . LEU A 1 354 ? 19.101 -0.802 -22.919 1.00 90.81 354 LEU A CA 1
ATOM 2965 C C . LEU A 1 354 ? 18.414 0.541 -22.689 1.00 90.81 354 LEU A C 1
ATOM 2967 O O . LEU A 1 354 ? 19.078 1.577 -22.662 1.00 90.81 354 LEU A O 1
ATOM 2971 N N . LEU A 1 355 ? 17.101 0.529 -22.500 1.00 91.81 355 LEU A N 1
ATOM 2972 C CA . LEU A 1 355 ? 16.337 1.703 -22.110 1.00 91.81 355 LEU A CA 1
ATOM 2973 C C . LEU A 1 355 ? 16.283 1.807 -20.584 1.00 91.81 355 LEU A C 1
ATOM 2975 O O . LEU A 1 355 ? 15.730 0.939 -19.911 1.00 91.81 355 LEU A O 1
ATOM 2979 N N . ILE A 1 356 ? 16.795 2.910 -20.044 1.00 90.00 356 ILE A N 1
ATOM 2980 C CA . ILE A 1 356 ? 16.723 3.235 -18.621 1.00 90.00 356 ILE A CA 1
ATOM 2981 C C . ILE A 1 356 ? 15.729 4.381 -18.426 1.00 90.00 356 ILE A C 1
ATOM 2983 O O . ILE A 1 356 ? 15.971 5.510 -18.864 1.00 90.00 356 ILE A O 1
ATOM 2987 N N . GLU A 1 357 ? 14.624 4.082 -17.743 1.00 86.00 357 GLU A N 1
ATOM 2988 C CA . GLU A 1 357 ? 13.594 5.059 -17.386 1.00 86.00 357 GLU A CA 1
ATOM 2989 C C . GLU A 1 357 ? 13.729 5.542 -15.935 1.00 86.00 357 GLU A C 1
ATOM 2991 O O . GLU A 1 357 ? 13.942 4.754 -15.004 1.00 86.00 357 GLU A O 1
ATOM 2996 N N . PHE A 1 358 ? 13.558 6.850 -15.738 1.00 84.69 358 PHE A N 1
ATOM 2997 C CA . PHE A 1 358 ? 13.571 7.504 -14.430 1.00 84.69 358 PHE A CA 1
ATOM 2998 C C . PHE A 1 358 ? 12.440 8.540 -14.339 1.00 84.69 358 PHE A C 1
ATOM 3000 O O . PHE A 1 358 ? 12.341 9.417 -15.184 1.00 84.69 358 PHE A O 1
ATOM 3007 N N . GLU A 1 359 ? 11.560 8.437 -13.339 1.00 69.06 359 GLU A N 1
ATOM 3008 C CA . GLU A 1 359 ? 10.389 9.331 -13.225 1.00 69.06 359 GLU A CA 1
ATOM 3009 C C . GLU A 1 359 ? 10.741 10.727 -12.659 1.00 69.06 359 GLU A C 1
ATOM 3011 O O . GLU A 1 359 ? 9.976 11.672 -12.846 1.00 69.06 359 GLU A O 1
ATOM 3016 N N . ASP A 1 360 ? 11.915 10.891 -12.034 1.00 63.16 360 ASP A N 1
ATOM 3017 C CA . ASP A 1 360 ? 12.323 12.135 -11.367 1.00 63.16 360 ASP A CA 1
ATOM 3018 C C . ASP A 1 360 ? 13.237 13.015 -12.235 1.00 63.16 360 ASP A C 1
ATOM 3020 O O . ASP A 1 360 ? 14.177 12.547 -12.872 1.00 63.16 360 ASP A O 1
ATOM 3024 N N . GLN A 1 361 ? 12.993 14.327 -12.225 1.00 58.06 361 GLN A N 1
ATOM 3025 C CA . GLN A 1 361 ? 13.565 15.315 -13.156 1.00 58.06 361 GLN A CA 1
ATOM 3026 C C . GLN A 1 361 ? 15.094 15.540 -13.078 1.00 58.06 361 GLN A C 1
ATOM 3028 O O . GLN A 1 361 ? 15.606 16.395 -13.800 1.00 58.06 361 GLN A O 1
ATOM 3033 N N . THR A 1 362 ? 15.859 14.800 -12.269 1.00 56.53 362 THR A N 1
ATOM 3034 C CA . THR A 1 362 ? 17.311 15.012 -12.125 1.00 56.53 362 THR A CA 1
ATOM 3035 C C . THR A 1 362 ? 18.149 13.790 -12.509 1.00 56.53 362 THR A C 1
ATOM 3037 O O . THR A 1 362 ? 18.410 12.865 -11.740 1.00 56.53 362 THR A O 1
ATOM 3040 N N . PHE A 1 363 ? 18.677 13.838 -13.727 1.00 54.69 363 PHE A N 1
ATOM 3041 C CA . PHE A 1 363 ? 19.857 13.076 -14.133 1.00 54.69 363 PHE A CA 1
ATOM 3042 C C . PHE A 1 363 ? 21.121 13.764 -13.564 1.00 54.69 363 PHE A C 1
ATOM 3044 O O . PHE A 1 363 ? 21.244 14.969 -13.762 1.00 54.69 363 PHE A O 1
ATOM 3051 N N . PRO A 1 364 ? 22.136 13.106 -12.965 1.00 58.31 364 PRO A N 1
ATOM 3052 C CA . PRO A 1 364 ? 22.180 11.986 -12.033 1.00 58.31 364 PRO A CA 1
ATOM 3053 C C . PRO A 1 364 ? 22.891 12.393 -10.708 1.00 58.31 364 PRO A C 1
ATOM 3055 O O . PRO A 1 364 ? 24.117 12.428 -10.640 1.00 58.31 364 PRO A O 1
ATOM 3058 N N . SER A 1 365 ? 22.165 12.580 -9.599 1.00 54.22 365 SER A N 1
ATOM 3059 C CA . SER A 1 365 ? 22.757 12.456 -8.237 1.00 54.22 365 SER A CA 1
ATOM 3060 C C . SER A 1 365 ? 22.717 11.005 -7.728 1.00 54.22 365 SER A C 1
ATOM 3062 O O . SER A 1 365 ? 23.159 10.685 -6.628 1.00 54.22 365 SER A O 1
ATOM 3064 N N . ILE A 1 366 ? 22.142 10.113 -8.538 1.00 55.50 366 ILE A N 1
ATOM 3065 C CA . ILE A 1 366 ? 21.642 8.799 -8.135 1.00 55.50 366 ILE A CA 1
ATOM 3066 C C . ILE A 1 366 ? 22.619 7.653 -8.461 1.00 55.50 366 ILE A C 1
ATOM 3068 O O . ILE A 1 366 ? 22.537 6.568 -7.869 1.00 55.50 366 ILE A O 1
ATOM 3072 N N . LEU A 1 367 ? 23.575 7.878 -9.364 1.00 62.66 367 LEU A N 1
ATOM 3073 C CA . LEU A 1 367 ? 24.639 6.921 -9.647 1.00 62.66 367 LEU A CA 1
ATOM 3074 C C . LEU A 1 367 ? 25.832 7.240 -8.747 1.00 62.66 367 LEU A C 1
ATOM 3076 O O . LEU A 1 367 ? 26.744 7.969 -9.118 1.00 62.66 367 LEU A O 1
ATOM 3080 N N . ASN A 1 368 ? 25.807 6.674 -7.538 1.00 71.75 368 ASN A N 1
ATOM 3081 C CA . ASN A 1 368 ? 26.992 6.555 -6.687 1.00 71.75 368 ASN A CA 1
ATOM 3082 C C . ASN A 1 368 ? 28.190 6.095 -7.555 1.00 71.75 368 ASN A C 1
ATOM 3084 O O . ASN A 1 368 ? 27.978 5.233 -8.420 1.00 71.75 368 ASN A O 1
ATOM 3088 N N . PRO A 1 369 ? 29.419 6.611 -7.337 1.00 80.12 369 PRO A N 1
ATOM 3089 C CA . PRO A 1 369 ? 30.622 6.203 -8.072 1.00 80.12 369 PRO A CA 1
ATOM 3090 C C . PRO A 1 369 ? 30.758 4.687 -8.286 1.00 80.12 369 PRO A C 1
ATOM 3092 O O . PRO A 1 369 ? 31.237 4.241 -9.327 1.00 80.12 369 PRO A O 1
ATOM 3095 N N . PHE A 1 370 ? 30.257 3.885 -7.342 1.00 82.62 370 PHE A N 1
ATOM 3096 C CA . PHE A 1 370 ? 30.155 2.434 -7.464 1.00 82.62 370 PHE A CA 1
ATOM 3097 C C . PHE A 1 370 ? 29.371 1.957 -8.703 1.00 82.62 370 PHE A C 1
ATOM 3099 O O . PHE A 1 370 ? 29.862 1.123 -9.461 1.00 82.62 370 PHE A O 1
ATOM 3106 N N . TYR A 1 371 ? 28.166 2.484 -8.945 1.00 82.38 371 TYR A N 1
ATOM 3107 C CA . TYR A 1 371 ? 27.343 2.077 -10.089 1.00 82.38 371 TYR A CA 1
ATOM 3108 C C . TYR A 1 371 ? 27.871 2.631 -11.407 1.00 82.38 371 TYR A C 1
ATOM 3110 O O . TYR A 1 371 ? 27.745 1.956 -12.422 1.00 82.38 371 TYR A O 1
ATOM 3118 N N . ILE A 1 372 ? 28.489 3.818 -11.393 1.00 83.06 372 ILE A N 1
ATOM 3119 C CA . ILE A 1 372 ? 29.176 4.358 -12.575 1.00 83.06 372 ILE A CA 1
ATOM 3120 C C . ILE A 1 372 ? 30.287 3.396 -12.991 1.00 83.06 372 ILE A C 1
ATOM 3122 O O . ILE A 1 372 ? 30.358 3.015 -14.153 1.00 83.06 372 ILE A O 1
ATOM 3126 N N . LYS A 1 373 ? 31.101 2.927 -12.036 1.00 85.06 373 LYS A N 1
ATOM 3127 C CA . LYS A 1 373 ? 32.153 1.942 -12.311 1.00 85.06 373 LYS A CA 1
ATOM 3128 C C . LYS A 1 373 ? 31.587 0.662 -12.929 1.00 85.06 373 LYS A C 1
ATOM 3130 O O . LYS A 1 373 ? 32.110 0.205 -13.939 1.00 85.06 373 LYS A O 1
ATOM 3135 N N . LEU A 1 374 ? 30.522 0.100 -12.353 1.00 85.00 374 LEU A N 1
ATOM 3136 C CA . LEU A 1 374 ? 29.876 -1.099 -12.901 1.00 85.00 374 LEU A CA 1
ATOM 3137 C C . LEU A 1 374 ? 29.301 -0.862 -14.300 1.00 85.00 374 LEU A C 1
ATOM 3139 O O . LEU A 1 374 ? 29.450 -1.711 -15.171 1.00 85.00 374 LEU A O 1
ATOM 3143 N N . LEU A 1 375 ? 28.698 0.301 -14.538 1.00 85.62 375 LEU A N 1
ATOM 3144 C CA . LEU A 1 375 ? 28.176 0.666 -15.848 1.00 85.62 375 LEU A CA 1
ATOM 3145 C C . LEU A 1 375 ? 29.293 0.813 -16.888 1.00 85.62 375 LEU A C 1
ATOM 3147 O O . LEU A 1 375 ? 29.157 0.309 -17.996 1.00 85.62 375 LEU A O 1
ATOM 3151 N N . CYS A 1 376 ? 30.418 1.435 -16.531 1.00 85.81 376 CYS A N 1
ATOM 3152 C CA . CYS A 1 376 ? 31.579 1.519 -17.414 1.00 85.81 376 CYS A CA 1
ATOM 3153 C C . CYS A 1 376 ? 32.127 0.127 -17.757 1.00 85.81 376 CYS A C 1
ATOM 3155 O O . CYS A 1 376 ? 32.461 -0.128 -18.910 1.00 85.81 376 CYS A O 1
ATOM 3157 N N . ILE A 1 377 ? 32.183 -0.788 -16.781 1.00 86.12 377 ILE A N 1
ATOM 3158 C CA . ILE A 1 377 ? 32.585 -2.182 -17.026 1.00 86.12 377 ILE A CA 1
ATOM 3159 C C . ILE A 1 377 ? 31.589 -2.863 -17.968 1.00 86.12 377 ILE A C 1
ATOM 3161 O O . ILE A 1 377 ? 32.004 -3.580 -18.871 1.00 86.12 377 ILE A O 1
ATOM 3165 N N . PHE A 1 378 ? 30.288 -2.641 -17.773 1.00 87.06 378 PHE A N 1
ATOM 3166 C CA . PHE A 1 378 ? 29.241 -3.191 -18.630 1.00 87.06 378 PHE A CA 1
ATOM 3167 C C . PHE A 1 378 ? 29.390 -2.717 -20.082 1.00 87.06 378 PHE A C 1
ATOM 3169 O O . PHE A 1 378 ? 29.467 -3.547 -20.979 1.00 87.06 378 PHE A O 1
ATOM 3176 N N . ILE A 1 379 ? 29.519 -1.405 -20.304 1.00 85.81 379 ILE A N 1
ATOM 3177 C CA . ILE A 1 379 ? 29.678 -0.819 -21.646 1.00 85.81 379 ILE A CA 1
ATOM 3178 C C . ILE A 1 379 ? 30.960 -1.324 -22.319 1.00 85.81 379 ILE A C 1
ATOM 3180 O O . ILE A 1 379 ? 30.951 -1.628 -23.504 1.00 85.81 379 ILE A O 1
ATOM 3184 N N . ASN A 1 380 ? 32.058 -1.447 -21.568 1.00 85.00 380 ASN A N 1
ATOM 3185 C CA . ASN A 1 380 ? 33.317 -1.951 -22.116 1.00 85.00 380 ASN A CA 1
ATOM 3186 C C . ASN A 1 380 ? 33.262 -3.446 -22.470 1.00 85.00 380 ASN A C 1
ATOM 3188 O O . ASN A 1 380 ? 34.001 -3.904 -23.332 1.00 85.00 380 ASN A O 1
ATOM 3192 N N . HIS A 1 381 ? 32.422 -4.220 -21.780 1.00 84.81 381 HIS A N 1
ATOM 3193 C CA . HIS A 1 381 ? 32.259 -5.646 -22.052 1.00 84.81 381 HIS A CA 1
ATOM 3194 C C . HIS A 1 381 ? 31.299 -5.917 -23.218 1.00 84.81 381 HIS A C 1
ATOM 3196 O O . HIS A 1 381 ? 31.497 -6.881 -23.951 1.00 84.81 381 HIS A O 1
ATOM 3202 N N . PHE A 1 382 ? 30.275 -5.077 -23.392 1.00 83.38 382 PHE A N 1
ATOM 3203 C CA . PHE A 1 382 ? 29.250 -5.221 -24.426 1.00 83.38 382 PHE A CA 1
ATOM 3204 C C . PHE A 1 382 ? 29.278 -4.036 -25.400 1.00 83.38 382 PHE A C 1
ATOM 3206 O O . PHE A 1 382 ? 28.461 -3.117 -25.320 1.00 83.38 382 PHE A O 1
ATOM 3213 N N . ASP A 1 383 ? 30.204 -4.096 -26.352 1.00 73.06 383 ASP A N 1
ATOM 3214 C CA . ASP A 1 383 ? 30.449 -3.100 -27.407 1.00 73.06 383 ASP A CA 1
ATOM 3215 C C . ASP A 1 383 ? 29.260 -2.866 -28.360 1.00 73.06 383 ASP A C 1
ATOM 3217 O O . ASP A 1 383 ? 29.092 -1.781 -28.918 1.00 73.06 383 ASP A O 1
ATOM 3221 N N . THR A 1 384 ? 28.406 -3.874 -28.522 1.00 76.12 384 THR A N 1
ATOM 3222 C CA . THR A 1 384 ? 27.209 -3.821 -29.373 1.00 76.12 384 THR A CA 1
ATOM 3223 C C . THR A 1 384 ? 26.006 -3.154 -28.704 1.00 76.12 384 THR A C 1
ATOM 3225 O O . THR A 1 384 ? 25.124 -2.644 -29.399 1.00 76.12 384 THR A O 1
ATOM 3228 N N . THR A 1 385 ? 25.956 -3.125 -27.368 1.00 81.69 385 THR A N 1
ATOM 3229 C CA . THR A 1 385 ? 24.787 -2.636 -26.622 1.00 81.69 385 THR A CA 1
ATOM 3230 C C . THR A 1 385 ? 24.818 -1.115 -26.484 1.00 81.69 385 THR A C 1
ATOM 3232 O O . THR A 1 385 ? 25.785 -0.530 -25.997 1.00 81.69 385 THR A O 1
ATOM 3235 N N . ARG A 1 386 ? 23.739 -0.438 -26.888 1.00 87.75 386 ARG A N 1
ATOM 3236 C CA . ARG A 1 386 ? 23.600 1.021 -26.734 1.00 87.75 386 ARG A CA 1
ATOM 3237 C C . ARG A 1 386 ? 22.671 1.353 -25.574 1.00 87.75 386 ARG A C 1
ATOM 3239 O O . ARG A 1 386 ? 21.729 0.622 -25.302 1.00 87.75 386 ARG A O 1
ATOM 3246 N N . ILE A 1 387 ? 22.898 2.477 -24.898 1.00 88.50 387 ILE A N 1
ATOM 3247 C CA . ILE A 1 387 ? 22.064 2.897 -23.762 1.00 88.50 387 ILE A CA 1
ATOM 3248 C C . ILE A 1 387 ? 21.185 4.078 -24.169 1.00 88.50 387 ILE A C 1
ATOM 3250 O O . ILE A 1 387 ? 21.679 5.077 -24.693 1.00 88.50 387 ILE A O 1
ATOM 3254 N N . LEU A 1 388 ? 19.886 3.967 -23.900 1.00 90.12 388 LEU A N 1
ATOM 3255 C CA . LEU A 1 388 ? 18.899 5.030 -24.040 1.00 90.12 388 LEU A CA 1
ATOM 3256 C C . LEU A 1 388 ? 18.455 5.484 -22.657 1.00 90.12 388 LEU A C 1
ATOM 3258 O O . LEU A 1 388 ? 18.163 4.671 -21.783 1.00 90.12 388 LEU A O 1
ATOM 3262 N N . TRP A 1 389 ? 18.356 6.792 -22.481 1.00 88.69 389 TRP A N 1
ATOM 3263 C CA . TRP A 1 389 ? 17.919 7.398 -21.232 1.00 88.69 389 TRP A CA 1
ATOM 3264 C C . TRP A 1 389 ? 16.632 8.161 -21.485 1.00 88.69 389 TRP A C 1
ATOM 3266 O O . TRP A 1 389 ? 16.556 8.961 -22.421 1.00 88.69 389 TRP A O 1
ATOM 3276 N N . SER A 1 390 ? 15.621 7.918 -20.658 1.00 87.62 390 SER A N 1
ATOM 3277 C CA . SER A 1 390 ? 14.340 8.599 -20.785 1.00 87.62 390 SER A CA 1
ATOM 3278 C C . SER A 1 390 ? 13.763 8.954 -19.424 1.00 87.62 390 SER A C 1
ATOM 3280 O O . SER A 1 390 ? 13.791 8.153 -18.496 1.00 87.62 390 SER A O 1
ATOM 3282 N N . ASN A 1 391 ? 13.226 10.164 -19.315 1.00 85.69 391 ASN A N 1
ATOM 3283 C CA . ASN A 1 391 ? 12.578 10.655 -18.102 1.00 85.69 391 ASN A CA 1
ATOM 3284 C C . ASN A 1 391 ? 11.043 10.575 -18.160 1.00 85.69 391 ASN A C 1
ATOM 3286 O O . ASN A 1 391 ? 10.351 10.953 -17.219 1.00 85.69 391 ASN A O 1
ATOM 3290 N N . ASN A 1 392 ? 10.488 10.169 -19.304 1.00 83.31 392 ASN A N 1
ATOM 3291 C CA . ASN A 1 392 ? 9.054 10.174 -19.548 1.00 83.31 392 ASN A CA 1
ATOM 3292 C C . ASN A 1 392 ? 8.712 9.189 -20.666 1.00 83.31 392 ASN A C 1
ATOM 3294 O O . ASN A 1 392 ? 9.321 9.237 -21.734 1.00 83.31 392 ASN A O 1
ATOM 3298 N N . SER A 1 393 ? 7.666 8.384 -20.472 1.00 84.56 393 SER A N 1
ATOM 3299 C CA . SER A 1 393 ? 7.175 7.429 -21.472 1.00 84.56 393 SER A CA 1
ATOM 3300 C C . SER A 1 393 ? 6.813 8.084 -22.813 1.00 84.56 393 SER A C 1
ATOM 3302 O O . SER A 1 393 ? 6.977 7.463 -23.858 1.00 84.56 393 SER A O 1
ATOM 3304 N N . LYS A 1 394 ? 6.385 9.358 -22.831 1.00 83.44 394 LYS A N 1
ATOM 3305 C CA . LYS A 1 394 ? 6.166 10.103 -24.089 1.00 83.44 394 LYS A CA 1
ATOM 3306 C C . LYS A 1 394 ? 7.468 10.329 -24.856 1.00 83.44 394 LYS A C 1
ATOM 3308 O O . LYS A 1 394 ? 7.536 10.068 -26.051 1.00 83.44 394 LYS A O 1
ATOM 3313 N N . TYR A 1 395 ? 8.511 10.773 -24.156 1.00 86.06 395 TYR A N 1
ATOM 3314 C CA . TYR A 1 395 ? 9.834 10.955 -24.750 1.00 86.06 395 TYR A CA 1
ATOM 3315 C C . TYR A 1 395 ? 10.426 9.610 -25.183 1.00 86.06 395 TYR A C 1
ATOM 3317 O O . TYR A 1 395 ? 11.082 9.518 -26.213 1.00 86.06 395 TYR A O 1
ATOM 3325 N N . THR A 1 396 ? 10.133 8.535 -24.451 1.00 89.75 396 THR A N 1
ATOM 3326 C CA . THR A 1 396 ? 10.486 7.173 -24.863 1.00 89.75 396 THR A CA 1
ATOM 3327 C C . THR A 1 396 ? 9.851 6.784 -26.201 1.00 89.75 396 THR A C 1
ATOM 3329 O O . THR A 1 396 ? 10.539 6.218 -27.045 1.00 89.75 396 THR A O 1
ATOM 3332 N N . CYS A 1 397 ? 8.583 7.136 -26.442 1.00 88.62 397 CYS A N 1
ATOM 3333 C CA . CYS A 1 397 ? 7.931 6.905 -27.738 1.00 88.62 397 CYS A CA 1
ATOM 3334 C C . CYS A 1 397 ? 8.658 7.652 -28.871 1.00 88.62 397 CYS A C 1
ATOM 3336 O O . CYS A 1 397 ? 8.911 7.088 -29.934 1.00 88.62 397 CYS A O 1
ATOM 3338 N N . GLU A 1 398 ? 9.069 8.900 -28.628 1.00 86.75 398 GLU A N 1
ATOM 3339 C CA . GLU A 1 398 ? 9.875 9.673 -29.581 1.00 86.75 398 GLU A CA 1
ATOM 3340 C C . GLU A 1 398 ? 11.259 9.036 -29.815 1.00 86.75 398 GLU A C 1
ATOM 3342 O O . GLU A 1 398 ? 11.742 8.982 -30.947 1.00 86.75 398 GLU A O 1
ATOM 3347 N N . LEU A 1 399 ? 11.896 8.504 -28.766 1.00 88.94 399 LEU A N 1
ATOM 3348 C CA . LEU A 1 399 ? 13.153 7.762 -28.887 1.00 88.94 399 LEU A CA 1
ATOM 3349 C C . LEU A 1 399 ? 12.983 6.491 -29.721 1.00 88.94 399 LEU A C 1
ATOM 3351 O O . LEU A 1 399 ? 13.842 6.218 -30.551 1.00 88.94 399 LEU A O 1
ATOM 3355 N N . PHE A 1 400 ? 11.887 5.746 -29.557 1.00 89.38 400 PHE A N 1
ATOM 3356 C CA . PHE A 1 400 ? 11.602 4.554 -30.365 1.00 89.38 400 PHE A CA 1
ATOM 3357 C C . PHE A 1 400 ? 11.486 4.919 -31.846 1.00 89.38 400 PHE A C 1
ATOM 3359 O O . PHE A 1 400 ? 12.085 4.261 -32.695 1.00 89.38 400 PHE A O 1
ATOM 3366 N N . TYR A 1 401 ? 10.809 6.027 -32.148 1.00 87.12 401 TYR A N 1
ATOM 3367 C CA . TYR A 1 401 ? 10.720 6.554 -33.505 1.00 87.12 401 TYR A CA 1
ATOM 3368 C C . TYR A 1 401 ? 12.088 6.981 -34.066 1.00 87.12 401 TYR A C 1
ATOM 3370 O O . TYR A 1 401 ? 12.421 6.672 -35.211 1.00 87.12 401 TYR A O 1
ATOM 3378 N N . LYS A 1 402 ? 12.928 7.644 -33.259 1.00 86.62 402 LYS A N 1
ATOM 3379 C CA . LYS A 1 402 ? 14.301 8.002 -33.656 1.00 86.62 402 LYS A CA 1
ATOM 3380 C C . LYS A 1 402 ? 15.159 6.764 -33.906 1.00 86.62 402 LYS A C 1
ATOM 3382 O O . LYS A 1 402 ? 15.862 6.718 -34.907 1.00 86.62 402 LYS A O 1
ATOM 3387 N N . VAL A 1 403 ? 15.087 5.758 -33.036 1.00 86.19 403 VAL A N 1
ATOM 3388 C CA . VAL A 1 403 ? 15.807 4.483 -33.190 1.00 86.19 403 VAL A CA 1
ATOM 3389 C C . VAL A 1 403 ? 15.371 3.767 -34.468 1.00 86.19 403 VAL A C 1
ATOM 3391 O O . VAL A 1 403 ? 16.221 3.279 -35.208 1.00 86.19 403 VAL A O 1
ATOM 3394 N N . TYR A 1 404 ? 14.073 3.777 -34.774 1.00 84.19 404 TYR A N 1
ATOM 3395 C CA . TYR A 1 404 ? 13.544 3.260 -36.031 1.00 84.19 404 TYR A CA 1
ATOM 3396 C C . TYR A 1 404 ? 14.100 4.013 -37.254 1.00 84.19 404 TYR A C 1
ATOM 3398 O O . TYR A 1 404 ? 14.637 3.390 -38.172 1.00 84.19 404 TYR A O 1
ATOM 3406 N N . LYS A 1 405 ? 14.049 5.356 -37.249 1.00 81.94 405 LYS A N 1
ATOM 3407 C CA . LYS A 1 405 ? 14.577 6.198 -38.342 1.00 81.94 405 LYS A CA 1
ATOM 3408 C C . LYS A 1 405 ? 16.080 6.028 -38.550 1.00 81.94 405 LYS A C 1
ATOM 3410 O O . LYS A 1 405 ? 16.547 6.090 -39.683 1.00 81.94 405 LYS A O 1
ATOM 3415 N N . LEU A 1 406 ? 16.832 5.813 -37.472 1.00 76.25 406 LEU A N 1
ATOM 3416 C CA . LEU A 1 406 ? 18.285 5.684 -37.515 1.00 76.25 406 LEU A CA 1
ATOM 3417 C C . LEU A 1 406 ? 18.777 4.421 -38.231 1.00 76.25 406 LEU A C 1
ATOM 3419 O O . LEU A 1 406 ? 19.991 4.346 -38.388 1.00 76.25 406 LEU A O 1
ATOM 3423 N N . LYS A 1 407 ? 17.883 3.488 -38.635 1.00 62.25 407 LYS A N 1
ATOM 3424 C CA . LYS A 1 407 ? 18.161 2.227 -39.359 1.00 62.25 407 LYS A CA 1
ATOM 3425 C C . LYS A 1 407 ? 19.583 1.728 -39.080 1.00 62.25 407 LYS A C 1
ATOM 3427 O O . LYS A 1 407 ? 20.491 2.119 -39.816 1.00 62.25 407 LYS A O 1
ATOM 3432 N N . PRO A 1 408 ? 19.819 0.940 -38.012 1.00 53.47 408 PRO A N 1
ATOM 3433 C CA . PRO A 1 408 ? 21.175 0.523 -37.679 1.00 53.47 408 PRO A CA 1
ATOM 3434 C C . PRO A 1 408 ? 21.841 -0.071 -38.925 1.00 53.47 408 PRO A C 1
ATOM 3436 O O . PRO A 1 408 ? 21.342 -1.039 -39.496 1.00 53.47 408 PRO A O 1
ATOM 3439 N N . LEU A 1 409 ? 22.929 0.563 -39.384 1.00 45.47 409 LEU A N 1
ATOM 3440 C CA . LEU A 1 409 ? 23.743 0.031 -40.472 1.00 45.47 409 LEU A CA 1
ATOM 3441 C C . LEU A 1 409 ? 24.123 -1.412 -40.104 1.00 45.47 409 LEU A C 1
ATOM 3443 O O . LEU A 1 409 ? 24.699 -1.633 -39.040 1.00 45.47 409 LEU A O 1
ATOM 3447 N N . ALA A 1 410 ? 23.830 -2.341 -41.017 1.00 41.00 410 ALA A N 1
ATOM 3448 C CA . ALA A 1 410 ? 24.184 -3.764 -41.006 1.00 41.00 410 ALA A CA 1
ATOM 3449 C C . ALA A 1 410 ? 23.240 -4.742 -40.274 1.00 41.00 410 ALA A C 1
ATOM 3451 O O . ALA A 1 410 ? 23.637 -5.405 -39.320 1.00 41.00 410 ALA A O 1
ATOM 3452 N N . PHE A 1 411 ? 22.059 -4.974 -40.849 1.00 41.94 411 PHE A N 1
ATOM 3453 C CA . PHE A 1 411 ? 21.570 -6.342 -41.083 1.00 41.94 411 PHE A CA 1
ATOM 3454 C C . PHE A 1 411 ? 21.007 -6.422 -42.508 1.00 41.94 411 PHE A C 1
ATOM 3456 O O . PHE A 1 411 ? 19.810 -6.541 -42.737 1.00 41.94 411 PHE A O 1
ATOM 3463 N N . GLU A 1 412 ? 21.900 -6.292 -43.490 1.00 40.03 412 GLU A N 1
ATOM 3464 C CA . GLU A 1 412 ? 21.633 -6.799 -44.835 1.00 40.03 412 GLU A CA 1
ATOM 3465 C C . GLU A 1 412 ? 21.760 -8.323 -44.765 1.00 40.03 412 GLU A C 1
ATOM 3467 O O . GLU A 1 412 ? 22.871 -8.847 -44.736 1.00 40.03 412 GLU A O 1
ATOM 3472 N N . GLU A 1 413 ? 20.617 -8.980 -44.567 1.00 46.72 413 GLU A N 1
ATOM 3473 C CA . GLU A 1 413 ? 20.208 -10.315 -45.039 1.00 46.72 413 GLU A CA 1
ATOM 3474 C C . GLU A 1 413 ? 19.219 -10.928 -44.031 1.00 46.72 413 GLU A C 1
ATOM 3476 O O . GLU A 1 413 ? 19.539 -11.148 -42.859 1.00 46.72 413 GLU A O 1
ATOM 3481 N N . GLU A 1 414 ? 17.992 -11.188 -44.498 1.00 47.03 414 GLU A N 1
ATOM 3482 C CA . GLU A 1 414 ? 17.005 -12.024 -43.809 1.00 47.03 414 GLU A CA 1
ATOM 3483 C C . GLU A 1 414 ? 17.523 -13.466 -43.776 1.00 47.03 414 GLU A C 1
ATOM 3485 O O . GLU A 1 414 ? 17.205 -14.295 -44.625 1.00 47.03 414 GLU A O 1
ATOM 3490 N N . TYR A 1 415 ? 18.368 -13.777 -42.800 1.00 56.38 415 TYR A N 1
ATOM 3491 C CA . TYR A 1 415 ? 18.671 -15.163 -42.482 1.00 56.38 415 TYR A CA 1
ATOM 3492 C C . TYR A 1 415 ? 17.461 -15.787 -41.780 1.00 56.38 415 TYR A C 1
ATOM 3494 O O . TYR A 1 415 ? 16.875 -15.178 -40.882 1.00 56.38 415 TYR A O 1
ATOM 3502 N N . ASP A 1 416 ? 17.102 -17.016 -42.153 1.00 61.78 416 ASP A N 1
ATOM 3503 C CA . ASP A 1 416 ? 16.083 -17.779 -41.431 1.00 61.78 416 ASP A CA 1
ATOM 3504 C C . ASP A 1 416 ? 16.479 -17.878 -39.946 1.00 61.78 416 ASP A C 1
ATOM 3506 O O . ASP A 1 416 ? 17.525 -18.430 -39.589 1.00 61.78 416 ASP A O 1
ATOM 3510 N N . SER A 1 417 ? 15.636 -17.314 -39.076 1.00 63.06 417 SER A N 1
ATOM 3511 C CA . SER A 1 417 ? 15.880 -17.224 -37.636 1.00 63.06 417 SER A CA 1
ATOM 3512 C C . SER A 1 417 ? 16.044 -18.607 -36.998 1.00 63.06 417 SER A C 1
ATOM 3514 O O . SER A 1 417 ? 16.783 -18.760 -36.026 1.00 63.06 417 SER A O 1
ATOM 3516 N N . VAL A 1 418 ? 15.405 -19.641 -37.552 1.00 71.31 418 VAL A N 1
ATOM 3517 C CA . VAL A 1 418 ? 15.547 -21.017 -37.057 1.00 71.31 418 VAL A CA 1
ATOM 3518 C C . VAL A 1 418 ? 16.935 -21.562 -37.384 1.00 71.31 418 VAL A C 1
ATOM 3520 O O . VAL A 1 418 ? 17.604 -22.120 -36.516 1.00 71.31 418 VAL A O 1
ATOM 3523 N N . LEU A 1 419 ? 17.387 -21.349 -38.618 1.00 74.25 419 LEU A N 1
ATOM 3524 C CA . LEU A 1 419 ? 18.679 -21.815 -39.109 1.00 74.25 419 LEU A CA 1
ATOM 3525 C C . LEU A 1 419 ? 19.846 -21.102 -38.415 1.00 74.25 419 LEU A C 1
ATOM 3527 O O . LEU A 1 419 ? 20.819 -21.739 -38.017 1.00 74.25 419 LEU A O 1
ATOM 3531 N N . PHE A 1 420 ? 19.720 -19.790 -38.216 1.00 76.31 420 PHE A N 1
ATOM 3532 C CA . PHE A 1 420 ? 20.730 -18.990 -37.531 1.00 76.31 420 PHE A CA 1
ATOM 3533 C C . PHE A 1 420 ? 20.906 -19.418 -36.067 1.00 76.31 420 PHE A C 1
ATOM 3535 O O . PHE A 1 420 ? 22.032 -19.575 -35.599 1.00 76.31 420 PHE A O 1
ATOM 3542 N N . ASN A 1 421 ? 19.801 -19.673 -35.359 1.00 73.00 421 ASN A N 1
ATOM 3543 C CA . ASN A 1 421 ? 19.850 -20.170 -33.984 1.00 73.00 421 ASN A CA 1
ATOM 3544 C C . ASN A 1 421 ? 20.456 -21.579 -33.904 1.00 73.00 421 ASN A C 1
ATOM 3546 O O . ASN A 1 421 ? 21.300 -21.822 -33.050 1.00 73.00 421 ASN A O 1
ATOM 3550 N N . LEU A 1 422 ? 20.108 -22.470 -34.839 1.00 80.94 422 LEU A N 1
ATOM 3551 C CA . LEU A 1 422 ? 20.681 -23.817 -34.902 1.00 80.94 422 LEU A CA 1
ATOM 3552 C C . LEU A 1 422 ? 22.203 -23.796 -35.122 1.00 80.94 422 LEU A C 1
ATOM 3554 O O . LEU A 1 422 ? 22.914 -24.630 -34.570 1.00 80.94 422 LEU A O 1
ATOM 3558 N N . LEU A 1 423 ? 22.716 -22.839 -35.903 1.00 82.38 423 LEU A N 1
ATOM 3559 C CA . LEU A 1 423 ? 24.158 -22.672 -36.093 1.00 82.38 423 LEU A CA 1
ATOM 3560 C C . LEU A 1 423 ? 24.862 -22.191 -34.822 1.00 82.38 423 LEU A C 1
ATOM 3562 O O . LEU A 1 423 ? 25.983 -22.617 -34.568 1.00 82.38 423 LEU A O 1
ATOM 3566 N N . LEU A 1 424 ? 24.226 -21.329 -34.025 1.00 79.69 424 LEU A N 1
ATOM 3567 C CA . LEU A 1 424 ? 24.790 -20.848 -32.759 1.00 79.69 424 LEU A CA 1
ATOM 3568 C C . LEU A 1 424 ? 24.862 -21.936 -31.680 1.00 79.69 424 LEU A C 1
ATOM 3570 O O . LEU A 1 424 ? 25.691 -21.836 -30.777 1.00 79.69 424 LEU A O 1
ATOM 3574 N N . ASP A 1 425 ? 24.036 -22.976 -31.789 1.00 83.19 425 ASP A N 1
ATOM 3575 C CA . ASP A 1 425 ? 24.069 -24.125 -30.882 1.00 83.19 425 ASP A CA 1
ATOM 3576 C C . ASP A 1 425 ? 25.258 -25.071 -31.164 1.00 83.19 425 ASP A C 1
ATOM 3578 O O . ASP A 1 425 ? 25.588 -25.919 -30.331 1.00 83.19 425 ASP A O 1
ATOM 3582 N N . ILE A 1 426 ? 25.936 -24.931 -32.314 1.00 84.75 426 ILE A N 1
ATOM 3583 C CA . ILE A 1 426 ? 27.106 -25.747 -32.668 1.00 84.75 426 ILE A CA 1
ATOM 3584 C C . ILE A 1 426 ? 28.336 -25.270 -31.873 1.00 84.75 426 ILE A C 1
ATOM 3586 O O . ILE A 1 426 ? 28.702 -24.089 -31.928 1.00 84.75 426 ILE A O 1
ATOM 3590 N N . PRO A 1 427 ? 29.057 -26.176 -31.184 1.00 78.12 427 PRO A N 1
ATOM 3591 C CA . PRO A 1 427 ? 30.238 -25.809 -30.415 1.00 78.12 427 PRO A CA 1
ATOM 3592 C C . PRO A 1 427 ? 31.334 -25.228 -31.319 1.00 78.12 427 PRO A C 1
ATOM 3594 O O . PRO A 1 427 ? 31.787 -25.857 -32.274 1.00 78.12 427 PRO A O 1
ATOM 3597 N N . GLY A 1 428 ? 31.778 -24.013 -30.991 1.00 74.50 428 GLY A N 1
ATOM 3598 C CA . GLY A 1 428 ? 32.810 -23.290 -31.741 1.00 74.50 428 GLY A CA 1
ATOM 3599 C C . GLY A 1 428 ? 32.274 -22.304 -32.787 1.00 74.50 428 GLY A C 1
ATOM 3600 O O . GLY A 1 428 ? 33.073 -21.563 -33.364 1.00 74.50 428 GLY A O 1
ATOM 3601 N N . VAL A 1 429 ? 30.954 -22.230 -32.999 1.00 82.31 429 VAL A N 1
ATOM 3602 C CA . VAL A 1 429 ? 30.321 -21.238 -33.883 1.00 82.31 429 VAL A CA 1
ATOM 3603 C C . VAL A 1 429 ? 29.923 -19.993 -33.086 1.00 82.31 429 VAL A C 1
ATOM 3605 O O . VAL A 1 429 ? 29.144 -20.057 -32.142 1.00 82.31 429 VAL A O 1
ATOM 3608 N N . ASN A 1 430 ? 30.457 -18.832 -33.470 1.00 74.94 430 ASN A N 1
ATOM 3609 C CA . ASN A 1 430 ? 29.999 -17.526 -32.986 1.00 74.94 430 ASN A CA 1
ATOM 3610 C C . ASN A 1 430 ? 29.144 -16.818 -34.058 1.00 74.94 430 ASN A C 1
ATOM 3612 O O . ASN A 1 430 ? 29.047 -17.284 -35.190 1.00 74.94 430 ASN A O 1
ATOM 3616 N N . ILE A 1 431 ? 28.560 -15.663 -33.726 1.00 70.19 431 ILE A N 1
ATOM 3617 C CA . ILE A 1 431 ? 27.700 -14.876 -34.635 1.00 70.19 431 ILE A CA 1
ATOM 3618 C C . ILE A 1 431 ? 28.412 -14.535 -35.956 1.00 70.19 431 ILE A C 1
ATOM 3620 O O . ILE A 1 431 ? 27.807 -14.591 -37.024 1.00 70.19 431 ILE A O 1
ATOM 3624 N N . GLU A 1 432 ? 29.703 -14.206 -35.912 1.00 71.69 432 GLU A N 1
ATOM 3625 C CA . GLU A 1 432 ? 30.483 -13.876 -37.111 1.00 71.69 432 GLU A CA 1
ATOM 3626 C C . GLU A 1 432 ? 30.770 -15.105 -37.980 1.00 71.69 432 GLU A C 1
ATOM 3628 O O . GLU A 1 432 ? 30.665 -15.037 -39.203 1.00 71.69 432 GLU A O 1
ATOM 3633 N N . CYS A 1 433 ? 31.095 -16.239 -37.358 1.00 75.94 433 CYS A N 1
ATOM 3634 C CA . CYS A 1 433 ? 31.267 -17.523 -38.022 1.00 75.94 433 CYS A CA 1
ATOM 3635 C C . CYS A 1 433 ? 29.946 -17.989 -38.628 1.00 75.94 433 CYS A C 1
ATOM 3637 O O . CYS A 1 433 ? 29.951 -18.395 -39.779 1.00 75.94 433 CYS A O 1
ATOM 3639 N N . ALA A 1 434 ? 28.825 -17.867 -37.914 1.00 77.75 434 ALA A N 1
ATOM 3640 C CA . ALA A 1 434 ? 27.499 -18.202 -38.425 1.00 77.75 434 ALA A CA 1
ATOM 3641 C C . ALA A 1 434 ? 27.163 -17.370 -39.672 1.00 77.75 434 ALA A C 1
ATOM 3643 O O . ALA A 1 434 ? 26.776 -17.932 -40.689 1.00 77.75 434 ALA A O 1
ATOM 3644 N N . LYS A 1 435 ? 27.421 -16.054 -39.652 1.00 76.94 435 LYS A N 1
ATOM 3645 C CA . LYS A 1 435 ? 27.243 -15.186 -40.831 1.00 76.94 435 LYS A CA 1
ATOM 3646 C C . LYS A 1 435 ? 28.137 -15.598 -42.004 1.00 76.94 435 LYS A C 1
ATOM 3648 O O . LYS A 1 435 ? 27.674 -15.644 -43.136 1.00 76.94 435 LYS A O 1
ATOM 3653 N N . LYS A 1 436 ? 29.411 -15.917 -41.756 1.00 80.31 436 LYS A N 1
ATOM 3654 C CA . LYS A 1 436 ? 30.332 -16.394 -42.806 1.00 80.31 436 LYS A CA 1
ATOM 3655 C C . LYS A 1 436 ? 29.905 -17.750 -43.374 1.00 80.31 436 LYS A C 1
ATOM 3657 O O . LYS A 1 436 ? 29.937 -17.932 -44.583 1.00 80.31 436 LYS A O 1
ATOM 3662 N N . ILE A 1 437 ? 29.464 -18.667 -42.514 1.00 82.38 437 ILE A N 1
ATOM 3663 C CA . ILE A 1 437 ? 28.937 -19.979 -42.900 1.00 82.38 437 ILE A CA 1
ATOM 3664 C C . ILE A 1 437 ? 27.698 -19.814 -43.781 1.00 82.38 437 ILE A C 1
ATOM 3666 O O . ILE A 1 437 ? 27.629 -20.440 -44.828 1.00 82.38 437 ILE A O 1
ATOM 3670 N N . MET A 1 438 ? 26.749 -18.956 -43.400 1.00 78.62 438 MET A N 1
ATOM 3671 C CA . MET A 1 438 ? 25.510 -18.757 -44.163 1.00 78.62 438 MET A CA 1
ATOM 3672 C C . MET A 1 438 ? 25.710 -18.053 -45.508 1.00 78.62 438 MET A C 1
ATOM 3674 O O . MET A 1 438 ? 24.850 -18.165 -46.374 1.00 78.62 438 MET A O 1
ATOM 3678 N N . ARG A 1 439 ? 26.826 -17.339 -45.694 1.00 80.62 439 ARG A N 1
ATOM 3679 C CA . ARG A 1 439 ? 27.194 -16.741 -46.987 1.00 80.62 439 ARG A CA 1
ATOM 3680 C C . ARG A 1 439 ? 27.804 -17.750 -47.952 1.00 80.62 439 ARG A C 1
ATOM 3682 O O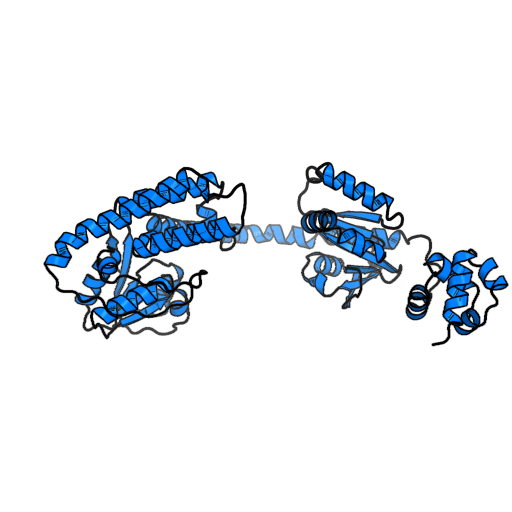 . ARG A 1 439 ? 27.581 -17.649 -49.151 1.00 80.62 439 ARG A O 1
ATOM 3689 N N . GLU A 1 440 ? 28.594 -18.685 -47.430 1.00 81.06 440 GLU A N 1
ATOM 3690 C CA . GLU A 1 440 ? 29.381 -19.622 -48.241 1.00 81.06 440 GLU A CA 1
ATOM 3691 C C . GLU A 1 440 ? 28.679 -20.969 -48.458 1.00 81.06 440 GLU A C 1
ATOM 3693 O O . GLU A 1 440 ? 28.859 -21.591 -49.500 1.00 81.06 440 GLU A O 1
ATOM 3698 N N . PHE A 1 441 ? 27.875 -21.430 -47.495 1.00 81.75 441 PHE A N 1
ATOM 3699 C CA . PHE A 1 441 ? 27.188 -22.719 -47.557 1.00 81.75 441 PHE A CA 1
ATOM 3700 C C . PHE A 1 441 ? 25.689 -22.533 -47.772 1.00 81.75 441 PHE A C 1
ATOM 3702 O O . PHE A 1 441 ? 25.025 -21.808 -47.031 1.00 81.75 441 PHE A O 1
ATOM 3709 N N . VAL A 1 442 ? 25.134 -23.258 -48.745 1.00 80.19 442 VAL A N 1
ATOM 3710 C CA . VAL A 1 442 ? 23.703 -23.183 -49.082 1.00 80.19 442 VAL A CA 1
ATOM 3711 C C . VAL A 1 442 ? 22.865 -24.041 -48.124 1.00 80.19 442 VAL A C 1
ATOM 3713 O O . VAL A 1 442 ? 21.680 -23.783 -47.921 1.00 80.19 442 VAL A O 1
ATOM 3716 N N . SER A 1 443 ? 23.460 -25.071 -47.507 1.00 82.62 443 SER A N 1
ATOM 3717 C CA . SER A 1 443 ? 22.761 -25.970 -46.579 1.00 82.62 443 SER A CA 1
ATOM 3718 C C . SER A 1 443 ? 23.638 -26.461 -45.422 1.00 82.62 443 SER A C 1
AT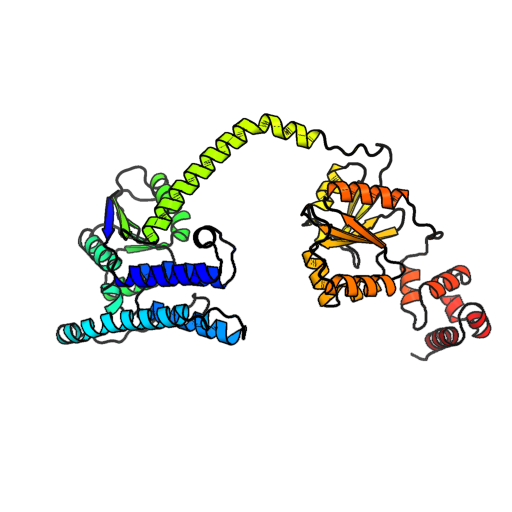OM 3720 O O . SER A 1 443 ? 24.852 -26.602 -45.558 1.00 82.62 443 SER A O 1
ATOM 3722 N N . ILE A 1 444 ? 23.019 -26.823 -44.288 1.00 82.69 444 ILE A N 1
ATOM 3723 C CA . ILE A 1 444 ? 23.732 -27.445 -43.149 1.00 82.69 444 ILE A CA 1
ATOM 3724 C C . ILE A 1 444 ? 24.379 -28.770 -43.549 1.00 82.69 444 ILE A C 1
ATOM 3726 O O . ILE A 1 444 ? 25.427 -29.138 -43.028 1.00 82.69 444 ILE A O 1
ATOM 3730 N N . ARG A 1 445 ? 23.764 -29.499 -44.483 1.00 84.00 445 ARG A N 1
ATOM 3731 C CA . ARG A 1 445 ? 24.329 -30.752 -44.981 1.00 84.00 445 ARG A CA 1
ATOM 3732 C C . ARG A 1 445 ? 25.692 -30.522 -45.632 1.00 84.00 445 ARG A C 1
ATOM 3734 O O . ARG A 1 445 ? 26.625 -31.269 -45.367 1.00 84.00 445 ARG A O 1
ATOM 3741 N N . GLU A 1 446 ? 25.800 -29.469 -46.431 1.00 85.88 446 GLU A N 1
ATOM 3742 C CA . GLU A 1 446 ? 27.051 -29.071 -47.075 1.00 85.88 446 GLU A CA 1
ATOM 3743 C C . GLU A 1 446 ? 28.109 -28.664 -46.041 1.00 85.88 446 GLU A C 1
ATOM 3745 O O . GLU A 1 446 ? 29.264 -29.068 -46.150 1.00 85.88 446 GLU A O 1
ATOM 3750 N N . LEU A 1 447 ? 27.697 -27.962 -44.977 1.00 86.19 447 LEU A N 1
ATOM 3751 C CA . LEU A 1 447 ? 28.564 -27.643 -43.839 1.00 86.19 447 LEU A CA 1
ATOM 3752 C C . LEU A 1 447 ? 29.081 -28.905 -43.123 1.00 86.19 447 LEU A C 1
ATOM 3754 O O . LEU A 1 447 ? 30.252 -28.963 -42.754 1.00 86.19 447 LEU A O 1
ATOM 3758 N N . ALA A 1 448 ? 28.230 -29.917 -42.933 1.00 85.31 448 ALA A N 1
ATOM 3759 C CA . ALA A 1 448 ? 28.594 -31.164 -42.258 1.00 85.31 448 ALA A CA 1
ATOM 3760 C C . ALA A 1 448 ? 29.540 -32.048 -43.098 1.00 85.31 448 ALA A C 1
ATOM 3762 O O . ALA A 1 448 ? 30.407 -32.741 -42.556 1.00 85.31 448 ALA A O 1
ATOM 3763 N N . GLU A 1 449 ? 29.392 -32.023 -44.425 1.00 86.75 449 GLU A N 1
ATOM 3764 C CA . GLU A 1 449 ? 30.211 -32.801 -45.363 1.00 86.75 449 GLU A CA 1
ATOM 3765 C C . GLU A 1 449 ? 31.540 -32.094 -45.727 1.00 86.75 449 GLU A C 1
ATOM 3767 O O . GLU A 1 449 ? 32.466 -32.745 -46.222 1.00 86.75 449 GLU A O 1
ATOM 3772 N N . ALA A 1 450 ? 31.685 -30.799 -45.418 1.00 86.25 450 ALA A N 1
ATOM 3773 C CA . ALA A 1 450 ? 32.843 -29.984 -45.783 1.00 86.25 450 ALA A CA 1
ATOM 3774 C C . ALA A 1 450 ? 34.192 -30.532 -45.248 1.00 86.25 450 ALA A C 1
ATOM 3776 O O . ALA A 1 450 ? 34.293 -30.971 -44.092 1.00 86.25 450 ALA A O 1
ATOM 3777 N N . PRO A 1 451 ? 35.271 -30.505 -46.060 1.00 87.19 451 PRO A N 1
ATOM 3778 C CA . PRO A 1 451 ? 36.614 -30.856 -45.611 1.00 87.19 451 PRO A CA 1
ATOM 3779 C C . PRO A 1 451 ? 37.211 -29.761 -44.716 1.00 87.19 451 PRO A C 1
ATOM 3781 O O . PRO A 1 451 ? 36.908 -28.574 -44.863 1.00 87.19 451 PRO A O 1
ATOM 3784 N N . ILE A 1 452 ? 38.119 -30.153 -43.814 1.00 85.88 452 ILE A N 1
ATOM 3785 C CA . ILE A 1 452 ? 38.728 -29.230 -42.843 1.00 85.88 452 ILE A CA 1
ATOM 3786 C C . ILE A 1 452 ? 39.467 -28.063 -43.517 1.00 85.88 452 ILE A C 1
ATOM 3788 O O . ILE A 1 452 ? 39.431 -26.955 -42.996 1.00 85.88 452 ILE A O 1
ATOM 3792 N N . ASP A 1 453 ? 40.027 -28.281 -44.712 1.00 84.88 453 ASP A N 1
ATOM 3793 C CA . ASP A 1 453 ? 40.733 -27.265 -45.508 1.00 84.88 453 ASP A CA 1
ATOM 3794 C C . ASP A 1 453 ? 39.809 -26.175 -46.077 1.00 84.88 453 ASP A C 1
ATOM 3796 O O . ASP A 1 453 ? 40.256 -25.073 -46.394 1.00 84.88 453 ASP A O 1
ATOM 3800 N N . GLN A 1 454 ? 38.520 -26.477 -46.259 1.00 84.12 454 GLN A N 1
ATOM 3801 C CA . GLN A 1 454 ? 37.518 -25.498 -46.690 1.00 84.12 454 GLN A CA 1
ATOM 3802 C C . GLN A 1 454 ? 36.988 -24.718 -45.485 1.00 84.12 454 GLN A C 1
ATOM 3804 O O . GLN A 1 454 ? 36.832 -23.501 -45.559 1.00 84.12 454 GLN A O 1
ATOM 3809 N N . LEU A 1 455 ? 36.798 -25.394 -44.348 1.00 82.50 455 LEU A N 1
ATOM 3810 C CA . LEU A 1 455 ? 36.391 -24.757 -43.095 1.00 82.50 455 LEU A CA 1
ATOM 3811 C C . LEU A 1 455 ? 37.479 -23.830 -42.535 1.00 82.50 455 LEU A C 1
ATOM 3813 O O . LEU A 1 455 ? 37.152 -22.744 -42.065 1.00 82.50 455 LEU A O 1
ATOM 3817 N N . SER A 1 456 ? 38.758 -24.208 -42.637 1.00 82.12 456 SER A N 1
ATOM 3818 C CA . SER A 1 456 ? 39.897 -23.408 -42.158 1.00 82.12 456 SER A CA 1
ATOM 3819 C C . SER A 1 456 ? 40.159 -22.142 -42.984 1.00 82.12 456 SER A C 1
ATOM 3821 O O . SER A 1 456 ? 40.787 -21.204 -42.497 1.00 82.12 456 SER A O 1
ATOM 3823 N N . LYS A 1 457 ? 39.653 -22.076 -44.225 1.00 82.81 457 LYS A N 1
ATOM 3824 C CA . LYS A 1 457 ? 39.676 -20.855 -45.053 1.00 82.81 457 LYS A CA 1
ATOM 3825 C C . LYS A 1 457 ? 38.629 -19.830 -44.622 1.00 82.81 457 LYS A C 1
ATOM 3827 O O . LYS A 1 457 ? 38.841 -18.634 -44.797 1.00 82.81 457 LYS A O 1
ATOM 3832 N N . ILE A 1 458 ? 37.502 -20.296 -44.086 1.00 80.25 458 ILE A N 1
ATOM 3833 C CA . ILE A 1 458 ? 36.349 -19.459 -43.720 1.00 80.25 458 ILE A CA 1
ATOM 3834 C C . ILE A 1 458 ? 36.425 -19.057 -42.237 1.00 80.25 458 ILE A C 1
ATOM 3836 O O . ILE A 1 458 ? 36.059 -17.939 -41.856 1.00 80.25 458 ILE A O 1
ATOM 3840 N N . ILE A 1 459 ? 36.914 -19.968 -41.393 1.00 81.62 459 ILE A N 1
ATOM 3841 C CA . ILE A 1 459 ? 36.947 -19.870 -39.934 1.00 81.62 459 ILE A CA 1
ATOM 3842 C C . ILE A 1 459 ? 38.360 -20.198 -39.440 1.00 81.62 459 ILE A C 1
ATOM 3844 O O . ILE A 1 459 ? 39.037 -21.055 -39.992 1.00 81.62 459 ILE A O 1
ATOM 3848 N N . GLU A 1 460 ? 38.799 -19.551 -38.361 1.00 80.00 460 GLU A N 1
ATOM 3849 C CA . GLU A 1 460 ? 40.094 -19.822 -37.729 1.00 80.00 460 GLU A CA 1
ATOM 3850 C C . GLU A 1 460 ? 40.259 -21.307 -37.338 1.00 80.00 460 GLU A C 1
ATOM 3852 O O . GLU A 1 460 ? 39.341 -21.928 -36.789 1.00 80.00 460 GLU A O 1
ATOM 3857 N N . GLU A 1 461 ? 41.457 -21.861 -37.569 1.00 73.25 461 GLU A N 1
ATOM 3858 C CA . GLU A 1 461 ? 41.790 -23.284 -37.382 1.00 73.25 461 GLU A CA 1
ATOM 3859 C C . GLU A 1 461 ? 41.299 -23.948 -36.078 1.00 73.25 461 GLU A C 1
ATOM 3861 O O . GLU A 1 461 ? 40.801 -25.077 -36.159 1.00 73.25 461 GLU A O 1
ATOM 3866 N N . PRO A 1 462 ? 41.371 -23.326 -34.879 1.00 78.56 462 PRO A N 1
ATOM 3867 C CA . PRO A 1 462 ? 40.882 -23.981 -33.665 1.00 78.56 462 PRO A CA 1
ATOM 3868 C C . PRO A 1 462 ? 39.363 -24.203 -33.673 1.00 78.56 462 PRO A C 1
ATOM 3870 O O . PRO A 1 462 ? 38.895 -25.226 -33.173 1.00 78.56 462 PRO A O 1
ATOM 3873 N N . ARG A 1 463 ? 38.589 -23.291 -34.271 1.00 80.31 463 ARG A N 1
ATOM 3874 C CA . ARG A 1 463 ? 37.122 -23.392 -34.356 1.00 80.31 463 ARG A CA 1
ATOM 3875 C C . ARG A 1 463 ? 36.685 -24.278 -35.514 1.00 80.31 463 ARG A C 1
ATOM 3877 O O . ARG A 1 463 ? 35.797 -25.107 -35.342 1.00 80.31 463 ARG A O 1
ATOM 3884 N N . ALA A 1 464 ? 37.360 -24.172 -36.660 1.00 83.38 464 ALA A N 1
ATOM 3885 C CA . ALA A 1 464 ? 37.129 -25.053 -37.803 1.00 83.38 464 ALA A CA 1
ATOM 3886 C C . ALA A 1 464 ? 37.281 -26.533 -37.408 1.00 83.38 464 ALA A C 1
ATOM 3888 O O . ALA A 1 464 ? 36.461 -27.370 -37.784 1.00 83.38 464 ALA A O 1
ATOM 3889 N N . ARG A 1 465 ? 38.279 -26.848 -36.570 1.00 83.25 465 ARG A N 1
ATOM 3890 C CA . ARG A 1 465 ? 38.491 -28.200 -36.043 1.00 83.25 465 ARG A CA 1
ATOM 3891 C C . ARG A 1 465 ? 37.390 -28.653 -35.079 1.00 83.25 465 ARG A C 1
ATOM 3893 O O . ARG A 1 465 ? 37.000 -29.813 -35.141 1.00 83.25 465 ARG A O 1
ATOM 3900 N N . GLN A 1 466 ? 36.880 -27.769 -34.218 1.00 84.50 466 GLN A N 1
ATOM 3901 C CA . GLN A 1 466 ? 35.768 -28.084 -33.306 1.00 84.50 466 GLN A CA 1
ATOM 3902 C C . GLN A 1 466 ? 34.486 -28.423 -34.074 1.00 84.50 466 GLN A C 1
ATOM 3904 O O . GLN A 1 466 ? 33.883 -29.462 -33.816 1.00 84.50 466 GLN A O 1
ATOM 3909 N N . ILE A 1 467 ? 34.136 -27.602 -35.068 1.00 85.38 467 ILE A N 1
ATOM 3910 C CA . ILE A 1 467 ? 32.960 -27.806 -35.925 1.00 85.38 467 ILE A CA 1
ATOM 3911 C C . ILE A 1 467 ? 33.097 -29.113 -36.718 1.00 85.38 467 ILE A C 1
ATOM 3913 O O . ILE A 1 467 ? 32.171 -29.919 -36.772 1.00 85.38 467 ILE A O 1
ATOM 3917 N N . PHE A 1 468 ? 34.278 -29.361 -37.291 1.00 87.81 468 PHE A N 1
ATOM 3918 C CA . PHE A 1 468 ? 34.558 -30.580 -38.048 1.00 87.81 468 PHE A CA 1
ATOM 3919 C C . PHE A 1 468 ? 34.467 -31.851 -37.192 1.00 87.81 468 PHE A C 1
ATOM 3921 O O . PHE A 1 468 ? 33.925 -32.860 -37.643 1.00 87.81 468 PHE A O 1
ATOM 3928 N N . CYS A 1 469 ? 34.994 -31.815 -35.962 1.00 86.25 469 CYS A N 1
ATOM 3929 C CA . CYS A 1 469 ? 34.885 -32.933 -35.028 1.00 86.25 469 CYS A CA 1
ATOM 3930 C C . CYS A 1 469 ? 33.429 -33.177 -34.623 1.00 86.25 469 CYS A C 1
ATOM 3932 O O . CYS A 1 469 ? 32.995 -34.321 -34.666 1.00 86.25 469 CYS A O 1
ATOM 3934 N N . PHE A 1 470 ? 32.673 -32.121 -34.308 1.00 87.44 470 PHE A N 1
ATOM 3935 C CA . PHE A 1 470 ? 31.280 -32.214 -33.866 1.00 87.44 470 PHE A CA 1
ATOM 3936 C C . PHE A 1 470 ? 30.385 -32.974 -34.857 1.00 87.44 470 PHE A C 1
ATOM 3938 O O . PHE A 1 470 ? 29.643 -33.866 -34.461 1.00 87.44 470 PHE A O 1
ATOM 3945 N N . PHE A 1 471 ? 30.495 -32.693 -36.160 1.00 85.06 471 PHE A N 1
ATOM 3946 C CA . PHE A 1 471 ? 29.685 -33.378 -37.178 1.00 85.06 471 PHE A CA 1
ATOM 3947 C C . PHE A 1 471 ? 30.103 -34.832 -37.458 1.00 85.06 471 PHE A C 1
ATOM 3949 O O . PHE A 1 471 ? 29.356 -35.568 -38.101 1.00 85.06 471 PHE A O 1
ATOM 3956 N N . ARG A 1 472 ? 31.298 -35.251 -37.023 1.00 84.69 472 ARG A N 1
ATOM 3957 C CA . ARG A 1 472 ? 31.878 -36.578 -37.312 1.00 84.69 472 ARG A CA 1
ATOM 3958 C C . ARG A 1 472 ? 32.087 -37.429 -36.065 1.00 84.69 472 ARG A C 1
ATOM 3960 O O . ARG A 1 472 ? 32.608 -38.543 -36.158 1.00 84.69 472 ARG A O 1
ATOM 3967 N N . GLU A 1 473 ? 31.701 -36.910 -34.909 1.00 83.62 473 GLU A N 1
ATOM 3968 C CA . GLU A 1 473 ? 31.706 -37.648 -33.662 1.00 83.62 473 GLU A CA 1
ATOM 3969 C C . GLU A 1 473 ? 30.655 -38.761 -33.745 1.00 83.62 473 GLU A C 1
ATOM 3971 O O . GLU A 1 473 ? 29.547 -38.563 -34.249 1.00 83.62 473 GLU A O 1
ATOM 3976 N N . LYS A 1 474 ? 31.023 -39.977 -33.331 1.00 69.38 474 LYS A N 1
ATOM 3977 C CA . LYS A 1 474 ? 30.071 -41.091 -33.310 1.00 69.38 474 LYS A CA 1
ATOM 3978 C C . LYS A 1 474 ? 29.110 -40.873 -32.146 1.00 69.38 474 LYS A C 1
ATOM 3980 O O . LYS A 1 474 ? 29.572 -40.699 -31.022 1.00 69.38 474 LYS A O 1
ATOM 3985 N N . LEU A 1 475 ? 27.814 -40.899 -32.453 1.00 55.38 475 LEU A N 1
ATOM 3986 C CA . LEU A 1 475 ? 26.726 -40.858 -31.474 1.00 55.38 475 LEU A CA 1
ATOM 3987 C C . LEU A 1 475 ? 26.771 -42.040 -30.504 1.00 55.38 475 LEU A C 1
ATOM 3989 O O . LEU A 1 475 ? 27.102 -43.164 -30.960 1.00 55.38 475 LEU A O 1
#

Radius of gyration: 34.61 Å; chains: 1; bounding box: 77×64×98 Å

Sequence (475 aa):
MSVIDIKTPTFILEISTLILDLLKSMKIDYLNAFLSPFIDENSYNFKWLMIFLHNIDAFTLLRIYNSMIDKQKELGIVDSWIYSDKAFLLLKKLEEYRDSILEVTDTISATLNLNSDYVFEINEIPTNETILFDINYVIKIPKVKSLLKLINKFKEDKLKIIVQNTSIKIMIVQFLSYYKYEHYEIFTHKDFKNKTEGQKDEVLIFFNYNLGSLRHTEFIYPEGVKIFILNYRESVEEEIYLKSISREDDLFEKMIEDRGKMSLVTEFYTNTNLNIEEDVSIDIMIDSREMRSKLPFSLYRTKSFNLEIKVLKTGDYILKDNFVMIERKTLQDFKGSLKSGRLYSQATRYFSYLLIEFEDQTFPSILNPFYIKLLCIFINHFDTTRILWSNNSKYTCELFYKVYKLKPLAFEEEYDSVLFNLLLDIPGVNIECAKKIMREFVSIRELAEAPIDQLSKIIEEPRARQIFCFFREKL

InterPro domains:
  IPR006166 ERCC4 domain [PF02732] (286-402)
  IPR006166 ERCC4 domain [SM00891] (283-360)
  IPR010994 RuvA domain 2-like [SSF47781] (415-474)
  IPR011335 Restriction endonuclease type II-like [SSF52980] (281-405)

Organism: NCBI:txid1081669

Secondary structure (DSSP, 8-state):
-EEEEEEPPHHHHHHHHHHHHHHHHTT--HHHHHH-S---HHHHHHHHHHHHHTTS-HHHHHHHHHHHHHHHHHTT-TT-GGGSHHHHHHHHHHHHHHHHHHHHHHTTTTTS------------SSS-------HHHHTTSHHHHHHHHHHHH-TTSEEEEEESSHHHHHHHHHHHHHTT--SEEEEEHHHHHT-----TTEEEEESS--HHHHHHHHHH--S--EEEEEEEETSHHHHHHHHHHHHHHHHHHHHHHHHHHHHHHHHHHHT------TT--EEEEEEGGGGGSSHHHHHHHTSSEEEEEE--SS-SEEETTTTEEEEEEEHHHHHHHHHTSHHHHHHTT--SEEEEE-SSS-TTSS--HHHHHHHHHHHHH-TT-EEEEESSHHHHHHHHHHHHHT--S-------HHHHHHHHTSTT--HHHHHHHHHH-S-HHHHHH--HHHHHHHS-HHHHHHHHHHHHS--